Protein 2BI7 (pdb70)

Foldseek 3Di:
DAFEEEEEAQALQRLLLQLLSVVVVHQYEYEYQAQAHHPQQDWDQDPVWRFTGRPNDDAWDFAQDVVLVVVLVVQFPWADDFAWEWEAWPNDIATPDAEQRNQCVLVVHDDALVRVVVVQCVQADPPDVDAFFCLNLLSRQGNDVCCQTAPQQLCCFAVVDGSRPHGVVVDPDRRYHSHPDRRHDDGPDTTAGQVGSRSSSVSSQPHPSYDYHYSDDDDPVCLVVTQAYEYAAALCVVVVVPVHDQKAKFKDWDKDKDQADDDPAQKYAYRHNVDQFGIKGWRNNSNPVDDTRMIIMIRMGIDIADPPTDGDGGNPDPVNVVSVVVSVVVLQPDFRYAQADCRSLVHDDHSSVSSVLSNVLSVQVVVCPPVVHGRGNYPDDSD

CATH classification: 3.40.50.720

Solvent-accessible surface area: 18077 Å² total; per-residue (Å²): 103,63,64,101,0,0,0,17,13,0,14,9,11,0,0,0,0,0,38,50,0,1,94,139,37,8,83,4,29,0,0,13,117,59,93,34,23,0,14,31,11,39,5,34,95,25,118,135,14,79,0,16,4,7,41,26,3,21,27,20,0,13,0,98,61,97,94,1,44,87,23,0,64,161,20,22,108,22,36,118,21,64,4,105,9,62,0,37,9,90,84,66,72,1,13,20,38,4,1,1,102,0,0,10,64,32,37,107,112,131,7,45,60,108,102,0,136,61,14,2,77,144,68,15,54,116,109,77,98,95,9,118,29,8,46,43,16,0,33,98,34,0,1,133,86,0,3,79,4,13,39,64,7,40,11,42,23,22,84,47,36,75,0,61,112,8,59,17,84,89,21,174,202,65,32,20,42,27,61,130,82,33,33,84,44,124,51,154,26,28,0,4,2,81,79,4,1,18,93,1,0,122,38,0,14,115,34,157,46,18,124,47,31,66,142,85,119,36,109,88,150,16,53,124,133,42,66,4,1,0,15,18,11,30,0,7,33,21,28,59,71,108,86,32,88,8,16,16,25,2,13,50,46,110,108,44,61,96,140,28,71,82,36,44,21,6,4,19,11,36,1,31,82,134,32,88,39,0,44,0,0,0,0,31,68,0,8,88,75,39,180,30,118,8,0,0,0,13,45,0,61,20,96,56,26,100,138,139,30,61,24,17,48,13,39,83,55,175,49,38,43,53,26,0,70,99,0,0,71,54,0,80,133,44,96,85,1,0,2,10,6,51,30,0,1,0,31,126,23,45,20,13,59,15,0,32,36,3,34,109,2,1,115,32,8,31,77,7,52,122,64,141,96,129,29,57,18,28,26,52,94,3,158

InterPro domains:
  IPR004379 UDP-galactopyranose mutase [TIGR00031] (5-365)
  IPR015899 UDP-galactopyranose mutase, C-terminal [PF03275] (150-349)

Nearest PDB structures (foldseek):
  2bi8-assembly1_A  TM=1.002E+00  e=1.149E-82  Klebsiella pneumoniae
  3inr-assembly1_B  TM=9.926E-01  e=1.794E-78  Klebsiella pneumoniae
  3gf4-assembly1_A  TM=9.869E-01  e=2.287E-78  Klebsiella pneumoniae
  1wam-assembly1_A  TM=9.923E-01  e=1.338E-76  Klebsiella pneumoniae
  3int-assembly3_B  TM=9.863E-01  e=5.407E-76  Klebsiella pneumoniae

Secondary structure (DSSP, 8-state):
---EEEEE--SHHHHHHHHHHHTTT-EEEEEESSSSSSGGG-EEE-TTT--EEETTS---EEES-HHHHHHHHTTS-EEE----EEEEETTEEEEES--HHHHHHHTT----HHHHHHHHHHHS--S-SS--BHHHHHHHHH-HHHHIIIIIHHHHHHHSS-GGGSBGGG--S----SSS---S---SEEEEETTHHHHHHHHHH-STTEEEEES----GGGGGGSSEEEE-S-HHHHTTTTT-PPPEEEEEEEEEEEES-SSSSSEEEE-STTSSSSEEEEGGGG-TTS--SEEEEEEEEEEE--TTPPP-EE---HHHHHHHHHHHHHHTT-SSEEE-HHHHTT----HHHHHHHHHHHHHHHHHHHHTT----S-SS---

Sequence (383 aa):
KSKKILIVGAGFSGAVIGRQLAEKGHQVHIIDQRDHIGGNSYDARDSETNVMVHVYGPHIFHTDNETVWNYVNKHAEMMPYVNRVKATVNGQVFSLPINLHTINQFFSKTCSPDEARALIAEKGDSTIADPQTFEEEALRFIGKELYEAFFKGYTIKQWGMQPSELPASILKRLPVRFNYDDNYFNHKFQGMPKCGYTQMIKSILNHENIKVDLQREFIVEERTHYDHVFYSGPLDAFYGYQYGRLGYRTLDFKKFTYQGDYQGCAVMNYCSVDVPYTRITEHKYFSPWEQHDGSVCYKEYSRACEENDIPYYPIRQMGEMALLEKYLSLAENETNITFVGRLGTYRYLDMDVTIAEALKTAEVYLNSLTENQPMPVFTVSVR

Radius of gyration: 22.48 Å; Cα contacts (8 Å, |Δi|>4): 779; chains: 1; bounding box: 57×59×54 Å

B-factor: mean 34.82, std 6.74, range [18.69, 65.63]

Organism: Klebsiella pneumoniae (NCBI:txid573)

Structure (mmCIF, N/CA/C/O backbone):
data_2BI7
#
_entry.id   2BI7
#
_cell.length_a   85.675
_cell.length_b   85.675
_cell.length_c   99.793
_cell.angle_alpha   90.00
_cell.angle_beta   90.00
_cell.angle_gamma   120.00
#
_symmetry.space_group_name_H-M   'P 32 2 1'
#
loop_
_entity.id
_entity.type
_entity.pdbx_description
1 polymer 'UDP-GALACTOPYRANOSE MUTASE'
2 non-polymer 'FLAVIN-ADENINE DINUCLEOTIDE'
3 water water
#
loop_
_atom_site.group_PDB
_atom_site.id
_atom_site.type_symbol
_atom_site.label_atom_id
_atom_site.label_alt_id
_atom_site.label_comp_id
_atom_site.label_asym_id
_atom_site.label_entity_id
_atom_site.label_seq_id
_atom_site.pdbx_PDB_ins_code
_atom_site.Cartn_x
_atom_site.Cartn_y
_atom_site.Cartn_z
_atom_site.occupancy
_atom_site.B_iso_or_equiv
_atom_site.auth_seq_id
_atom_site.auth_comp_id
_atom_site.auth_asym_id
_atom_site.auth_atom_id
_atom_site.pdbx_PDB_model_num
ATOM 1 N N . LYS A 1 2 ? -25.226 57.461 -1.047 1.00 30.86 2 LYS A N 1
ATOM 2 C CA . LYS A 1 2 ? -25.591 56.380 -2.016 1.00 30.37 2 LYS A CA 1
ATOM 3 C C . LYS A 1 2 ? -25.873 55.056 -1.324 1.00 30.57 2 LYS A C 1
ATOM 4 O O . LYS A 1 2 ? -25.012 54.517 -0.623 1.00 30.82 2 LYS A O 1
ATOM 5 N N . SER A 1 3 ? -27.083 54.528 -1.509 1.00 29.58 3 SER A N 1
ATOM 6 C CA . SER A 1 3 ? -27.408 53.210 -0.979 1.00 28.89 3 SER A CA 1
ATOM 7 C C . SER A 1 3 ? -26.969 52.194 -2.020 1.00 28.49 3 SER A C 1
ATOM 8 O O . SER A 1 3 ? -27.531 52.139 -3.120 1.00 28.63 3 SER A O 1
ATOM 11 N N . LYS A 1 4 ? -25.953 51.407 -1.689 1.00 27.40 4 LYS A N 1
ATOM 12 C CA . LYS A 1 4 ? -25.372 50.506 -2.670 1.00 26.65 4 LYS A CA 1
ATOM 13 C C . LYS A 1 4 ? -26.161 49.211 -2.736 1.00 26.24 4 LYS A C 1
ATOM 14 O O . LYS A 1 4 ? -26.793 48.798 -1.767 1.00 25.44 4 LYS A O 1
ATOM 20 N N . LYS A 1 5 ? -26.123 48.570 -3.893 1.00 26.12 5 LYS A N 1
ATOM 21 C CA . LYS A 1 5 ? -26.722 47.250 -4.029 1.00 25.67 5 LYS A CA 1
ATOM 22 C C . LYS A 1 5 ? -25.644 46.188 -3.959 1.00 25.63 5 LYS A C 1
ATOM 23 O O . LYS A 1 5 ? -24.775 46.113 -4.833 1.00 24.83 5 LYS A O 1
ATOM 29 N N . ILE A 1 6 ? -25.727 45.367 -2.913 1.00 24.84 6 ILE A N 1
ATOM 30 C CA . ILE A 1 6 ? -24.666 44.422 -2.575 1.00 25.00 6 ILE A CA 1
ATOM 31 C C . ILE A 1 6 ? -25.147 42.988 -2.759 1.00 25.40 6 ILE A C 1
ATOM 32 O O . ILE A 1 6 ? -26.221 42.608 -2.264 1.00 26.09 6 ILE A O 1
ATOM 37 N N . LEU A 1 7 ? -24.371 42.204 -3.502 1.00 25.81 7 LEU A N 1
ATOM 38 C CA . LEU A 1 7 ? -24.607 40.767 -3.572 1.00 26.11 7 LEU A CA 1
ATOM 39 C C . LEU A 1 7 ? -23.563 40.049 -2.729 1.00 26.64 7 LEU A C 1
ATOM 40 O O . LEU A 1 7 ? -22.353 40.272 -2.877 1.00 25.77 7 LEU A O 1
ATOM 45 N N . ILE A 1 8 ? -24.051 39.203 -1.829 1.00 26.89 8 ILE A N 1
ATOM 46 C CA . ILE A 1 8 ? -23.187 38.412 -0.982 1.00 27.51 8 ILE A CA 1
ATOM 47 C C . ILE A 1 8 ? -23.438 36.927 -1.255 1.00 28.10 8 ILE A C 1
ATOM 48 O O . ILE A 1 8 ? -24.571 36.442 -1.164 1.00 28.22 8 ILE A O 1
ATOM 53 N N . VAL A 1 9 ? -22.377 36.221 -1.644 1.00 27.45 9 VAL A N 1
ATOM 54 C CA . VAL A 1 9 ? -22.505 34.814 -1.959 1.00 26.66 9 VAL A CA 1
ATOM 55 C C . VAL A 1 9 ? -22.104 34.007 -0.743 1.00 27.10 9 VAL A C 1
ATOM 56 O O . VAL A 1 9 ? -20.912 33.926 -0.398 1.00 26.43 9 VAL A O 1
ATOM 60 N N . GLY A 1 10 ? -23.110 33.432 -0.077 1.00 26.99 10 GLY A N 1
ATOM 61 C CA . GLY A 1 10 ? -22.865 32.607 1.118 1.00 27.04 10 GLY A CA 1
ATOM 62 C C . GLY A 1 10 ? -23.457 33.249 2.361 1.00 27.63 10 GLY A C 1
ATOM 63 O O . GLY A 1 10 ? -23.255 34.461 2.606 1.00 26.69 10 GLY A O 1
ATOM 64 N N . ALA A 1 11 ? -24.205 32.442 3.125 1.00 27.65 11 ALA A N 1
ATOM 65 C CA . ALA A 1 11 ? -24.810 32.887 4.386 1.00 27.66 11 ALA A CA 1
ATOM 66 C C . ALA A 1 11 ? -24.183 32.258 5.631 1.00 27.44 11 ALA A C 1
ATOM 67 O O . ALA A 1 11 ? -24.875 32.018 6.632 1.00 26.56 11 ALA A O 1
ATOM 69 N N . GLY A 1 12 ? -22.874 31.990 5.573 1.00 26.86 12 GLY A N 1
ATOM 70 C CA . GLY A 1 12 ? -22.117 31.620 6.778 1.00 27.02 12 GLY A CA 1
ATOM 71 C C . GLY A 1 12 ? -21.688 32.878 7.517 1.00 26.47 12 GLY A C 1
ATOM 72 O O . GLY A 1 12 ? -22.172 33.983 7.209 1.00 26.72 12 GLY A O 1
ATOM 73 N N . PHE A 1 13 ? -20.778 32.742 8.482 1.00 26.23 13 PHE A N 1
ATOM 74 C CA . PHE A 1 13 ? -20.301 33.925 9.230 1.00 26.40 13 PHE A CA 1
ATOM 75 C C . PHE A 1 13 ? -19.766 35.052 8.341 1.00 26.75 13 PHE A C 1
ATOM 76 O O . PHE A 1 13 ? -20.027 36.224 8.605 1.00 27.08 13 PHE A O 1
ATOM 84 N N . SER A 1 14 ? -19.033 34.720 7.277 1.00 27.55 14 SER A N 1
ATOM 85 C CA . SER A 1 14 ? -18.476 35.775 6.414 1.00 27.02 14 SER A CA 1
ATOM 86 C C . SER A 1 14 ? -19.582 36.607 5.775 1.00 27.34 14 SER A C 1
ATOM 87 O O . SER A 1 14 ? -19.593 37.812 5.940 1.00 27.93 14 SER A O 1
ATOM 90 N N . GLY A 1 15 ? -20.519 35.958 5.079 1.00 27.08 15 GLY A N 1
ATOM 91 C CA . GLY A 1 15 ? -21.568 36.671 4.356 1.00 26.85 15 GLY A CA 1
ATOM 92 C C . GLY A 1 15 ? -22.541 37.385 5.276 1.00 26.30 15 GLY A C 1
ATOM 93 O O . GLY A 1 15 ? -22.982 38.493 4.979 1.00 27.26 15 GLY A O 1
ATOM 94 N N . ALA A 1 16 ? -22.863 36.759 6.405 1.00 26.32 16 ALA A N 1
ATOM 95 C CA . ALA A 1 16 ? -23.841 37.305 7.341 1.00 25.59 16 ALA A CA 1
ATOM 96 C C . ALA A 1 16 ? -23.290 38.547 8.034 1.00 25.63 16 ALA A C 1
ATOM 97 O O . ALA A 1 16 ? -23.983 39.559 8.135 1.00 25.97 16 ALA A O 1
ATOM 99 N N . VAL A 1 17 ? -22.053 38.459 8.515 1.00 24.75 17 VAL A N 1
ATOM 100 C CA . VAL A 1 17 ? -21.440 39.555 9.255 1.00 24.58 17 VAL A CA 1
ATOM 101 C C . VAL A 1 17 ? -21.179 40.754 8.329 1.00 25.05 17 VAL A C 1
ATOM 102 O O . VAL A 1 17 ? -21.501 41.884 8.682 1.00 25.50 17 VAL A O 1
ATOM 106 N N . ILE A 1 18 ? -20.627 40.506 7.144 1.00 24.60 18 ILE A N 1
ATOM 107 C CA . ILE A 1 18 ? -20.470 41.591 6.175 1.00 24.20 18 ILE A CA 1
ATOM 108 C C . ILE A 1 18 ? -21.847 42.157 5.824 1.00 24.10 18 ILE A C 1
ATOM 109 O O . ILE A 1 18 ? -22.045 43.358 5.846 1.00 23.41 18 ILE A O 1
ATOM 114 N N . GLY A 1 19 ? -22.801 41.281 5.530 1.00 23.98 19 GLY A N 1
ATOM 115 C CA . GLY A 1 19 ? -24.169 41.716 5.266 1.00 24.37 19 GLY A CA 1
ATOM 116 C C . GLY A 1 19 ? -24.740 42.673 6.294 1.00 25.34 19 GLY A C 1
ATOM 117 O O . GLY A 1 19 ? -25.239 43.741 5.945 1.00 26.24 19 GLY A O 1
ATOM 118 N N . ARG A 1 20 ? -24.701 42.273 7.559 1.00 25.88 20 ARG A N 1
ATOM 119 C CA . ARG A 1 20 ? -25.261 43.075 8.642 1.00 26.68 20 ARG A CA 1
ATOM 120 C C . ARG A 1 20 ? -24.602 44.444 8.758 1.00 26.60 20 ARG A C 1
ATOM 121 O O . ARG A 1 20 ? -25.299 45.453 8.887 1.00 27.17 20 ARG A O 1
ATOM 129 N N . GLN A 1 21 ? -23.271 44.490 8.691 1.00 26.60 21 GLN A N 1
ATOM 130 C CA . GLN A 1 21 ? -22.550 45.770 8.783 1.00 26.82 21 GLN A CA 1
ATOM 131 C C . GLN A 1 21 ? -22.948 46.762 7.706 1.00 27.33 21 GLN A C 1
ATOM 132 O O . GLN A 1 21 ? -23.091 47.970 7.979 1.00 27.47 21 GLN A O 1
ATOM 138 N N . LEU A 1 22 ? -23.103 46.278 6.477 1.00 27.19 22 LEU A N 1
ATOM 139 C CA . LEU A 1 22 ? -23.488 47.158 5.375 1.00 27.15 22 LEU A CA 1
ATOM 140 C C . LEU A 1 22 ? -24.971 47.546 5.431 1.00 27.57 22 LEU A C 1
ATOM 141 O O . LEU A 1 22 ? -25.341 48.698 5.166 1.00 27.23 22 LEU A O 1
ATOM 146 N N . ALA A 1 23 ? -25.818 46.575 5.762 1.00 27.59 23 ALA A N 1
ATOM 147 C CA . ALA A 1 23 ? -27.266 46.804 5.935 1.00 27.65 23 ALA A CA 1
ATOM 148 C C . ALA A 1 23 ? -27.556 47.929 6.927 1.00 28.11 23 ALA A C 1
ATOM 149 O O . ALA A 1 23 ? -28.498 48.725 6.749 1.00 27.49 23 ALA A O 1
ATOM 151 N N . GLU A 1 24 ? -26.757 47.973 7.986 1.00 28.44 24 GLU A N 1
ATOM 152 C CA . GLU A 1 24 ? -26.922 48.968 9.035 1.00 30.00 24 GLU A CA 1
ATOM 153 C C . GLU A 1 24 ? -26.491 50.362 8.610 1.00 29.97 24 GLU A C 1
ATOM 154 O O . GLU A 1 24 ? -26.792 51.331 9.301 1.00 30.03 24 GLU A O 1
ATOM 160 N N . LYS A 1 25 ? -25.800 50.451 7.478 1.00 29.56 25 LYS A N 1
ATOM 161 C CA . LYS A 1 25 ? -25.418 51.730 6.895 1.00 29.84 25 LYS A CA 1
ATOM 162 C C . LYS A 1 25 ? -26.295 52.082 5.710 1.00 29.20 25 LYS A C 1
ATOM 163 O O . LYS A 1 25 ? -25.969 52.968 4.926 1.00 29.48 25 LYS A O 1
ATOM 169 N N . GLY A 1 26 ? -27.420 51.382 5.585 1.00 29.04 26 GLY A N 1
ATOM 170 C CA . GLY A 1 26 ? -28.461 51.739 4.619 1.00 27.78 26 GLY A CA 1
ATOM 171 C C . GLY A 1 26 ? -28.336 51.044 3.276 1.00 27.24 26 GLY A C 1
ATOM 172 O O . GLY A 1 26 ? -29.127 51.311 2.366 1.00 27.60 26 GLY A O 1
ATOM 173 N N . HIS A 1 27 ? -27.346 50.167 3.133 1.00 25.97 27 HIS A N 1
ATOM 174 C CA . HIS A 1 27 ? -27.145 49.453 1.861 1.00 25.33 27 HIS A CA 1
ATOM 175 C C . HIS A 1 27 ? -28.114 48.305 1.679 1.00 25.09 27 HIS A C 1
ATOM 176 O O . HIS A 1 27 ? -28.580 47.728 2.656 1.00 24.81 27 HIS A O 1
ATOM 183 N N . GLN A 1 28 ? -28.450 48.010 0.424 1.00 24.88 28 GLN A N 1
ATOM 184 C CA . GLN A 1 28 ? -29.424 46.971 0.137 1.00 25.33 28 GLN A CA 1
ATOM 185 C C . GLN A 1 28 ? -28.699 45.673 -0.126 1.00 24.80 28 GLN A C 1
ATOM 186 O O . GLN A 1 28 ? -28.172 45.459 -1.215 1.00 24.68 28 GLN A O 1
ATOM 192 N N . VAL A 1 29 ? -28.691 44.805 0.882 1.00 24.68 29 VAL A N 1
ATOM 193 C CA . VAL A 1 29 ? -27.885 43.597 0.845 1.00 24.60 29 VAL A CA 1
ATOM 194 C C . VAL A 1 29 ? -28.702 42.366 0.411 1.00 25.51 29 VAL A C 1
ATOM 195 O O . VAL A 1 29 ? -29.742 42.052 0.999 1.00 25.63 29 VAL A O 1
ATOM 199 N N . HIS A 1 30 ? -28.214 41.680 -0.621 1.00 26.14 30 HIS A N 1
ATOM 200 C CA . HIS A 1 30 ? -28.831 40.462 -1.113 1.00 26.95 30 HIS A CA 1
ATOM 201 C C . HIS A 1 30 ? -27.893 39.282 -0.875 1.00 27.52 30 HIS A C 1
ATOM 202 O O . HIS A 1 30 ? -26.786 39.232 -1.416 1.00 27.60 30 HIS A O 1
ATOM 209 N N . ILE A 1 31 ? -28.325 38.357 -0.030 1.00 27.67 31 ILE A N 1
ATOM 210 C CA . ILE A 1 31 ? -27.490 37.231 0.343 1.00 28.67 31 ILE A CA 1
ATOM 211 C C . ILE A 1 31 ? -28.071 35.951 -0.231 1.00 29.10 31 ILE A C 1
ATOM 212 O O . ILE A 1 31 ? -29.226 35.588 0.061 1.00 28.93 31 ILE A O 1
ATOM 217 N N . ILE A 1 32 ? -27.274 35.274 -1.050 1.00 29.34 32 ILE A N 1
ATOM 218 C CA . ILE A 1 32 ? -27.705 34.013 -1.623 1.00 30.61 32 ILE A CA 1
ATOM 219 C C . ILE A 1 32 ? -26.879 32.858 -1.064 1.00 30.99 32 ILE A C 1
ATOM 220 O O . ILE A 1 32 ? -25.696 33.018 -0.736 1.00 31.55 32 ILE A O 1
ATOM 225 N N . ASP A 1 33 ? -27.509 31.695 -0.945 1.00 31.23 33 ASP A N 1
ATOM 226 C CA . ASP A 1 33 ? -26.777 30.481 -0.600 1.00 31.37 33 ASP A CA 1
ATOM 227 C C . ASP A 1 33 ? -27.354 29.266 -1.327 1.00 31.51 33 ASP A C 1
ATOM 228 O O . ASP A 1 33 ? -28.571 29.088 -1.364 1.00 31.78 33 ASP A O 1
ATOM 233 N N . GLN A 1 34 ? -26.470 28.445 -1.897 1.00 31.97 34 GLN A N 1
ATOM 234 C CA . GLN A 1 34 ? -26.871 27.261 -2.671 1.00 33.17 34 GLN A CA 1
ATOM 235 C C . GLN A 1 34 ? -27.502 26.165 -1.822 1.00 33.07 34 GLN A C 1
ATOM 236 O O . GLN A 1 34 ? -28.271 25.362 -2.330 1.00 33.17 34 GLN A O 1
ATOM 242 N N . ARG A 1 35 ? -27.176 26.162 -0.529 1.00 33.18 35 ARG A N 1
ATOM 243 C CA . ARG A 1 35 ? -27.734 25.240 0.446 1.00 33.22 35 ARG A CA 1
ATOM 244 C C . ARG A 1 35 ? -29.138 25.638 0.856 1.00 33.64 35 ARG A C 1
ATOM 245 O O . ARG A 1 35 ? -29.541 26.791 0.642 1.00 33.46 35 ARG A O 1
ATOM 253 N N . ASP A 1 36 ? -29.862 24.698 1.471 1.00 33.38 36 ASP A N 1
ATOM 254 C CA . ASP A 1 36 ? -31.255 24.920 1.857 1.00 34.01 36 ASP A CA 1
ATOM 255 C C . ASP A 1 36 ? -31.390 25.550 3.247 1.00 33.62 36 ASP A C 1
ATOM 256 O O . ASP A 1 36 ? -32.493 25.647 3.787 1.00 33.70 36 ASP A O 1
ATOM 261 N N . HIS A 1 37 ? -30.263 26.001 3.802 1.00 32.88 37 HIS A N 1
ATOM 262 C CA . HIS A 1 37 ? -30.235 26.586 5.132 1.00 32.05 37 HIS A CA 1
ATOM 263 C C . HIS A 1 37 ? -29.086 27.602 5.253 1.00 31.62 37 HIS A C 1
ATOM 264 O O . HIS A 1 37 ? -28.123 27.552 4.483 1.00 30.46 37 HIS A O 1
ATOM 271 N N . ILE A 1 38 ? -29.187 28.493 6.241 1.00 31.52 38 ILE A N 1
ATOM 272 C CA . ILE A 1 38 ? -28.155 29.494 6.515 1.00 32.11 38 ILE A CA 1
ATOM 273 C C . ILE A 1 38 ? -27.034 28.873 7.343 1.00 32.34 38 ILE A C 1
ATOM 274 O O . ILE A 1 38 ? -27.133 27.719 7.769 1.00 32.64 38 ILE A O 1
ATOM 279 N N . GLY A 1 39 ? -25.970 29.637 7.577 1.00 32.55 39 GLY A N 1
ATOM 280 C CA . GLY A 1 39 ? -24.971 29.246 8.568 1.00 32.73 39 GLY A CA 1
ATOM 281 C C . GLY A 1 39 ? 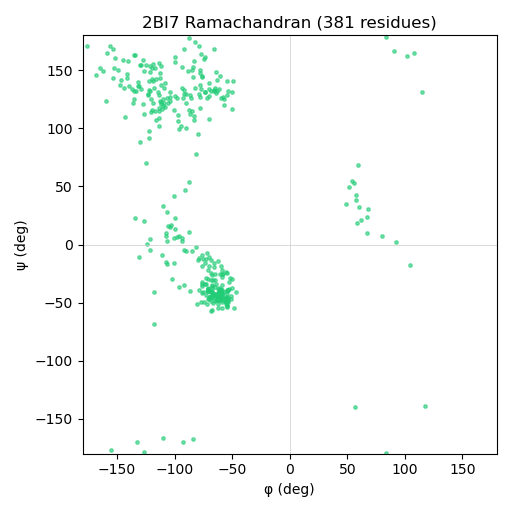-23.673 28.699 8.034 1.00 32.96 39 GLY A C 1
ATOM 282 O O . GLY A 1 39 ? -22.668 28.661 8.764 1.00 32.98 39 GLY A O 1
ATOM 283 N N . GLY A 1 40 ? -23.672 28.275 6.766 1.00 32.97 40 GLY A N 1
ATOM 284 C CA . GLY A 1 40 ? -22.471 27.667 6.168 1.00 32.54 40 GLY A CA 1
ATOM 285 C C . GLY A 1 40 ? -21.975 26.465 6.959 1.00 32.82 40 GLY A C 1
ATOM 286 O O . GLY A 1 40 ? -22.774 25.669 7.459 1.00 33.19 40 GLY A O 1
ATOM 287 N N . ASN A 1 41 ? -20.659 26.342 7.102 1.00 32.58 41 ASN A N 1
ATOM 288 C CA . ASN A 1 41 ? -20.063 25.199 7.795 1.00 33.40 41 ASN A CA 1
ATOM 289 C C . ASN A 1 41 ? -20.354 25.178 9.303 1.00 32.72 41 ASN A C 1
ATOM 290 O O . ASN A 1 41 ? -20.142 24.159 9.953 1.00 32.95 41 ASN A O 1
ATOM 295 N N . SER A 1 42 ? -20.855 26.293 9.839 1.00 31.51 42 SER A N 1
ATOM 296 C CA . SER A 1 42 ? -21.129 26.434 11.262 1.00 31.47 42 SER A CA 1
ATOM 297 C C . SER A 1 42 ? -22.553 25.997 11.609 1.00 31.09 42 SER A C 1
ATOM 298 O O . SER A 1 42 ? -22.904 25.936 12.789 1.00 29.47 42 SER A O 1
ATOM 301 N N . TYR A 1 43 ? -23.350 25.677 10.582 1.00 30.17 43 TYR A N 1
ATOM 302 C CA . TYR A 1 43 ? -24.765 25.294 10.751 1.00 30.42 43 TYR A CA 1
ATOM 303 C C . TYR A 1 43 ? -24.977 24.158 11.743 1.00 30.40 43 TYR A C 1
ATOM 304 O O . TYR A 1 43 ? -24.288 23.123 11.687 1.00 29.43 43 TYR A O 1
ATOM 313 N N . ASP A 1 44 ? -25.934 24.378 12.644 1.00 29.98 44 ASP A N 1
ATOM 314 C CA . ASP A 1 44 ? -26.405 23.342 13.539 1.00 30.24 44 ASP A CA 1
ATOM 315 C C . ASP A 1 44 ? -27.932 23.250 13.486 1.00 30.14 44 ASP A C 1
ATOM 316 O O . ASP A 1 44 ? -28.629 24.227 13.130 1.00 29.47 44 ASP A O 1
ATOM 321 N N . ALA A 1 45 ? -28.441 22.057 13.808 1.00 30.48 45 ALA A N 1
ATOM 322 C CA . ALA A 1 45 ? -29.880 21.793 13.820 1.00 31.30 45 ALA A CA 1
ATOM 323 C C . ALA A 1 45 ? -30.218 20.741 14.885 1.00 31.96 45 ALA A C 1
ATOM 324 O O . ALA A 1 45 ? -29.382 19.879 15.219 1.00 31.48 45 ALA A O 1
ATOM 326 N N . ARG A 1 46 ? -31.425 20.833 15.426 1.00 32.01 46 ARG A N 1
ATOM 327 C CA . ARG A 1 46 ? -31.918 19.843 16.384 1.00 33.21 46 ARG A CA 1
ATOM 328 C C . ARG A 1 46 ? -32.385 18.612 15.662 1.00 33.68 46 ARG A C 1
ATOM 329 O O . ARG A 1 46 ? -33.157 18.714 14.703 1.00 33.83 46 ARG A O 1
ATOM 337 N N . ASP A 1 47 ? -31.904 17.461 16.123 1.00 33.84 47 ASP A N 1
ATOM 338 C CA . ASP A 1 47 ? -32.350 16.168 15.644 1.00 34.68 47 ASP A CA 1
ATOM 339 C C . ASP A 1 47 ? -33.797 15.944 16.090 1.00 35.80 47 ASP A C 1
ATOM 340 O O . ASP A 1 47 ? -34.118 16.159 17.260 1.00 36.46 47 ASP A O 1
ATOM 345 N N . SER A 1 48 ? -34.667 15.512 15.177 1.00 36.26 48 SER A N 1
ATOM 346 C CA . SER A 1 48 ? -36.085 15.352 15.529 1.00 37.00 48 SER A CA 1
ATOM 347 C C . SER A 1 48 ? -36.340 14.298 16.612 1.00 36.84 48 SER A C 1
ATOM 348 O O . SER A 1 48 ? -37.034 14.589 17.582 1.00 37.25 48 SER A O 1
ATOM 351 N N . GLU A 1 49 ? -35.754 13.108 16.476 1.00 36.44 49 GLU A N 1
ATOM 352 C CA . GLU A 1 49 ? -35.962 12.021 17.450 1.00 36.64 49 GLU A CA 1
ATOM 353 C C . GLU A 1 49 ? -35.416 12.342 18.843 1.00 35.56 49 GLU A C 1
ATOM 354 O O . GLU A 1 49 ? -36.086 12.110 19.843 1.00 35.52 49 GLU A O 1
ATOM 360 N N . THR A 1 50 ? -34.193 12.863 18.902 1.00 34.29 50 THR A N 1
ATOM 361 C CA . THR A 1 50 ? -33.494 13.042 20.182 1.00 33.25 50 THR A CA 1
ATOM 362 C C . THR A 1 50 ? -33.532 14.473 20.727 1.00 32.91 50 THR A C 1
ATOM 363 O O . THR A 1 50 ? -33.224 14.698 21.898 1.00 32.59 50 THR A O 1
ATOM 367 N N . ASN A 1 51 ? -33.889 15.422 19.861 1.00 32.66 51 ASN A N 1
ATOM 368 C CA . ASN A 1 51 ? -33.810 16.852 20.148 1.00 32.51 51 ASN A CA 1
ATOM 369 C C . ASN A 1 51 ? -32.394 17.328 20.497 1.00 32.32 51 ASN A C 1
ATOM 370 O O . ASN A 1 51 ? -32.213 18.403 21.093 1.00 32.27 51 ASN A O 1
ATOM 375 N N . VAL A 1 52 ? -31.395 16.527 20.139 1.00 31.08 52 VAL A N 1
ATOM 376 C CA . VAL A 1 52 ? -30.009 16.954 20.317 1.00 30.67 52 VAL A CA 1
ATOM 377 C C . VAL A 1 52 ? -29.634 18.005 19.276 1.00 29.70 52 VAL A C 1
ATOM 378 O O . VAL A 1 52 ? -29.859 17.829 18.085 1.00 29.77 52 VAL A O 1
ATOM 382 N N . MET A 1 53 ? -29.044 19.089 19.741 1.00 29.94 53 MET A N 1
ATOM 383 C CA . MET A 1 53 ? -28.443 20.082 18.855 1.00 29.98 53 MET A CA 1
ATOM 384 C C . MET A 1 53 ? -27.170 19.510 18.195 1.00 29.56 53 MET A C 1
ATOM 385 O O . MET A 1 53 ? -26.126 19.328 18.834 1.00 29.81 53 MET A O 1
ATOM 390 N N . VAL A 1 54 ? -27.267 19.229 16.905 1.00 29.55 54 VAL A N 1
ATOM 391 C CA . VAL A 1 54 ? -26.209 18.532 16.180 1.00 29.80 54 VAL A CA 1
ATOM 392 C C . VAL A 1 54 ? -25.373 19.557 15.405 1.00 29.81 54 VAL A C 1
ATOM 393 O O . VAL A 1 54 ? -25.937 20.400 14.689 1.00 30.16 54 VAL A O 1
ATOM 397 N N . HIS A 1 55 ? -24.054 19.520 15.582 1.00 29.94 55 HIS A N 1
ATOM 398 C CA . HIS A 1 55 ? -23.144 20.386 14.821 1.00 30.68 55 HIS A CA 1
ATOM 399 C C . HIS A 1 55 ? -22.946 19.761 13.448 1.00 30.37 55 HIS A C 1
ATOM 400 O O . HIS A 1 55 ? -22.106 18.883 13.266 1.00 31.10 55 HIS A O 1
ATOM 407 N N . VAL A 1 56 ? -23.726 20.218 12.483 1.00 30.76 56 VAL A N 1
ATOM 408 C CA . VAL A 1 56 ? -24.002 19.404 11.295 1.00 31.34 56 VAL A CA 1
ATOM 409 C C . VAL A 1 56 ? -22.741 19.040 10.496 1.00 31.89 56 VAL A C 1
ATOM 410 O O . VAL A 1 56 ? -22.622 17.915 9.991 1.00 32.08 56 VAL A O 1
ATOM 414 N N . TYR A 1 57 ? -21.820 19.996 10.401 1.00 32.93 57 TYR A N 1
ATOM 415 C CA . TYR A 1 57 ? -20.597 19.834 9.619 1.00 34.10 57 TYR A CA 1
ATOM 416 C C . TYR A 1 57 ? -19.396 19.656 10.529 1.00 34.52 57 TYR A C 1
ATOM 417 O O . TYR A 1 57 ? -18.263 19.979 10.157 1.00 34.59 57 TYR A O 1
ATOM 426 N N . GLY A 1 58 ? -19.651 19.108 11.712 1.00 34.82 58 GLY A N 1
ATOM 427 C CA . GLY A 1 58 ? -18.593 18.802 12.642 1.00 35.22 58 GLY A CA 1
ATOM 428 C C . GLY A 1 58 ? -18.579 19.742 13.821 1.00 35.64 58 GLY A C 1
ATOM 429 O O . GLY A 1 58 ? -19.176 20.813 1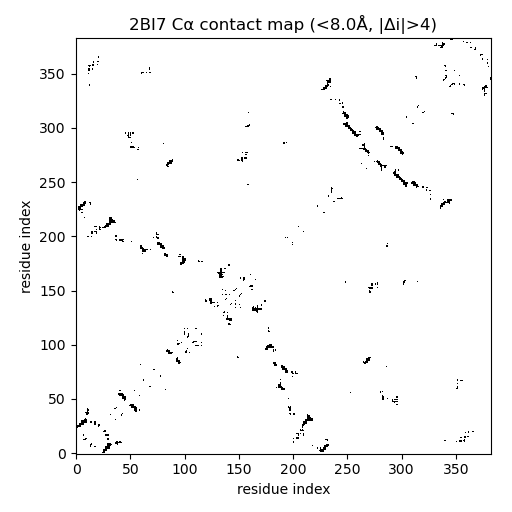3.766 1.00 36.85 58 GLY A O 1
ATOM 430 N N . PRO A 1 59 ? -17.859 19.362 14.884 1.00 35.44 59 PRO A N 1
ATOM 431 C CA . PRO A 1 59 ? -17.771 20.088 16.138 1.00 35.02 59 PRO A CA 1
ATOM 432 C C . PRO A 1 59 ? -17.325 21.523 15.881 1.00 34.32 59 PRO A C 1
ATOM 433 O O . PRO A 1 59 ? -16.318 21.736 15.202 1.00 34.03 59 PRO A O 1
ATOM 437 N N . HIS A 1 60 ? -18.062 22.485 16.422 1.00 33.31 60 HIS A N 1
ATOM 438 C CA . HIS A 1 60 ? -17.687 23.884 16.331 1.00 33.06 60 HIS A CA 1
ATOM 439 C C . HIS A 1 60 ? -17.662 24.507 17.706 1.00 33.39 60 HIS A C 1
ATOM 440 O O . HIS A 1 60 ? -18.712 24.693 18.348 1.00 32.79 60 HIS A O 1
ATOM 447 N N . ILE A 1 61 ? -16.451 24.852 18.136 1.00 32.71 61 ILE A N 1
ATOM 448 C CA . ILE A 1 61 ? -16.202 25.328 19.483 1.00 33.03 61 ILE A CA 1
ATOM 449 C C . ILE A 1 61 ? -15.813 26.808 19.333 1.00 32.63 61 ILE A C 1
ATOM 450 O O . ILE A 1 61 ? -14.867 27.123 18.625 1.00 31.90 61 ILE A O 1
ATOM 455 N N . PHE A 1 62 ? -16.539 27.706 19.981 1.00 32.53 62 PHE A N 1
ATOM 456 C CA . PHE A 1 62 ? -16.197 29.111 19.858 1.00 32.61 62 PHE A CA 1
ATOM 457 C C . PHE A 1 62 ? -15.136 29.507 20.892 1.00 32.67 62 PHE A C 1
ATOM 458 O O . PHE A 1 62 ? -15.289 29.222 22.082 1.00 32.56 62 PHE A O 1
ATOM 466 N N . HIS A 1 63 ? -14.064 30.144 20.425 1.00 32.50 63 HIS A N 1
ATOM 467 C CA . HIS A 1 63 ? -12.986 30.602 21.299 1.00 32.84 63 HIS A CA 1
ATOM 468 C C . HIS A 1 63 ? -12.271 31.792 20.676 1.00 32.70 63 HIS A C 1
ATOM 469 O O . HIS A 1 63 ? -12.074 31.838 19.461 1.00 32.55 63 HIS A O 1
ATOM 476 N N . THR A 1 64 ? -11.866 32.746 21.504 1.00 32.03 64 THR A N 1
ATOM 477 C CA . THR A 1 64 ? -11.246 33.979 20.993 1.00 32.38 64 THR A CA 1
ATOM 478 C C . THR A 1 64 ? -10.532 34.770 22.077 1.00 32.61 64 THR A C 1
ATOM 479 O O . THR A 1 64 ? -10.908 34.705 23.245 1.00 32.88 64 THR A O 1
ATOM 483 N N . ASP A 1 65 ? -9.508 35.520 21.670 1.00 33.47 65 ASP A N 1
ATOM 484 C CA . ASP A 1 65 ? -8.848 36.496 22.541 1.00 33.75 65 ASP A CA 1
ATOM 485 C C . ASP A 1 65 ? -9.242 37.894 22.131 1.00 33.47 65 ASP A C 1
ATOM 486 O O . ASP A 1 65 ? -8.751 38.866 22.705 1.00 33.77 65 ASP A O 1
ATOM 491 N N . ASN A 1 66 ? -10.127 37.982 21.136 1.00 32.69 66 ASN A N 1
ATOM 492 C CA . ASN A 1 66 ? -10.564 39.251 20.566 1.00 31.84 66 ASN A CA 1
ATOM 493 C C . ASN A 1 66 ? -11.867 39.683 21.220 1.00 31.65 66 ASN A C 1
ATOM 494 O O . ASN A 1 66 ? -12.949 39.204 20.869 1.00 29.97 66 ASN A O 1
ATOM 499 N N . GLU A 1 67 ? -11.752 40.594 22.184 1.00 32.07 67 GLU A N 1
ATOM 500 C CA . GLU A 1 67 ? -12.908 41.080 22.938 1.00 32.78 67 GLU A CA 1
ATOM 501 C C . GLU A 1 67 ? -13.986 41.776 22.103 1.00 32.63 67 GLU A C 1
ATOM 502 O O . GLU A 1 67 ? -15.159 41.821 22.495 1.00 32.52 67 GLU A O 1
ATOM 508 N N . THR A 1 68 ? -13.597 42.335 20.961 1.00 32.68 68 THR A N 1
ATOM 509 C CA . THR A 1 68 ? -14.582 42.960 20.066 1.00 32.73 68 THR A CA 1
ATOM 510 C C . THR A 1 68 ? -15.491 41.879 19.450 1.00 32.30 68 THR A C 1
ATOM 511 O O . THR A 1 68 ? -16.717 42.011 19.402 1.00 32.46 68 THR A O 1
ATOM 515 N N . VAL A 1 69 ? -14.875 40.792 19.005 1.00 31.97 69 VAL A N 1
ATOM 516 C CA . VAL A 1 69 ? -15.620 39.672 18.426 1.00 31.07 69 VAL A CA 1
ATOM 517 C C . VAL A 1 69 ? -16.497 39.003 19.483 1.00 30.78 69 VAL A C 1
ATOM 518 O O . VAL A 1 69 ? -17.654 38.686 19.227 1.00 30.40 69 VAL A O 1
ATOM 522 N N . TRP A 1 70 ? -15.946 38.804 20.675 1.00 31.83 70 TRP A N 1
ATOM 523 C CA . TRP A 1 70 ? -16.719 38.257 21.797 1.00 32.37 70 TRP A CA 1
ATOM 524 C C . TRP A 1 70 ? -17.980 39.077 22.058 1.00 32.44 70 TRP A C 1
ATOM 525 O O . TRP A 1 70 ? -19.065 38.504 22.176 1.00 33.36 70 TRP A O 1
ATOM 536 N N . ASN A 1 71 ? -17.843 40.405 22.146 1.00 31.96 71 ASN A N 1
ATOM 537 C CA . ASN A 1 71 ? -18.983 41.286 22.409 1.00 32.83 71 ASN A CA 1
ATOM 538 C C . ASN A 1 71 ? -19.996 41.182 21.287 1.00 32.66 71 ASN A C 1
ATOM 539 O O . ASN A 1 71 ? -21.198 41.099 21.527 1.00 32.93 71 ASN A O 1
ATOM 544 N N . TYR A 1 72 ? -19.489 41.139 20.060 1.00 32.80 72 TYR A N 1
ATOM 545 C CA . TYR A 1 72 ? -20.317 40.954 18.880 1.00 33.22 72 TYR A CA 1
ATOM 546 C C . TYR A 1 72 ? -21.201 39.700 18.973 1.00 33.48 72 TYR A C 1
ATOM 547 O O . TYR A 1 72 ? -22.418 39.786 18.785 1.00 33.43 72 TYR A O 1
ATOM 556 N N . VAL A 1 73 ? -20.607 38.540 19.249 1.00 33.48 73 VAL A N 1
ATOM 557 C CA . VAL A 1 73 ? -21.397 37.304 19.323 1.00 33.34 73 VAL A CA 1
ATOM 558 C C . VAL A 1 73 ? -22.400 37.259 20.490 1.00 33.23 73 VAL A C 1
ATOM 559 O O . VAL A 1 73 ? -23.461 36.669 20.361 1.00 32.80 73 VAL A O 1
ATOM 563 N N . ASN A 1 74 ? -22.079 37.914 21.607 1.00 33.16 74 ASN A N 1
ATOM 564 C CA . ASN A 1 74 ? -23.011 37.999 22.724 1.00 33.07 74 ASN A CA 1
ATOM 565 C C . ASN A 1 74 ? -24.237 38.883 22.445 1.00 33.05 74 ASN A C 1
ATOM 566 O O . ASN A 1 74 ? -25.241 38.782 23.143 1.00 32.43 74 ASN A O 1
ATOM 571 N N . LYS A 1 75 ? -24.133 39.745 21.440 1.00 32.79 75 LYS A N 1
ATOM 572 C CA . LYS A 1 75 ? -25.265 40.547 20.974 1.00 34.21 75 LYS A CA 1
ATOM 573 C C . LYS A 1 75 ? -26.261 39.697 20.195 1.00 33.90 75 LYS A C 1
ATOM 574 O O . LYS A 1 75 ? -27.381 40.128 19.924 1.00 34.33 75 LYS A O 1
ATOM 580 N N . HIS A 1 76 ? -25.840 38.510 19.775 1.00 33.48 76 HIS A N 1
ATOM 581 C CA . HIS A 1 76 ? -26.668 37.728 18.850 1.00 32.73 76 HIS A CA 1
ATOM 582 C C . HIS A 1 76 ? -26.993 36.332 19.376 1.00 32.91 76 HIS A C 1
ATOM 583 O O . HIS A 1 76 ? -27.677 35.548 18.706 1.00 33.14 76 HIS A O 1
ATOM 590 N N . ALA A 1 77 ? -26.495 36.042 20.573 1.00 32.32 77 ALA A N 1
ATOM 591 C CA . ALA A 1 77 ? -26.656 34.743 21.230 1.00 32.89 77 ALA A CA 1
ATOM 592 C C . ALA A 1 77 ? -26.377 34.843 22.725 1.00 32.49 77 ALA A C 1
ATOM 593 O O . ALA A 1 77 ? -25.568 35.645 23.163 1.00 32.06 77 ALA A O 1
ATOM 595 N N . GLU A 1 78 ? -27.046 33.998 23.497 1.00 33.10 78 GLU A N 1
ATOM 596 C CA . GLU A 1 78 ? -26.663 33.776 24.880 1.00 33.30 78 GLU A CA 1
ATOM 597 C C . GLU A 1 78 ? -25.532 32.749 24.900 1.00 33.02 78 GLU A C 1
ATOM 598 O O . GLU A 1 78 ? -25.724 31.568 24.570 1.00 33.43 78 GLU A O 1
ATOM 604 N N . MET A 1 79 ? -24.343 33.210 25.251 1.00 32.62 79 MET A N 1
ATOM 605 C CA . MET A 1 79 ? -23.158 32.384 25.190 1.00 33.19 79 MET A CA 1
ATOM 606 C C . MET A 1 79 ? -22.967 31.662 26.512 1.00 33.77 79 MET A C 1
ATOM 607 O O . MET A 1 79 ? -22.896 32.288 27.581 1.00 33.03 79 MET A O 1
ATOM 612 N N . MET A 1 80 ? -22.930 30.339 26.434 1.00 33.52 80 MET A N 1
ATOM 613 C CA . MET A 1 80 ? -22.853 29.500 27.620 1.00 34.05 80 MET A CA 1
ATOM 614 C C . MET A 1 80 ? -21.385 29.191 27.957 1.00 33.95 80 MET A C 1
ATOM 615 O O . MET A 1 80 ? -20.605 28.852 27.064 1.00 33.19 80 MET A O 1
ATOM 620 N N . PRO A 1 81 ? -20.988 29.341 29.238 1.00 33.94 81 PRO A N 1
ATOM 621 C CA . PRO A 1 81 ? -19.645 28.899 29.566 1.00 33.92 81 PRO A CA 1
ATOM 622 C C . PRO A 1 81 ? -19.413 27.475 29.058 1.00 33.93 81 PRO A C 1
ATOM 623 O O . PRO A 1 81 ? -20.250 26.590 29.243 1.00 33.43 81 PRO A O 1
ATOM 627 N N . TYR A 1 82 ? -18.301 27.274 28.377 1.00 34.04 82 TYR A N 1
ATOM 628 C CA . TYR A 1 82 ? -17.977 25.961 27.834 1.00 35.19 82 TYR A CA 1
ATOM 629 C C . TYR A 1 82 ? -16.481 25.944 27.589 1.00 35.49 82 TYR A C 1
ATOM 630 O O . TYR A 1 82 ? -15.949 26.799 26.866 1.00 36.22 82 TYR A O 1
ATOM 639 N N . VAL A 1 83 ? -15.807 24.979 28.198 1.00 34.97 83 VAL A N 1
ATOM 640 C CA . VAL A 1 83 ? -14.379 24.803 27.983 1.00 35.21 83 VAL A CA 1
ATOM 641 C C . VAL A 1 83 ? -14.201 23.394 27.423 1.00 35.32 83 VAL A C 1
ATOM 642 O O . VAL A 1 83 ? -14.486 22.408 28.092 1.00 36.01 83 VAL A O 1
ATOM 646 N N . ASN A 1 84 ? -13.762 23.321 26.172 1.00 34.90 84 ASN A N 1
ATOM 647 C CA . ASN A 1 84 ? -13.648 22.054 25.471 1.00 34.60 84 ASN A CA 1
ATOM 648 C C . ASN A 1 84 ? -12.513 21.249 26.086 1.00 33.75 84 ASN A C 1
ATOM 649 O O . ASN A 1 84 ? -11.433 21.788 26.343 1.00 33.32 84 ASN A O 1
ATOM 654 N N . ARG A 1 85 ? -12.774 19.970 26.342 1.00 33.85 85 ARG A N 1
ATOM 655 C CA . ARG A 1 85 ? -11.765 19.036 26.845 1.00 34.03 85 ARG A CA 1
ATOM 656 C C . ARG A 1 85 ? -11.805 17.803 25.948 1.00 33.97 85 ARG A C 1
ATOM 657 O O . ARG A 1 85 ? -12.884 17.325 25.604 1.00 36.21 85 ARG A O 1
ATOM 665 N N . VAL A 1 86 ? -10.646 17.326 25.513 1.00 31.84 86 VAL A N 1
ATOM 666 C CA . VAL A 1 86 ? -10.576 16.269 24.506 1.00 29.54 86 VAL A CA 1
ATOM 667 C C . VAL A 1 86 ? -9.889 15.072 25.114 1.00 29.18 86 VAL A C 1
ATOM 668 O O . VAL A 1 86 ? -8.939 15.224 25.865 1.00 27.42 86 VAL A O 1
ATOM 672 N N . LYS A 1 87 ? -10.385 13.878 24.785 1.00 29.01 87 LYS A N 1
ATOM 673 C CA . LYS A 1 87 ? -9.735 12.647 25.168 1.00 28.66 87 LYS A CA 1
ATOM 674 C C . LYS A 1 87 ? -9.241 11.960 23.896 1.00 28.87 87 LYS A C 1
ATOM 675 O O . LYS A 1 87 ? -9.758 12.219 22.814 1.00 28.08 87 LYS A O 1
ATOM 681 N N . ALA A 1 88 ? -8.226 11.112 24.039 1.00 28.50 88 ALA A N 1
ATOM 682 C CA . ALA A 1 88 ? -7.643 10.366 22.927 1.00 28.94 88 ALA A CA 1
ATOM 683 C C . ALA A 1 88 ? -7.422 8.904 23.320 1.00 29.11 88 ALA A C 1
ATOM 684 O O . ALA A 1 88 ? -6.866 8.605 24.392 1.00 29.17 88 ALA A O 1
ATOM 686 N N . THR A 1 89 ? -7.850 8.005 22.446 1.00 29.04 89 THR A N 1
ATOM 687 C CA . THR A 1 89 ? -7.694 6.573 22.672 1.00 29.80 89 THR A CA 1
ATOM 688 C C . THR A 1 89 ? -6.552 6.057 21.798 1.00 30.01 89 THR A C 1
ATOM 689 O O . THR A 1 89 ? -6.551 6.231 20.585 1.00 29.89 89 THR A O 1
ATOM 693 N N . VAL A 1 90 ? -5.572 5.438 22.434 1.00 31.22 90 VAL A N 1
ATOM 694 C CA . VAL A 1 90 ? -4.398 4.943 21.725 1.00 31.88 90 VAL A CA 1
ATOM 695 C C . VAL A 1 90 ? -3.618 4.051 22.664 1.00 32.35 90 VAL A C 1
ATOM 696 O O . VAL A 1 90 ? -3.617 4.276 23.872 1.00 32.33 90 VAL A O 1
ATOM 700 N N . ASN A 1 91 ? -2.998 3.013 22.101 1.00 32.85 91 ASN A N 1
ATOM 701 C CA . ASN A 1 91 ? -2.270 2.023 22.870 1.00 33.77 91 ASN A CA 1
ATOM 702 C C . ASN A 1 91 ? -3.145 1.345 23.922 1.00 33.14 91 ASN A C 1
ATOM 703 O O . ASN A 1 91 ? -2.695 1.084 25.030 1.00 33.08 91 ASN A O 1
ATOM 708 N N . GLY A 1 92 ? -4.402 1.081 23.574 1.00 32.76 92 GLY A N 1
ATOM 709 C CA . GLY A 1 92 ? -5.327 0.445 24.508 1.00 31.96 92 GLY A CA 1
ATOM 710 C C . GLY A 1 92 ? -5.616 1.234 25.780 1.00 31.58 92 GLY A C 1
ATOM 711 O O . GLY A 1 92 ? -6.068 0.666 26.773 1.00 31.13 92 GLY A O 1
ATOM 712 N N . GLN A 1 93 ? -5.372 2.545 25.741 1.00 30.66 93 GLN A N 1
ATOM 713 C CA . GLN A 1 93 ? -5.570 3.418 26.900 1.00 30.91 93 GLN A CA 1
ATOM 714 C C . GLN A 1 93 ? -6.299 4.675 26.451 1.00 30.03 93 GLN A C 1
ATOM 715 O O . GLN A 1 93 ? -6.331 4.971 25.253 1.00 29.99 93 GLN A O 1
ATOM 721 N N . VAL A 1 94 ? -6.868 5.407 27.409 1.00 29.40 94 VAL A N 1
ATOM 722 C CA . VAL A 1 94 ? -7.513 6.696 27.130 1.00 29.31 94 VAL A CA 1
ATOM 723 C C . VAL A 1 94 ? -6.726 7.807 27.823 1.00 29.11 94 VAL A C 1
ATOM 724 O O . VAL A 1 94 ? -6.416 7.695 29.010 1.00 29.60 94 VAL A O 1
ATOM 728 N N . PHE A 1 95 ? -6.408 8.869 27.092 1.00 28.46 95 PHE A N 1
ATOM 729 C CA . PHE A 1 95 ? -5.550 9.942 27.621 1.00 28.44 95 PHE A CA 1
ATOM 730 C C . PHE A 1 95 ? -6.228 11.278 27.454 1.00 28.64 95 PHE A C 1
ATOM 731 O O . PHE A 1 95 ? -7.102 11.410 26.609 1.00 28.60 95 PHE A O 1
ATOM 739 N N . SER A 1 96 ? -5.822 12.272 28.238 1.00 29.43 96 SER A N 1
ATOM 740 C CA . SER A 1 96 ? -6.235 13.654 27.964 1.00 30.81 96 SER A CA 1
ATOM 741 C C . SER A 1 96 ? -5.324 14.295 26.922 1.00 30.68 96 SER A C 1
ATOM 742 O O . SER A 1 96 ? -4.137 13.998 26.855 1.00 30.21 96 SER A O 1
ATOM 745 N N . LEU A 1 97 ? -5.922 15.126 26.076 1.00 30.83 97 LEU A N 1
ATOM 746 C CA . LEU A 1 97 ? -5.187 15.955 25.114 1.00 31.96 97 LEU A CA 1
ATOM 747 C C . LEU A 1 97 ? -5.507 17.426 25.354 1.00 31.33 97 LEU A C 1
ATOM 748 O O . LEU A 1 97 ? -6.599 17.740 25.806 1.00 32.60 97 LEU A O 1
ATOM 753 N N . PRO A 1 98 ? -4.552 18.334 25.096 1.00 31.12 98 PRO A N 1
ATOM 754 C CA . PRO A 1 98 ? -3.193 18.150 24.592 1.00 30.43 98 PRO A CA 1
ATOM 755 C C . PRO A 1 98 ? -2.337 17.398 25.613 1.00 29.40 98 PRO A C 1
ATOM 756 O O . PRO A 1 98 ? -2.740 17.224 26.770 1.00 29.28 98 PRO A O 1
ATOM 760 N N . ILE A 1 99 ? -1.163 16.947 25.202 1.00 28.84 99 ILE A N 1
ATOM 761 C CA . ILE A 1 99 ? -0.289 16.232 26.127 1.00 27.97 99 ILE A CA 1
ATOM 762 C C . ILE A 1 99 ? 0.002 17.107 27.347 1.00 27.71 99 ILE A C 1
ATOM 763 O O . ILE A 1 99 ? 0.526 18.222 27.227 1.00 26.64 99 ILE A O 1
ATOM 768 N N . ASN A 1 100 ? -0.376 16.619 28.527 1.00 26.99 100 ASN A N 1
ATOM 769 C CA . ASN A 1 100 ? -0.111 17.381 29.744 1.00 26.94 100 ASN A CA 1
ATOM 770 C C . ASN A 1 100 ? 0.483 16.490 30.808 1.00 26.37 100 ASN A C 1
ATOM 771 O O . ASN A 1 100 ? 0.861 15.361 30.509 1.00 26.59 100 ASN A O 1
ATOM 776 N N . LEU A 1 101 ? 0.583 16.981 32.033 1.00 25.78 101 LEU A N 1
ATOM 777 C CA . LEU A 1 101 ? 1.202 16.203 33.094 1.00 25.66 101 LEU A CA 1
ATOM 778 C C . LEU A 1 101 ? 0.491 14.863 33.374 1.00 26.24 101 LEU A C 1
ATOM 779 O O . LEU A 1 101 ? 1.155 13.866 33.646 1.00 25.83 101 LEU A O 1
ATOM 784 N N . HIS A 1 102 ? -0.841 14.845 33.311 1.00 27.14 102 HIS A N 1
ATOM 785 C CA . HIS A 1 102 ? -1.600 13.585 33.451 1.00 28.23 102 HIS A CA 1
ATOM 786 C C . HIS A 1 102 ? -1.316 12.620 32.310 1.00 28.20 102 HIS A C 1
ATOM 787 O O . HIS A 1 102 ? -1.156 11.422 32.526 1.00 27.83 102 HIS A O 1
ATOM 794 N N . THR A 1 103 ? -1.274 13.137 31.084 1.00 28.29 103 THR A N 1
ATOM 795 C CA . THR A 1 103 ? -0.926 12.325 29.924 1.00 27.69 103 THR A CA 1
ATOM 796 C C . THR A 1 103 ? 0.424 11.629 30.123 1.00 28.02 103 THR A C 1
ATOM 797 O O . THR A 1 103 ? 0.549 10.406 29.947 1.00 27.40 103 THR A O 1
ATOM 801 N N . ILE A 1 104 ? 1.440 12.411 30.471 1.00 28.10 104 ILE A N 1
ATOM 802 C CA . ILE A 1 104 ? 2.798 11.883 30.654 1.00 27.75 104 ILE A CA 1
ATOM 803 C C . ILE A 1 104 ? 2.847 10.828 31.755 1.00 27.84 104 ILE A C 1
ATOM 804 O O .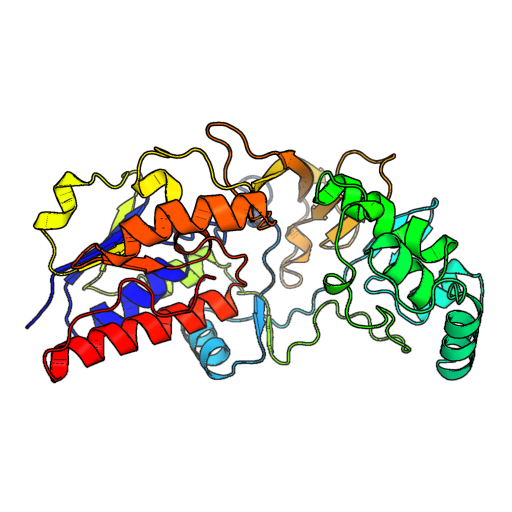 ILE A 1 104 ? 3.484 9.754 31.616 1.00 28.42 104 ILE A O 1
ATOM 809 N N . ASN A 1 105 ? 2.208 11.152 32.866 1.00 27.45 105 ASN A N 1
ATOM 810 C CA . ASN A 1 105 ? 2.242 10.283 34.024 1.00 28.10 105 ASN A CA 1
ATOM 811 C C . ASN A 1 105 ? 1.531 8.963 33.745 1.00 28.71 105 ASN A C 1
ATOM 812 O O . ASN A 1 105 ? 2.052 7.903 34.080 1.00 28.25 105 ASN A O 1
ATOM 817 N N . GLN A 1 106 ? 0.380 9.040 33.083 1.00 29.17 106 GLN A N 1
ATOM 818 C CA . GLN A 1 106 ? -0.353 7.854 32.680 1.00 30.58 106 GLN A CA 1
ATOM 819 C C . GLN A 1 106 ? 0.454 7.051 31.648 1.00 30.96 106 GLN A C 1
ATOM 820 O O . GLN A 1 106 ? 0.635 5.835 31.802 1.00 31.83 106 GLN A O 1
ATOM 826 N N . PHE A 1 107 ? 0.962 7.739 30.624 1.00 31.33 107 PHE A N 1
ATOM 827 C CA . PHE A 1 107 ? 1.686 7.104 29.531 1.00 32.22 107 PHE A CA 1
ATOM 828 C C . PHE A 1 107 ? 2.876 6.288 30.053 1.00 32.78 107 PHE A C 1
ATOM 829 O O . PHE A 1 107 ? 3.063 5.125 29.664 1.00 31.62 107 PHE A O 1
ATOM 837 N N . PHE A 1 108 ? 3.671 6.909 30.924 1.00 32.94 108 PHE A N 1
ATOM 838 C CA . PHE A 1 108 ? 4.878 6.267 31.435 1.00 33.72 108 PHE A CA 1
ATOM 839 C C . PHE A 1 108 ? 4.670 5.590 32.791 1.00 33.89 108 PHE A C 1
ATOM 840 O O . PHE A 1 108 ? 5.629 5.101 33.378 1.00 33.95 108 PHE A O 1
ATOM 848 N N . SER A 1 109 ? 3.417 5.536 33.264 1.00 34.36 109 SER A N 1
ATOM 849 C CA . SER A 1 109 ? 3.092 4.934 34.573 1.00 34.65 109 SER A CA 1
ATOM 850 C C . SER A 1 109 ? 3.920 5.602 35.674 1.00 34.75 109 SER A C 1
ATOM 851 O O . SER A 1 109 ? 4.618 4.935 36.446 1.00 34.52 109 SER A O 1
ATOM 854 N N . LYS A 1 110 ? 3.855 6.930 35.728 1.00 34.30 110 LYS A N 1
ATOM 855 C CA . LYS A 1 110 ? 4.690 7.685 36.643 1.00 34.17 110 LYS A CA 1
ATOM 856 C C . LYS A 1 110 ? 3.891 8.630 37.516 1.00 33.76 110 LYS A C 1
ATOM 857 O O . LYS A 1 110 ? 2.662 8.726 37.429 1.00 33.62 110 LYS A O 1
ATOM 863 N N . THR A 1 111 ? 4.627 9.352 38.345 1.00 33.19 111 THR A N 1
ATOM 864 C CA . THR A 1 111 ? 4.038 10.203 39.351 1.00 32.50 111 THR A CA 1
ATOM 865 C C . THR A 1 111 ? 4.757 11.571 39.336 1.00 31.37 111 THR A C 1
ATOM 866 O O . THR A 1 111 ? 4.678 12.328 40.293 1.00 31.11 111 THR A O 1
ATOM 870 N N . CYS A 1 112 ? 5.382 11.892 38.196 1.00 30.41 112 CYS A N 1
ATOM 871 C CA . CYS A 1 112 ? 6.197 13.112 38.013 1.00 30.25 112 CYS A CA 1
ATOM 872 C C . CYS A 1 112 ? 5.530 14.403 38.460 1.00 28.98 112 CYS A C 1
ATOM 873 O O . CYS A 1 112 ? 4.333 14.602 38.240 1.00 29.27 112 CYS A O 1
ATOM 876 N N . SER A 1 113 ? 6.327 15.277 39.068 1.00 27.70 113 SER A N 1
ATOM 877 C CA . SER A 1 113 ? 5.954 16.668 39.286 1.00 26.95 113 SER A CA 1
ATOM 878 C C . SER A 1 113 ? 6.180 17.372 37.950 1.00 26.80 113 SER A C 1
ATOM 879 O O . SER A 1 113 ? 6.704 16.749 37.032 1.00 26.50 113 SER A O 1
ATOM 882 N N . PRO A 1 114 ? 5.744 18.643 37.810 1.00 26.91 114 PRO A N 1
ATOM 883 C CA . PRO A 1 114 ? 6.082 19.398 36.600 1.00 26.85 114 PRO A CA 1
ATOM 884 C C . PRO A 1 114 ? 7.589 19.380 36.249 1.00 27.49 114 PRO A C 1
ATOM 885 O O . PRO A 1 114 ? 7.946 19.195 35.089 1.00 26.81 114 PRO A O 1
ATOM 889 N N . ASP A 1 115 ? 8.449 19.578 37.241 1.00 28.34 115 ASP A N 1
ATOM 890 C CA . ASP A 1 115 ? 9.894 19.636 36.991 1.00 29.80 115 ASP A CA 1
ATOM 891 C C . ASP A 1 115 ? 10.519 18.281 36.618 1.00 30.28 115 ASP A C 1
ATOM 892 O O . ASP A 1 115 ? 11.390 18.217 35.746 1.00 30.40 115 ASP A O 1
ATOM 897 N N . GLU A 1 116 ? 10.079 17.214 37.280 1.00 30.64 116 GLU A N 1
ATOM 898 C CA . GLU A 1 116 ? 10.477 15.861 36.916 1.00 31.08 116 GLU A CA 1
ATOM 899 C C . GLU A 1 116 ? 9.996 15.534 35.498 1.00 30.95 116 GLU A C 1
ATOM 900 O O . GLU A 1 116 ? 10.724 14.910 34.731 1.00 30.61 116 GLU A O 1
ATOM 906 N N . ALA A 1 117 ? 8.795 15.984 35.129 1.00 30.40 117 ALA A N 1
ATOM 907 C CA . ALA A 1 117 ? 8.294 15.727 33.772 1.00 30.57 117 ALA A CA 1
ATOM 908 C C . ALA A 1 117 ? 9.122 16.460 32.710 1.00 30.77 117 ALA A C 1
ATOM 909 O O . ALA A 1 117 ? 9.430 15.899 31.670 1.00 30.99 117 ALA A O 1
ATOM 911 N N . ARG A 1 118 ? 9.491 17.708 32.985 1.00 31.47 118 ARG A N 1
ATOM 912 C CA . ARG A 1 118 ? 10.369 18.478 32.087 1.00 32.05 118 ARG A CA 1
ATOM 913 C C . ARG A 1 118 ? 11.667 17.733 31.802 1.00 32.75 118 ARG A C 1
ATOM 914 O O . ARG A 1 118 ? 12.163 17.750 30.666 1.00 32.72 118 ARG A O 1
ATOM 922 N N . ALA A 1 119 ? 12.194 17.076 32.837 1.00 33.65 119 ALA A N 1
ATOM 923 C CA . ALA A 1 119 ? 13.420 16.279 32.738 1.00 34.86 119 ALA A CA 1
ATOM 924 C C . ALA A 1 119 ? 13.207 14.926 32.051 1.00 35.54 119 ALA A C 1
ATOM 925 O O . ALA A 1 119 ? 14.097 14.441 31.348 1.00 36.04 119 ALA A O 1
ATOM 927 N N . LEU A 1 120 ? 12.054 14.303 32.283 1.00 35.99 120 LEU A N 1
ATOM 928 C CA . LEU A 1 120 ? 11.669 13.089 31.556 1.00 36.58 120 LEU A CA 1
ATOM 929 C C . LEU A 1 120 ? 11.542 13.371 30.063 1.00 36.89 120 LEU A C 1
ATOM 930 O O . LEU A 1 120 ? 12.031 12.598 29.245 1.00 36.93 120 LEU A O 1
ATOM 935 N N . ILE A 1 121 ? 10.887 14.478 29.722 1.00 37.39 121 ILE A N 1
ATOM 936 C CA . ILE A 1 121 ? 10.687 14.869 28.318 1.00 38.08 121 ILE A CA 1
ATOM 937 C C . ILE A 1 121 ? 12.014 15.178 27.619 1.00 38.78 121 ILE A C 1
ATOM 938 O O . ILE A 1 121 ? 12.228 14.771 26.471 1.00 38.96 121 ILE A O 1
ATOM 943 N N . ALA A 1 122 ? 12.894 15.889 28.324 1.00 39.31 122 ALA A N 1
ATOM 944 C CA . ALA A 1 122 ? 14.231 16.219 27.813 1.00 39.93 122 ALA A CA 1
ATOM 945 C C . ALA A 1 122 ? 15.055 14.974 27.469 1.00 40.20 122 ALA A C 1
ATOM 946 O O . ALA A 1 122 ? 15.714 14.932 26.436 1.00 40.39 122 ALA A O 1
ATOM 948 N N . GLU A 1 123 ? 14.997 13.961 28.324 1.00 40.72 123 GLU A N 1
ATOM 949 C CA . GLU A 1 123 ? 15.758 12.742 28.117 1.00 41.44 123 GLU A CA 1
ATOM 950 C C . GLU A 1 123 ? 15.063 11.721 27.202 1.00 41.69 123 GLU A C 1
ATOM 951 O O . GLU A 1 123 ? 15.638 10.671 26.873 1.00 41.81 123 GLU A O 1
ATOM 957 N N . LYS A 1 124 ? 13.824 12.029 26.819 1.00 41.65 124 LYS A N 1
ATOM 958 C CA . LYS A 1 124 ? 13.054 11.203 25.902 1.00 41.22 124 LYS A CA 1
ATOM 959 C C . LYS A 1 124 ? 13.288 11.710 24.487 1.00 41.35 124 LYS A C 1
ATOM 960 O O . LYS A 1 124 ? 13.341 10.923 23.540 1.00 41.13 124 LYS A O 1
ATOM 966 N N . GLY A 1 125 ? 13.445 13.029 24.367 1.00 41.47 125 GLY A N 1
ATOM 967 C CA . GLY A 1 125 ? 13.731 13.696 23.105 1.00 42.04 125 GLY A CA 1
ATOM 968 C C . GLY A 1 125 ? 14.955 13.157 22.386 1.00 42.57 125 GLY A C 1
ATOM 969 O O . GLY A 1 125 ? 15.968 12.829 23.010 1.00 42.96 125 GLY A O 1
ATOM 970 N N . ASP A 1 126 ? 14.846 13.060 21.063 1.00 43.25 126 ASP A N 1
ATOM 971 C CA . ASP A 1 126 ? 15.924 12.561 20.203 1.00 43.69 126 ASP A CA 1
ATOM 972 C C . ASP A 1 126 ? 16.890 13.698 19.906 1.00 43.89 126 ASP A C 1
ATOM 973 O O . ASP A 1 126 ? 16.571 14.603 19.142 1.00 43.81 126 ASP A O 1
ATOM 978 N N . SER A 1 127 ? 18.072 13.661 20.514 1.00 44.76 127 SER A N 1
ATOM 979 C CA . SER A 1 127 ? 19.070 14.707 20.272 1.00 45.60 127 SER A CA 1
ATOM 980 C C . SER A 1 127 ? 20.164 14.271 19.266 1.00 46.03 127 SER A C 1
ATOM 981 O O . SER A 1 127 ? 21.353 14.547 19.462 1.00 46.08 127 SER A O 1
ATOM 984 N N . THR A 1 128 ? 19.744 13.594 18.194 1.00 46.48 128 THR A N 1
ATOM 985 C CA . THR A 1 128 ? 20.659 13.105 17.151 1.00 47.10 128 THR A CA 1
ATOM 986 C C . THR A 1 128 ? 20.725 14.066 15.969 1.00 47.14 128 THR A C 1
ATOM 987 O O . THR A 1 128 ? 21.787 14.243 15.371 1.00 47.42 128 THR A O 1
ATOM 991 N N . ILE A 1 129 ? 19.595 14.680 15.628 1.00 47.19 129 ILE A N 1
ATOM 992 C CA . ILE A 1 129 ? 19.558 15.647 14.528 1.00 47.45 129 ILE A CA 1
ATOM 993 C C . ILE A 1 129 ? 19.662 17.072 15.079 1.00 47.50 129 ILE A C 1
ATOM 994 O O . ILE A 1 129 ? 18.747 17.561 15.750 1.00 47.36 129 ILE A O 1
ATOM 999 N N . ALA A 1 130 ? 20.792 17.718 14.801 1.00 47.59 130 ALA A N 1
ATOM 1000 C CA . ALA A 1 130 ? 21.045 19.087 15.246 1.00 47.67 130 ALA A CA 1
ATOM 1001 C C . ALA A 1 130 ? 19.985 20.052 14.718 1.00 47.68 130 ALA A C 1
ATOM 1002 O O . ALA A 1 130 ? 19.399 20.815 15.490 1.00 48.14 130 ALA A O 1
ATOM 1004 N N . ASP A 1 131 ? 19.723 19.994 13.414 1.00 47.50 131 ASP A N 1
ATOM 1005 C CA . ASP A 1 131 ? 18.723 20.853 12.779 1.00 47.26 131 ASP A CA 1
ATOM 1006 C C . ASP A 1 131 ? 17.642 20.017 12.073 1.00 47.07 131 ASP A C 1
ATOM 1007 O O . ASP A 1 131 ? 17.800 19.655 10.905 1.00 46.95 131 ASP A O 1
ATOM 1012 N N . PRO A 1 132 ? 16.543 19.692 12.793 1.00 46.77 132 PRO A N 1
ATOM 1013 C CA . PRO A 1 132 ? 15.414 18.980 12.199 1.00 46.40 132 PRO A CA 1
ATOM 1014 C C . PRO A 1 132 ? 14.827 19.735 11.015 1.00 46.08 132 PRO A C 1
ATOM 1015 O O . PRO A 1 132 ? 14.499 20.915 11.128 1.00 46.23 132 PRO A O 1
ATOM 1019 N N . GLN A 1 133 ? 14.706 19.048 9.887 1.00 45.60 133 GLN A N 1
ATOM 1020 C CA . GLN A 1 133 ? 14.160 19.634 8.672 1.00 45.11 133 GLN A CA 1
ATOM 1021 C C . GLN A 1 133 ? 12.730 19.161 8.484 1.00 44.69 133 GLN A C 1
ATOM 1022 O O . GLN A 1 133 ? 11.885 19.875 7.922 1.00 44.36 133 GLN A O 1
ATOM 1028 N N . THR A 1 134 ? 12.471 17.956 8.986 1.00 43.97 134 THR A N 1
ATOM 1029 C CA . THR A 1 134 ? 11.188 17.278 8.835 1.00 43.54 134 THR A CA 1
ATOM 1030 C C . THR A 1 134 ? 10.315 17.436 10.102 1.00 43.01 134 THR A C 1
ATOM 1031 O O . THR A 1 134 ? 10.818 17.779 11.177 1.00 42.61 134 THR A O 1
ATOM 1035 N N . PHE A 1 135 ? 9.011 17.198 9.956 1.00 42.45 135 PHE A N 1
ATOM 1036 C CA . PHE A 1 135 ? 8.075 17.172 11.078 1.00 42.19 135 PHE A CA 1
ATOM 1037 C C . PHE A 1 135 ? 8.286 15.939 11.966 1.00 41.92 135 PHE A C 1
ATOM 1038 O O . PHE A 1 135 ? 8.189 16.036 13.190 1.00 41.98 135 PHE A O 1
ATOM 1046 N N . GLU A 1 136 ? 8.580 14.791 11.352 1.00 41.28 136 GLU A N 1
ATOM 1047 C CA . GLU A 1 136 ? 8.909 13.567 12.090 1.00 40.87 136 GLU A CA 1
ATOM 1048 C C . GLU A 1 136 ? 10.125 13.760 12.992 1.00 40.66 136 GLU A C 1
ATOM 1049 O O . GLU A 1 136 ? 10.108 13.335 14.148 1.00 40.68 136 GLU A O 1
ATOM 1055 N N . GLU A 1 137 ? 11.178 14.392 12.472 1.00 39.98 137 GLU A N 1
ATOM 1056 C CA . GLU A 1 137 ? 12.376 14.620 13.285 1.00 39.84 137 GLU A CA 1
ATOM 1057 C C . GLU A 1 137 ? 12.206 15.718 14.342 1.00 39.21 137 GLU A C 1
ATOM 1058 O O . GLU A 1 137 ? 12.759 15.606 15.434 1.00 38.49 137 GLU A O 1
ATOM 1064 N N . GLU A 1 138 ? 11.422 16.750 14.021 1.00 39.08 138 GLU A N 1
ATOM 1065 C CA . GLU A 1 138 ? 11.035 17.786 14.991 1.00 38.93 138 GLU A CA 1
ATOM 1066 C C . GLU A 1 138 ? 10.295 17.168 16.184 1.00 38.58 138 GLU A C 1
ATOM 1067 O O . GLU A 1 138 ? 10.690 17.353 17.346 1.00 38.42 138 GLU A O 1
ATOM 1073 N N . ALA A 1 139 ? 9.229 16.428 15.886 1.00 37.99 139 ALA A N 1
ATOM 1074 C CA . ALA A 1 139 ? 8.497 15.681 16.903 1.00 37.49 139 ALA A CA 1
ATOM 1075 C C . ALA A 1 139 ? 9.431 14.769 17.710 1.00 37.12 139 ALA A C 1
ATOM 1076 O O . ALA A 1 139 ? 9.416 14.795 18.943 1.00 36.78 139 ALA A O 1
ATOM 1078 N N . LEU A 1 140 ? 10.263 13.990 17.021 1.00 37.01 140 LEU A N 1
ATOM 1079 C CA . LEU A 1 140 ? 11.217 13.113 17.693 1.00 36.90 140 LEU A CA 1
ATOM 1080 C C . LEU A 1 140 ? 12.184 13.885 18.605 1.00 37.20 140 LEU A C 1
ATOM 1081 O O . LEU A 1 140 ? 12.462 13.446 19.725 1.00 36.94 140 LEU A O 1
ATOM 1086 N N . ARG A 1 141 ? 12.677 15.028 18.125 1.00 37.21 141 ARG A N 1
ATOM 1087 C CA . ARG A 1 141 ? 13.563 15.889 18.908 1.00 37.98 141 ARG A CA 1
ATOM 1088 C C . ARG A 1 141 ? 12.876 16.368 20.183 1.00 37.55 141 ARG A C 1
ATOM 1089 O O . ARG A 1 141 ? 13.458 16.321 21.274 1.00 37.46 141 ARG A O 1
ATOM 1097 N N . PHE A 1 142 ? 11.638 16.830 20.013 1.00 37.14 142 PHE A N 1
ATOM 1098 C CA . PHE A 1 142 ? 10.822 17.369 21.091 1.00 36.40 142 PHE A CA 1
ATOM 1099 C C . PHE A 1 142 ? 10.396 16.334 22.137 1.00 36.06 142 PHE A C 1
ATOM 1100 O O . PHE A 1 142 ? 10.686 16.508 23.316 1.00 35.89 142 PHE A O 1
ATOM 1108 N N . ILE A 1 143 ? 9.737 15.253 21.710 1.00 35.73 143 ILE A N 1
ATOM 1109 C CA . ILE A 1 143 ? 9.082 14.327 22.660 1.00 35.51 143 ILE A CA 1
ATOM 1110 C C . ILE A 1 143 ? 9.532 12.858 22.640 1.00 34.92 143 ILE A C 1
ATOM 1111 O O . ILE A 1 143 ? 9.073 12.051 23.460 1.00 34.21 143 ILE A O 1
ATOM 1116 N N . GLY A 1 144 ? 10.409 12.511 21.701 1.00 34.78 144 GLY A N 1
ATOM 1117 C CA . GLY A 1 144 ? 10.907 11.140 21.583 1.00 34.16 144 GLY A CA 1
ATOM 1118 C C . GLY A 1 144 ? 9.966 10.245 20.796 1.00 34.54 144 GLY A C 1
ATOM 1119 O O . GLY A 1 144 ? 8.891 10.682 20.363 1.00 33.84 144 GLY A O 1
ATOM 1120 N N . LYS A 1 145 ? 10.372 8.985 20.630 1.00 34.81 145 LYS A N 1
ATOM 1121 C CA . LYS A 1 145 ? 9.701 8.037 19.728 1.00 35.16 145 LYS A CA 1
ATOM 1122 C C . LYS A 1 145 ? 8.325 7.532 20.182 1.00 34.99 145 LYS A C 1
ATOM 1123 O O . LYS A 1 145 ? 7.381 7.545 19.403 1.00 34.84 145 LYS A O 1
ATOM 1129 N N . GLU A 1 146 ? 8.236 7.047 21.415 1.00 35.11 146 GLU A N 1
ATOM 1130 C CA . GLU A 1 146 ? 6.987 6.507 21.947 1.00 35.81 146 GLU A CA 1
ATOM 1131 C C . GLU A 1 146 ? 5.840 7.524 21.877 1.00 35.52 146 GLU A C 1
ATOM 1132 O O . GLU A 1 146 ? 4.743 7.187 21.430 1.00 35.98 146 GLU A O 1
ATOM 1138 N N . LEU A 1 147 ? 6.093 8.763 22.304 1.00 35.34 147 LEU A N 1
ATOM 1139 C CA . LEU A 1 147 ? 5.055 9.810 22.281 1.00 34.98 147 LEU A CA 1
ATOM 1140 C C . LEU A 1 147 ? 4.710 10.283 20.861 1.00 34.99 147 LEU A C 1
ATOM 1141 O O . LEU A 1 147 ? 3.536 10.526 20.547 1.00 34.51 147 LEU A O 1
ATOM 1146 N N . TYR A 1 148 ? 5.731 10.429 20.011 1.00 34.94 148 TYR A N 1
ATOM 1147 C CA . TYR A 1 148 ? 5.503 10.795 18.605 1.00 34.36 148 TYR A CA 1
ATOM 1148 C C . TYR A 1 148 ? 4.678 9.712 17.924 1.00 34.64 148 TYR A C 1
ATOM 1149 O O . TYR A 1 148 ? 3.682 10.012 17.262 1.00 34.33 148 TYR A O 1
ATOM 1158 N N . GLU A 1 149 ? 5.073 8.452 18.103 1.00 34.84 149 GLU A N 1
ATOM 1159 C CA . GLU A 1 149 ? 4.330 7.366 17.456 1.00 35.78 149 GLU A CA 1
ATOM 1160 C C . GLU A 1 149 ? 2.918 7.169 18.029 1.00 36.00 149 GLU A C 1
ATOM 1161 O O . GLU A 1 149 ? 2.012 6.795 17.292 1.00 36.31 149 GLU A O 1
ATOM 1167 N N . ALA A 1 150 ? 2.718 7.462 19.316 1.00 36.32 150 ALA A N 1
ATOM 1168 C CA . ALA A 1 150 ? 1.389 7.336 19.921 1.00 35.88 150 ALA A CA 1
ATOM 1169 C C . ALA A 1 150 ? 0.424 8.446 19.500 1.00 36.28 150 ALA A C 1
ATOM 1170 O O . ALA A 1 150 ? -0.710 8.162 19.093 1.00 35.92 150 ALA A O 1
ATOM 1172 N N . PHE A 1 151 ? 0.874 9.701 19.591 1.00 35.96 151 PHE A N 1
ATOM 1173 C CA . PHE A 1 151 ? -0.020 10.856 19.452 1.00 35.68 151 PHE A CA 1
ATOM 1174 C C . PHE A 1 151 ? 0.097 11.659 18.145 1.00 36.15 151 PHE A C 1
ATOM 1175 O O . PHE A 1 151 ? -0.810 12.434 17.831 1.00 35.80 151 PHE A O 1
ATOM 1183 N N . PHE A 1 152 ? 1.189 11.490 17.394 1.00 36.27 152 PHE A N 1
ATOM 1184 C CA . PHE A 1 152 ? 1.459 12.388 16.261 1.00 36.97 152 PHE A CA 1
ATOM 1185 C C . PHE A 1 152 ? 1.515 11.747 14.874 1.00 37.35 152 PHE A C 1
ATOM 1186 O O . PHE A 1 152 ? 1.013 12.338 13.892 1.00 37.05 152 PHE A O 1
ATOM 1194 N N . LYS A 1 153 ? 2.135 10.568 14.801 1.00 36.99 153 LYS A N 1
ATOM 1195 C CA . LYS A 1 153 ? 2.364 9.883 13.528 1.00 37.45 153 LYS A CA 1
ATOM 1196 C C . LYS A 1 153 ? 1.061 9.375 12.895 1.00 37.48 153 LYS A C 1
ATOM 1197 O O . LYS A 1 153 ? 0.733 9.734 11.766 1.00 37.34 153 LYS A O 1
ATOM 1203 N N . GLY A 1 154 ? 0.329 8.550 13.643 1.00 38.15 154 GLY A N 1
ATOM 1204 C CA . GLY A 1 154 ? -0.918 7.951 13.176 1.00 38.82 154 GLY A CA 1
ATOM 1205 C C . GLY A 1 154 ? -1.945 8.996 12.813 1.00 39.88 154 GLY A C 1
ATOM 1206 O O . GLY A 1 154 ? -2.651 8.877 11.806 1.00 40.01 154 GLY A O 1
ATOM 1207 N N . TYR A 1 155 ? -1.999 10.044 13.625 1.00 40.22 155 TYR A N 1
ATOM 1208 C CA . TYR A 1 155 ? -2.980 11.088 13.452 1.00 40.72 155 TYR A CA 1
ATOM 1209 C C . TYR A 1 155 ? -2.697 11.962 12.235 1.00 40.30 155 TYR A C 1
ATOM 1210 O O . TYR A 1 155 ? -3.623 12.341 11.518 1.00 40.01 155 TYR A O 1
ATOM 1219 N N . THR A 1 156 ? -1.427 12.278 11.996 1.00 40.00 156 THR A N 1
ATOM 1220 C CA . THR A 1 156 ? -1.040 13.032 10.805 1.00 40.14 156 THR A CA 1
ATOM 1221 C C . THR A 1 156 ? -1.347 12.233 9.526 1.00 40.03 156 THR A C 1
ATOM 1222 O O . THR A 1 156 ? -1.937 12.774 8.592 1.00 39.74 156 THR A O 1
ATOM 1226 N N . ILE A 1 157 ? -0.959 10.956 9.502 1.00 40.14 157 ILE A N 1
ATOM 1227 C CA . ILE A 1 157 ? -1.215 10.071 8.352 1.00 40.07 157 ILE A CA 1
ATOM 1228 C C . ILE A 1 157 ? -2.710 10.053 8.012 1.00 40.35 157 ILE A C 1
ATOM 1229 O O . ILE A 1 157 ? -3.099 10.348 6.891 1.00 40.49 157 ILE A O 1
ATOM 1234 N N . LYS A 1 158 ? -3.535 9.747 9.003 1.00 40.87 158 LYS A N 1
ATOM 1235 C CA . LYS A 1 158 ? -4.974 9.717 8.850 1.00 41.42 158 LYS A CA 1
ATOM 1236 C C . LYS A 1 158 ? -5.547 11.096 8.470 1.00 42.16 158 LYS A C 1
ATOM 1237 O O . LYS A 1 158 ? -6.284 11.220 7.485 1.00 42.10 158 LYS A O 1
ATOM 1243 N N . GLN A 1 159 ? -5.181 12.126 9.229 1.00 42.94 159 GLN A N 1
ATOM 1244 C CA . GLN A 1 159 ? -5.722 13.473 9.038 1.00 43.94 159 GLN A CA 1
ATOM 1245 C C . GLN A 1 159 ? -5.229 14.185 7.766 1.00 44.26 159 GLN A C 1
ATOM 1246 O O . GLN A 1 159 ? -5.997 14.895 7.118 1.00 43.80 159 GLN A O 1
ATOM 1252 N N . TRP A 1 160 ? -3.965 13.993 7.401 1.00 45.09 160 TRP A N 1
ATOM 1253 C CA . TRP A 1 160 ?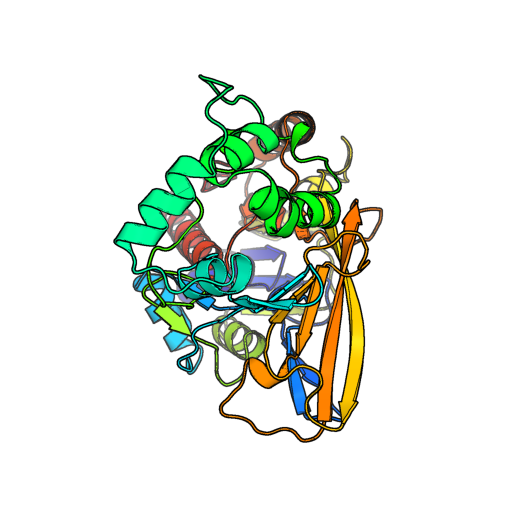 -3.402 14.670 6.220 1.00 46.09 160 TRP A CA 1
ATOM 1254 C C . TRP A 1 160 ? -3.146 13.778 5.001 1.00 46.06 160 TRP A C 1
ATOM 1255 O O . TRP A 1 160 ? -2.968 14.275 3.888 1.00 45.74 160 TRP A O 1
ATOM 1266 N N . GLY A 1 161 ? -3.155 12.465 5.204 1.00 46.25 161 GLY A N 1
ATOM 1267 C CA . GLY A 1 161 ? -2.859 11.531 4.120 1.00 46.80 161 GLY A CA 1
ATOM 1268 C C . GLY A 1 161 ? -1.403 11.652 3.716 1.00 47.32 161 GLY A C 1
ATOM 1269 O O . GLY A 1 161 ? -1.047 11.451 2.555 1.00 46.90 161 GLY A O 1
ATOM 1270 N N . MET A 1 162 ? -0.568 12.008 4.688 1.00 47.90 162 MET A N 1
ATOM 1271 C CA . MET A 1 162 ? 0.852 12.229 4.462 1.00 48.77 162 MET A CA 1
ATOM 1272 C C . MET A 1 162 ? 1.626 11.693 5.650 1.00 48.60 162 MET A C 1
ATOM 1273 O O . MET A 1 162 ? 1.166 11.795 6.790 1.00 49.01 162 MET A O 1
ATOM 1278 N N . GLN A 1 163 ? 2.796 11.119 5.375 1.00 48.38 163 GLN A N 1
ATOM 1279 C CA . GLN A 1 163 ? 3.735 10.735 6.425 1.00 47.93 163 GLN A CA 1
ATOM 1280 C C . GLN A 1 163 ? 4.317 12.011 7.024 1.00 47.50 163 GLN A C 1
ATOM 1281 O O . GLN A 1 163 ? 4.602 12.963 6.289 1.00 47.35 163 GLN A O 1
ATOM 1287 N N . PRO A 1 164 ? 4.466 12.056 8.363 1.00 47.23 164 PRO A N 1
ATOM 1288 C CA . PRO A 1 164 ? 5.132 13.206 8.973 1.00 46.93 164 PRO A CA 1
ATOM 1289 C C . PRO A 1 164 ? 6.534 13.457 8.410 1.00 46.57 164 PRO A C 1
ATOM 1290 O O . PRO A 1 164 ? 7.011 14.587 8.470 1.00 46.32 164 PRO A O 1
ATOM 1294 N N . SER A 1 165 ? 7.164 12.418 7.858 1.00 46.37 165 SER A N 1
ATOM 1295 C CA . SER A 1 165 ? 8.457 12.548 7.187 1.00 46.43 165 SER A CA 1
ATOM 1296 C C . SER A 1 165 ? 8.395 13.391 5.897 1.00 46.52 165 SER A C 1
ATOM 1297 O O . SER A 1 165 ? 9.423 13.840 5.400 1.00 46.30 165 SER A O 1
ATOM 1300 N N . GLU A 1 166 ? 7.185 13.608 5.386 1.00 46.76 166 GLU A N 1
ATOM 1301 C CA . GLU A 1 166 ? 6.943 14.403 4.176 1.00 47.19 166 GLU A CA 1
ATOM 1302 C C . GLU A 1 166 ? 6.536 15.845 4.478 1.00 46.86 166 GLU A C 1
ATOM 1303 O O . GLU A 1 166 ? 6.187 16.597 3.569 1.00 46.75 166 GLU A O 1
ATOM 1309 N N . LEU A 1 167 ? 6.576 16.229 5.750 1.00 46.68 167 LEU A N 1
ATOM 1310 C CA . LEU A 1 167 ? 6.154 17.568 6.152 1.00 46.60 167 LEU A CA 1
ATOM 1311 C C . LEU A 1 167 ? 7.295 18.387 6.770 1.00 46.53 167 LEU A C 1
ATOM 1312 O O . LEU A 1 167 ? 8.219 17.823 7.346 1.00 46.45 167 LEU A O 1
ATOM 1317 N N . PRO A 1 168 ? 7.233 19.726 6.648 1.00 46.80 168 PRO A N 1
ATOM 1318 C CA . PRO A 1 168 ? 8.334 20.559 7.128 1.00 47.20 168 PRO A CA 1
ATOM 1319 C C . PRO A 1 168 ? 8.364 20.664 8.655 1.00 47.73 168 PRO A C 1
ATOM 1320 O O . PRO A 1 168 ? 7.346 20.421 9.315 1.00 47.99 168 PRO A O 1
ATOM 1324 N N . ALA A 1 169 ? 9.524 21.021 9.205 1.00 48.28 169 ALA A N 1
ATOM 1325 C CA . ALA A 1 169 ? 9.675 21.203 10.653 1.00 48.66 169 ALA A CA 1
ATOM 1326 C C . ALA A 1 169 ? 8.841 22.374 11.184 1.00 48.90 169 ALA A C 1
ATOM 1327 O O . ALA A 1 169 ? 8.465 22.381 12.354 1.00 49.12 169 ALA A O 1
ATOM 1329 N N . SER A 1 170 ? 8.553 23.341 10.310 1.00 49.11 170 SER A N 1
ATOM 1330 C CA . SER A 1 170 ? 7.698 24.505 10.607 1.00 49.31 170 SER A CA 1
ATOM 1331 C C . SER A 1 170 ? 6.356 24.180 11.241 1.00 49.35 170 SER A C 1
ATOM 1332 O O . SER A 1 170 ? 5.806 25.005 11.986 1.00 50.04 170 SER A O 1
ATOM 1335 N N . ILE A 1 171 ? 5.817 23.003 10.921 1.00 49.00 171 ILE A N 1
ATOM 1336 C CA . ILE A 1 171 ? 4.498 22.572 11.409 1.00 48.56 171 ILE A CA 1
ATOM 1337 C C . ILE A 1 171 ? 4.420 22.519 12.950 1.00 47.63 171 ILE A C 1
ATOM 1338 O O . ILE A 1 171 ? 3.347 22.697 13.529 1.00 47.60 171 ILE A O 1
ATOM 1343 N N . LEU A 1 172 ? 5.566 22.287 13.590 1.00 46.56 172 LEU A N 1
ATOM 1344 C CA . LEU A 1 172 ? 5.658 22.173 15.037 1.00 45.39 172 LEU A CA 1
ATOM 1345 C C . LEU A 1 172 ? 6.777 23.061 15.588 1.00 44.98 172 LEU A C 1
ATOM 1346 O O . LEU A 1 172 ? 7.913 22.619 15.743 1.00 44.60 172 LEU A O 1
ATOM 1351 N N . LYS A 1 173 ? 6.444 24.312 15.893 1.00 44.54 173 LYS A N 1
ATOM 1352 C CA . LYS A 1 173 ? 7.442 25.292 16.340 1.00 44.12 173 LYS A CA 1
ATOM 1353 C C . LYS A 1 173 ? 7.863 25.089 17.788 1.00 43.27 173 LYS A C 1
ATOM 1354 O O . LYS A 1 173 ? 9.005 25.365 18.152 1.00 43.47 173 LYS A O 1
ATOM 1360 N N . ARG A 1 174 ? 6.935 24.607 18.613 1.00 42.30 174 ARG A N 1
ATOM 1361 C CA . ARG A 1 174 ? 7.149 24.540 20.058 1.00 41.20 174 ARG A CA 1
ATOM 1362 C C . ARG A 1 174 ? 6.902 23.141 20.591 1.00 39.48 174 ARG A C 1
ATOM 1363 O O . ARG A 1 174 ? 6.076 22.401 20.045 1.00 38.54 174 ARG A O 1
ATOM 1371 N N . LEU A 1 175 ? 7.630 22.785 21.652 1.00 37.96 175 LEU A N 1
ATOM 1372 C CA . LEU A 1 175 ? 7.386 21.541 22.389 1.00 36.93 175 LEU A CA 1
ATOM 1373 C C . LEU A 1 175 ? 5.901 21.418 22.741 1.00 35.63 175 LEU A C 1
ATOM 1374 O O . LEU A 1 175 ? 5.347 22.278 23.439 1.00 36.35 175 LEU A O 1
ATOM 1379 N N . PRO A 1 176 ? 5.224 20.385 22.206 1.00 34.45 176 PRO A N 1
ATOM 1380 C CA . PRO A 1 176 ? 3.774 20.294 22.394 1.00 33.47 176 PRO A CA 1
ATOM 1381 C C . PRO A 1 176 ? 3.370 19.577 23.686 1.00 32.84 176 PRO A C 1
ATOM 1382 O O . PRO A 1 176 ? 2.585 18.618 23.653 1.00 32.73 176 PRO A O 1
ATOM 1386 N N . VAL A 1 177 ? 3.901 20.052 24.816 1.00 31.75 177 VAL A N 1
ATOM 1387 C CA . VAL A 1 177 ? 3.625 19.460 26.118 1.00 30.45 177 VAL A CA 1
ATOM 1388 C C . VAL A 1 177 ? 3.262 20.607 27.090 1.00 30.12 177 VAL A C 1
ATOM 1389 O O . VAL A 1 177 ? 3.885 21.669 27.087 1.00 28.79 177 VAL A O 1
ATOM 1393 N N . ARG A 1 178 ? 2.228 20.397 27.888 1.00 29.24 178 ARG A N 1
ATOM 1394 C CA . ARG A 1 178 ? 1.866 21.345 28.936 1.00 29.23 178 ARG A CA 1
ATOM 1395 C C . ARG A 1 178 ? 2.290 20.727 30.256 1.00 28.90 178 ARG A C 1
ATOM 1396 O O . ARG A 1 178 ? 1.845 19.629 30.597 1.00 29.63 178 ARG A O 1
ATOM 1404 N N . PHE A 1 179 ? 3.151 21.414 31.001 1.00 27.97 179 PHE A N 1
ATOM 1405 C CA . PHE A 1 179 ? 3.733 20.818 32.212 1.00 27.04 179 PHE A CA 1
ATOM 1406 C C . PHE A 1 179 ? 2.910 21.094 33.487 1.00 26.72 179 PHE A C 1
ATOM 1407 O O . PHE A 1 179 ? 3.454 21.452 34.528 1.00 26.23 179 PHE A O 1
ATOM 1415 N N . ASN A 1 180 ? 1.595 20.897 33.378 1.00 25.74 180 ASN A N 1
ATOM 1416 C CA . ASN A 1 180 ? 0.692 20.976 34.514 1.00 25.97 180 ASN A CA 1
ATOM 1417 C C . ASN A 1 180 ? -0.549 20.134 34.202 1.00 25.57 180 ASN A C 1
ATOM 1418 O O . ASN A 1 180 ? -0.598 19.456 33.166 1.00 25.47 180 ASN A O 1
ATOM 1423 N N . TYR A 1 181 ? -1.521 20.145 35.109 1.00 25.11 181 TYR A N 1
ATOM 1424 C CA . TYR A 1 181 ? -2.718 19.319 34.947 1.00 25.19 181 TYR A CA 1
ATOM 1425 C C . TYR A 1 181 ? -3.893 20.036 34.266 1.00 26.56 181 TYR A C 1
ATOM 1426 O O . TYR A 1 181 ? -4.995 19.469 34.195 1.00 26.64 181 TYR A O 1
ATOM 1435 N N . ASP A 1 182 ? -3.692 21.265 33.782 1.00 27.52 182 ASP A N 1
ATOM 1436 C CA . ASP A 1 182 ? -4.772 21.929 33.012 1.00 28.75 182 ASP A CA 1
ATOM 1437 C C . ASP A 1 182 ? -5.036 21.112 31.747 1.00 29.15 182 ASP A C 1
ATOM 1438 O O . ASP A 1 182 ? -4.089 20.734 31.040 1.00 29.23 182 ASP A O 1
ATOM 1443 N N . ASP A 1 183 ? -6.302 20.829 31.470 1.00 29.73 183 ASP A N 1
ATOM 1444 C CA . ASP A 1 183 ? -6.660 20.054 30.284 1.00 31.10 183 ASP A CA 1
ATOM 1445 C C . ASP A 1 183 ? -7.696 20.746 29.398 1.00 31.07 183 ASP A C 1
ATOM 1446 O O . ASP A 1 183 ? -8.359 20.115 28.596 1.00 30.83 183 ASP A O 1
ATOM 1451 N N . ASN A 1 184 ? -7.837 22.055 29.549 1.00 32.23 184 ASN A N 1
ATOM 1452 C CA . ASN A 1 184 ? -8.572 22.824 28.562 1.00 33.02 184 ASN A CA 1
ATOM 1453 C C . ASN A 1 184 ? -7.839 22.673 27.237 1.00 33.62 184 ASN A C 1
ATOM 1454 O O . ASN A 1 184 ? -6.613 22.758 27.186 1.00 33.38 184 ASN A O 1
ATOM 1459 N N . TYR A 1 185 ? -8.587 22.401 26.173 1.00 34.20 185 TYR A N 1
ATOM 1460 C CA . TYR A 1 185 ? -7.979 22.207 24.859 1.00 35.09 185 TYR A CA 1
ATOM 1461 C C . TYR A 1 185 ? -7.433 23.520 24.266 1.00 35.06 185 TYR A C 1
ATOM 1462 O O . TYR A 1 185 ? -6.390 23.532 23.624 1.00 34.73 185 TYR A O 1
ATOM 1471 N N . PHE A 1 186 ? -8.163 24.607 24.491 1.00 35.07 186 PHE A N 1
ATOM 1472 C CA . PHE A 1 186 ? -7.847 25.912 23.921 1.00 34.57 186 PHE A CA 1
ATOM 1473 C C . PHE A 1 186 ? -7.440 26.855 25.014 1.00 34.77 186 PHE A C 1
ATOM 1474 O O . PHE A 1 186 ? -8.009 26.820 26.110 1.00 33.70 186 PHE A O 1
ATOM 1482 N N . ASN A 1 187 ? -6.470 27.717 24.698 1.00 34.87 187 ASN A N 1
ATOM 1483 C CA . ASN A 1 187 ? -5.925 28.681 25.645 1.00 35.06 187 ASN A CA 1
ATOM 1484 C C . ASN A 1 187 ? -6.602 30.060 25.633 1.00 35.10 187 ASN A C 1
ATOM 1485 O O . ASN A 1 187 ? -6.294 30.917 26.465 1.00 34.87 187 ASN A O 1
ATOM 1490 N N . HIS A 1 188 ? -7.533 30.273 24.703 1.00 35.26 188 HIS A N 1
ATOM 1491 C CA . HIS A 1 188 ? -8.178 31.580 24.531 1.00 34.72 188 HIS A CA 1
ATOM 1492 C C . HIS A 1 188 ? -8.930 32.049 25.755 1.00 34.77 188 HIS A C 1
ATOM 1493 O O . HIS A 1 188 ? -9.562 31.248 26.455 1.00 34.49 188 HIS A O 1
ATOM 1500 N N . LYS A 1 189 ? -8.894 33.366 25.967 1.00 34.58 189 LYS A N 1
ATOM 1501 C CA . LYS A 1 189 ? -9.576 34.021 27.083 1.00 34.72 189 LYS A CA 1
ATOM 1502 C C . LYS A 1 189 ? -11.089 33.833 27.069 1.00 33.97 189 LYS A C 1
ATOM 1503 O O . LYS A 1 189 ? -11.692 33.622 28.116 1.00 33.46 189 LYS A O 1
ATOM 1509 N N . PHE A 1 190 ? -11.695 33.909 25.884 1.00 33.59 190 PHE A N 1
ATOM 1510 C CA . PHE A 1 190 ? -13.152 33.787 25.737 1.00 33.21 190 PHE A CA 1
ATOM 1511 C C . PHE A 1 190 ? -13.561 32.485 25.061 1.00 33.05 190 PHE A C 1
ATOM 1512 O O . PHE A 1 190 ? -13.151 32.193 23.936 1.00 33.14 190 PHE A O 1
ATOM 1520 N N . GLN A 1 191 ? -14.336 31.680 25.770 1.00 32.55 191 GLN A N 1
ATOM 1521 C CA . GLN A 1 191 ? -14.743 30.364 25.269 1.00 32.75 191 GLN A CA 1
ATOM 1522 C C . GLN A 1 191 ? -16.181 30.150 25.642 1.00 32.16 191 GLN A C 1
ATOM 1523 O O . GLN A 1 191 ? -16.591 30.463 26.739 1.00 32.26 191 GLN A O 1
ATOM 1529 N N . GLY A 1 192 ? -16.973 29.645 24.721 1.00 31.57 192 GLY A N 1
ATOM 1530 C CA . GLY A 1 192 ? -18.398 29.508 25.029 1.00 31.41 192 GLY A CA 1
ATOM 1531 C C . GLY A 1 192 ? -19.138 28.839 23.907 1.00 30.04 192 GLY A C 1
ATOM 1532 O O . GLY A 1 192 ? -18.594 28.631 22.837 1.00 30.31 192 GLY A O 1
ATOM 1533 N N . MET A 1 193 ? -20.382 28.501 24.167 1.00 29.94 193 MET A N 1
ATOM 1534 C CA . MET A 1 193 ? -21.194 27.833 23.201 1.00 29.93 193 MET A CA 1
ATOM 1535 C C . MET A 1 193 ? -22.516 28.570 23.216 1.00 30.20 193 MET A C 1
ATOM 1536 O O . MET A 1 193 ? -23.041 28.833 24.302 1.00 29.97 193 MET A O 1
ATOM 1541 N N . PRO A 1 194 ? -23.049 28.924 22.027 1.00 30.29 194 PRO A N 1
ATOM 1542 C CA . PRO A 1 194 ? -24.340 29.610 22.008 1.00 30.26 194 PRO A CA 1
ATOM 1543 C C . PRO A 1 194 ? -25.433 28.697 22.509 1.00 30.53 194 PRO A C 1
ATOM 1544 O O . PRO A 1 194 ? -25.523 27.538 22.081 1.00 29.98 194 PRO A O 1
ATOM 1548 N N . LYS A 1 195 ? -26.249 29.224 23.413 1.00 30.93 195 LYS A N 1
ATOM 1549 C CA . LYS A 1 195 ? -27.334 28.442 24.013 1.00 31.58 195 LYS A CA 1
ATOM 1550 C C . LYS A 1 195 ? -28.265 27.798 22.991 1.00 31.86 195 LYS A C 1
ATOM 1551 O O . LYS A 1 195 ? -28.609 26.631 23.139 1.00 31.79 195 LYS A O 1
ATOM 1557 N N . CYS A 1 196 ? -28.687 28.564 21.986 1.00 31.78 196 CYS A N 1
ATOM 1558 C CA . CYS A 1 196 ? -29.631 28.065 20.982 1.00 32.19 196 CYS A CA 1
ATOM 1559 C C . CYS A 1 196 ? -28.922 27.722 19.645 1.00 31.58 196 CYS A C 1
ATOM 1560 O O . CYS A 1 196 ? -29.559 27.528 18.604 1.00 31.06 196 CYS A O 1
ATOM 1563 N N . GLY A 1 197 ? -27.594 27.587 19.702 1.00 31.17 197 GLY A N 1
ATOM 1564 C CA . GLY A 1 197 ? -26.820 27.117 18.554 1.00 30.65 197 GLY A CA 1
ATOM 1565 C C . GLY A 1 197 ? -26.339 28.235 17.637 1.00 30.29 197 GLY A C 1
ATOM 1566 O O . GLY A 1 197 ? -26.794 29.389 17.749 1.00 29.66 197 GLY A O 1
ATOM 1567 N N . TYR A 1 198 ? -25.402 27.894 16.744 1.00 29.83 198 TYR A N 1
ATOM 1568 C CA . TYR A 1 198 ? -24.850 28.856 15.778 1.00 29.74 198 TYR A CA 1
ATOM 1569 C C . TYR A 1 198 ? -25.849 29.328 14.729 1.00 30.01 198 TYR A C 1
ATOM 1570 O O . TYR A 1 198 ? -25.790 30.470 14.284 1.00 29.93 198 TYR A O 1
ATOM 1579 N N . THR A 1 199 ? -26.743 28.441 14.297 1.00 30.69 199 THR A N 1
ATOM 1580 C CA . THR A 1 199 ? -27.752 28.819 13.287 1.00 30.96 199 THR A CA 1
ATOM 1581 C C . THR A 1 199 ? -28.633 29.955 13.798 1.00 31.03 199 THR A C 1
ATOM 1582 O O . THR A 1 199 ? -28.889 30.909 13.064 1.00 31.00 199 THR A O 1
ATOM 1586 N N . GLN A 1 200 ? -29.098 29.853 15.045 1.00 31.04 200 GLN A N 1
ATOM 1587 C CA . GLN A 1 200 ? -29.911 30.919 15.633 1.00 31.60 200 GLN A CA 1
ATOM 1588 C C . GLN A 1 200 ? -29.078 32.182 15.761 1.00 31.14 200 GLN A C 1
ATOM 1589 O O . GLN A 1 200 ? -29.581 33.291 15.568 1.00 30.60 200 GLN A O 1
ATOM 1595 N N . MET A 1 201 ? -27.794 32.006 16.079 1.00 31.30 201 MET A N 1
ATOM 1596 C CA . MET A 1 201 ? -26.867 33.127 16.138 1.00 31.39 201 MET A CA 1
ATOM 1597 C C . MET A 1 201 ? -26.772 33.845 14.775 1.00 31.21 201 MET A C 1
ATOM 1598 O O . MET A 1 201 ? -26.818 35.054 14.707 1.00 30.46 201 MET A O 1
ATOM 1603 N N . ILE A 1 202 ? -26.638 33.080 13.702 1.00 31.12 202 ILE A N 1
ATOM 1604 C CA . ILE A 1 202 ? -26.490 33.668 12.384 1.00 30.71 202 ILE A CA 1
ATOM 1605 C C . ILE A 1 202 ? -27.814 34.260 11.887 1.00 31.44 202 ILE A C 1
ATOM 1606 O O . ILE A 1 202 ? -27.818 35.283 11.219 1.00 31.82 202 ILE A O 1
ATOM 1611 N N . LYS A 1 203 ? -28.931 33.635 12.247 1.00 32.00 203 LYS A N 1
ATOM 1612 C CA . LYS A 1 203 ? -30.252 34.166 11.918 1.00 32.94 203 LYS A CA 1
ATOM 1613 C C . LYS A 1 203 ? -30.466 35.557 12.548 1.00 32.71 203 LYS A C 1
ATOM 1614 O O . LYS A 1 203 ? -31.025 36.457 11.912 1.00 33.18 203 LYS A O 1
ATOM 1620 N N . SER A 1 204 ? -29.985 35.737 13.775 1.00 32.09 204 SER A N 1
ATOM 1621 C CA . SER A 1 204 ? -30.037 37.039 14.445 1.00 30.91 204 SER A CA 1
ATOM 1622 C C . SER A 1 204 ? -29.107 38.060 13.754 1.00 30.36 204 SER A C 1
ATOM 1623 O O . SER A 1 204 ? -29.463 39.224 13.593 1.00 30.09 204 SER A O 1
ATOM 1626 N N . ILE A 1 205 ? -27.917 37.625 13.340 1.00 29.71 205 ILE A N 1
ATOM 1627 C CA . ILE A 1 205 ? -27.048 38.508 12.550 1.00 29.25 205 ILE A CA 1
ATOM 1628 C C . ILE A 1 205 ? -27.757 38.922 11.252 1.00 29.14 205 ILE A C 1
ATOM 1629 O O . ILE A 1 205 ? -27.698 40.091 10.869 1.00 29.22 205 ILE A O 1
ATOM 1634 N N . LEU A 1 206 ? -28.448 37.970 10.613 1.00 28.64 206 LEU A N 1
ATOM 1635 C CA . LEU A 1 206 ? -29.167 38.212 9.342 1.00 29.14 206 LEU A CA 1
ATOM 1636 C C . LEU A 1 206 ? -30.483 38.968 9.474 1.00 29.32 206 LEU A C 1
ATOM 1637 O O . LEU A 1 206 ? -31.079 39.339 8.459 1.00 29.70 206 LEU A O 1
ATOM 1642 N N . ASN A 1 207 ? -30.936 39.169 10.709 1.00 30.03 207 ASN A N 1
ATOM 1643 C CA . ASN A 1 207 ? -32.249 39.756 10.993 1.00 30.60 207 ASN A CA 1
ATOM 1644 C C . ASN A 1 207 ? -32.212 41.273 10.902 1.00 30.40 207 ASN A C 1
ATOM 1645 O O . ASN A 1 207 ? -32.171 41.968 11.919 1.00 30.68 207 ASN A O 1
ATOM 1650 N N . HIS A 1 208 ? -32.224 41.785 9.673 1.00 29.88 208 HIS A N 1
ATOM 1651 C CA . HIS A 1 208 ? -32.255 43.234 9.417 1.00 28.96 208 HIS A CA 1
ATOM 1652 C C . HIS A 1 208 ? -33.072 43.456 8.145 1.00 29.29 208 HIS A C 1
ATOM 1653 O O . HIS A 1 208 ? -32.944 42.681 7.195 1.00 29.17 208 HIS A O 1
ATOM 1660 N N . GLU A 1 209 ? -33.874 44.521 8.115 1.00 29.40 209 GLU A N 1
ATOM 1661 C CA . GLU A 1 209 ? -34.756 44.828 6.963 1.00 30.60 209 GLU A CA 1
ATOM 1662 C C . GLU A 1 209 ? -34.034 45.023 5.635 1.00 30.20 209 GLU A C 1
ATOM 1663 O O . GLU A 1 209 ? -34.660 44.910 4.585 1.00 29.33 209 GLU A O 1
ATOM 1669 N N . ASN A 1 210 ? -32.738 45.343 5.681 1.00 30.08 210 ASN A N 1
ATOM 1670 C CA . ASN A 1 210 ? -31.970 45.618 4.460 1.00 30.48 210 ASN A CA 1
ATOM 1671 C C . ASN A 1 210 ? -31.255 44.365 3.943 1.00 30.27 210 ASN A C 1
ATOM 1672 O O . ASN A 1 210 ? -30.497 44.414 2.970 1.00 29.56 210 ASN A O 1
ATOM 1677 N N . ILE A 1 211 ? -31.489 43.245 4.619 1.00 30.71 211 ILE A N 1
ATOM 1678 C CA . ILE A 1 211 ? -30.951 41.961 4.188 1.00 30.35 211 ILE A CA 1
ATOM 1679 C C . ILE A 1 211 ? -32.082 41.086 3.652 1.00 31.09 211 ILE A C 1
ATOM 1680 O O . ILE A 1 211 ? -33.049 40.788 4.367 1.00 30.89 211 ILE A O 1
ATOM 1685 N N . LYS A 1 212 ? -31.945 40.677 2.395 1.00 31.33 212 LYS A N 1
ATOM 1686 C CA . LYS A 1 212 ? -32.823 39.698 1.796 1.00 31.66 212 LYS A CA 1
ATOM 1687 C C . LYS A 1 212 ? -32.039 38.410 1.592 1.00 31.30 212 LYS A C 1
ATOM 1688 O O . LYS A 1 212 ? -30.966 38.416 0.993 1.00 31.23 212 LYS A O 1
ATOM 1694 N N . VAL A 1 213 ? -32.561 37.314 2.130 1.00 30.97 213 VAL A N 1
ATOM 1695 C CA . VAL A 1 213 ? -31.907 36.008 2.020 1.00 31.64 213 VAL A CA 1
ATOM 1696 C C . VAL A 1 213 ? -32.637 35.079 1.039 1.00 32.37 213 VAL A C 1
ATOM 1697 O O . VAL A 1 213 ? -33.843 34.865 1.165 1.00 32.48 213 VAL A O 1
ATOM 1701 N N . ASP A 1 214 ? -31.908 34.538 0.064 1.00 32.75 214 ASP A N 1
ATOM 1702 C CA . ASP A 1 214 ? -32.469 33.521 -0.844 1.00 33.83 214 ASP A CA 1
ATOM 1703 C C . ASP A 1 214 ? -31.680 32.225 -0.740 1.00 34.01 214 ASP A C 1
ATOM 1704 O O . ASP A 1 214 ? -30.502 32.192 -1.074 1.00 33.51 214 ASP A O 1
ATOM 1709 N N . LEU A 1 215 ? -32.333 31.168 -0.271 1.00 34.88 215 LEU A N 1
ATOM 1710 C CA . LEU A 1 215 ? -31.698 29.856 -0.148 1.00 35.53 215 LEU A CA 1
ATOM 1711 C C . LEU A 1 215 ? -31.912 28.995 -1.395 1.00 36.37 215 LEU A C 1
ATOM 1712 O O . LEU A 1 215 ? -32.725 29.335 -2.249 1.00 36.16 215 LEU A O 1
ATOM 1717 N N . GLN A 1 216 ? -31.172 27.888 -1.492 1.00 36.82 216 GLN A N 1
ATOM 1718 C CA . GLN A 1 216 ? -31.249 26.968 -2.646 1.00 37.93 216 GLN A CA 1
ATOM 1719 C C . GLN A 1 216 ? -30.958 27.675 -3.972 1.00 38.13 216 GLN A C 1
ATOM 1720 O O . GLN A 1 216 ? -31.624 27.428 -4.991 1.00 38.01 216 GLN A O 1
ATOM 1726 N N . ARG A 1 217 ? -29.942 28.537 -3.964 1.00 38.02 217 ARG A N 1
ATOM 1727 C CA . ARG A 1 217 ? -29.680 29.394 -5.111 1.00 38.18 217 ARG A CA 1
ATOM 1728 C C . ARG A 1 217 ? -28.190 29.574 -5.325 1.00 38.08 217 ARG A C 1
ATOM 1729 O O . ARG A 1 217 ? -27.517 30.231 -4.523 1.00 37.59 217 ARG A O 1
ATOM 1737 N N . GLU A 1 218 ? -27.686 28.969 -6.404 1.00 37.68 218 GLU A N 1
ATOM 1738 C CA . GLU A 1 218 ? -26.281 29.078 -6.789 1.00 38.13 218 GLU A CA 1
ATOM 1739 C C . GLU A 1 218 ? -26.018 30.433 -7.426 1.00 37.73 218 GLU A C 1
ATOM 1740 O O . GLU A 1 218 ? -26.862 30.966 -8.148 1.00 37.33 218 GLU A O 1
ATOM 1746 N N . PHE A 1 219 ? -24.836 30.976 -7.161 1.00 37.39 219 PHE A N 1
ATOM 1747 C CA . PHE A 1 219 ? -24.369 32.195 -7.817 1.00 37.00 219 PHE A CA 1
ATOM 1748 C C . PHE A 1 219 ? -24.224 31.939 -9.321 1.00 37.34 219 PHE A C 1
ATOM 1749 O O . PHE A 1 219 ? -23.817 30.863 -9.737 1.00 36.85 219 PHE A O 1
ATOM 1757 N N . ILE A 1 220 ? -24.586 32.931 -10.120 1.00 37.95 220 ILE A N 1
ATOM 1758 C CA . ILE A 1 220 ? -24.449 32.859 -11.575 1.00 39.10 220 ILE A CA 1
ATOM 1759 C C . ILE A 1 220 ? -23.677 34.112 -11.959 1.00 39.13 220 ILE A C 1
ATOM 1760 O O . ILE A 1 220 ? -24.111 35.225 -11.66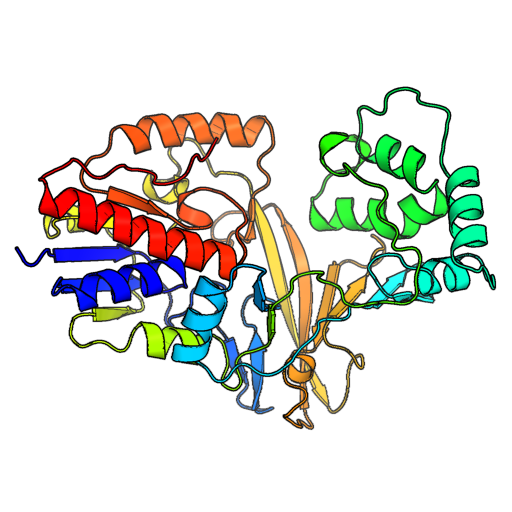4 1.00 39.09 220 ILE A O 1
ATOM 1765 N N . VAL A 1 221 ? -22.519 33.925 -12.583 1.00 39.94 221 VAL A N 1
ATOM 1766 C CA . VAL A 1 221 ? -21.623 35.035 -12.948 1.00 40.56 221 VAL A CA 1
ATOM 1767 C C . VAL A 1 221 ? -22.332 36.233 -13.624 1.00 40.77 221 VAL A C 1
ATOM 1768 O O . VAL A 1 221 ? -22.034 37.393 -13.310 1.00 40.53 221 VAL A O 1
ATOM 1772 N N . GLU A 1 222 ? -23.280 35.946 -14.518 1.00 40.94 222 GLU A N 1
ATOM 1773 C CA . GLU A 1 222 ? -24.079 36.995 -15.173 1.00 41.52 222 GLU A CA 1
ATOM 1774 C C . GLU A 1 222 ? -24.697 38.007 -14.202 1.00 41.10 222 GLU A C 1
ATOM 1775 O O . GLU A 1 222 ? -24.781 39.199 -14.537 1.00 40.84 222 GLU A O 1
ATOM 1781 N N . GLU A 1 223 ? -25.137 37.522 -13.029 1.00 40.19 223 GLU A N 1
ATOM 1782 C CA . GLU A 1 223 ? -25.781 38.337 -11.979 1.00 39.77 223 GLU A CA 1
ATOM 1783 C C . GLU A 1 223 ? -24.969 39.546 -11.514 1.00 38.64 223 GLU A C 1
ATOM 1784 O O . GLU A 1 223 ? -25.532 40.491 -10.948 1.00 38.22 223 GLU A O 1
ATOM 1790 N N . ARG A 1 224 ? -23.649 39.474 -11.686 1.00 37.35 224 ARG A N 1
ATOM 1791 C CA . ARG A 1 224 ? -22.727 40.441 -11.092 1.00 36.58 224 ARG A CA 1
ATOM 1792 C C . ARG A 1 224 ? -23.085 41.885 -11.401 1.00 36.20 224 ARG A C 1
ATOM 1793 O O . ARG A 1 224 ? -22.961 42.756 -10.539 1.00 35.84 224 ARG A O 1
ATOM 1801 N N . THR A 1 225 ? -23.539 42.105 -12.632 1.00 35.56 225 THR A N 1
ATOM 1802 C CA . THR A 1 225 ? -23.864 43.427 -13.178 1.00 35.79 225 THR A CA 1
ATOM 1803 C C . THR A 1 225 ? -25.046 44.137 -12.520 1.00 35.03 225 THR A C 1
ATOM 1804 O O . THR A 1 225 ? -25.189 45.355 -12.655 1.00 35.30 225 THR A O 1
ATOM 1808 N N . HIS A 1 226 ? -25.895 43.387 -11.828 1.00 34.26 226 HIS A N 1
ATOM 1809 C CA . HIS A 1 226 ? -27.026 43.988 -11.121 1.00 33.93 226 HIS A CA 1
ATOM 1810 C C . HIS A 1 226 ? -26.612 44.704 -9.843 1.00 32.85 226 HIS A C 1
ATOM 1811 O O . HIS A 1 226 ? -27.406 45.466 -9.286 1.00 33.02 226 HIS A O 1
ATOM 1818 N N . TYR A 1 227 ? -25.373 44.478 -9.400 1.00 31.57 227 TYR A N 1
ATOM 1819 C CA . TYR A 1 227 ? -24.904 44.985 -8.111 1.00 30.18 227 TYR A CA 1
ATOM 1820 C C . TYR A 1 227 ? -23.727 45.942 -8.218 1.00 29.74 227 TYR A C 1
ATOM 1821 O O . TYR A 1 227 ? -22.972 45.912 -9.195 1.00 29.20 227 TYR A O 1
ATOM 1830 N N . ASP A 1 228 ? -23.592 46.806 -7.208 1.00 28.84 228 ASP A N 1
ATOM 1831 C CA . ASP A 1 228 ? -22.466 47.742 -7.113 1.00 28.03 228 ASP A CA 1
ATOM 1832 C C . ASP A 1 228 ? -21.207 47.002 -6.659 1.00 27.89 228 ASP A C 1
ATOM 1833 O O . ASP A 1 228 ? -20.105 47.323 -7.071 1.00 28.05 228 ASP A O 1
ATOM 1838 N N . HIS A 1 229 ? -21.383 45.996 -5.814 1.00 27.50 229 HIS A N 1
ATOM 1839 C CA . HIS A 1 229 ? -20.261 45.181 -5.372 1.00 27.31 229 HIS A CA 1
ATOM 1840 C C . HIS A 1 229 ? -20.737 43.784 -5.006 1.00 27.05 229 HIS A C 1
ATOM 1841 O O . HIS A 1 229 ? -21.890 43.595 -4.604 1.00 27.40 229 HIS A O 1
ATOM 1848 N N . VAL A 1 230 ? -19.845 42.812 -5.156 1.00 26.76 230 VAL A N 1
ATOM 1849 C CA . VAL A 1 230 ? -20.113 41.432 -4.780 1.00 26.65 230 VAL A CA 1
ATOM 1850 C C . VAL A 1 230 ? -19.081 40.962 -3.741 1.00 26.95 230 VAL A C 1
ATOM 1851 O O . VAL A 1 230 ? -17.878 41.205 -3.894 1.00 26.18 230 VAL A O 1
ATOM 1855 N N . PHE A 1 231 ? -19.564 40.343 -2.663 1.00 26.98 231 PHE A N 1
ATOM 1856 C CA . PHE A 1 231 ? -18.682 39.687 -1.690 1.00 28.05 231 PHE A CA 1
ATOM 1857 C C . PHE A 1 231 ? -18.854 38.171 -1.839 1.00 28.06 231 PHE A C 1
ATOM 1858 O O . PHE A 1 231 ? -19.949 37.638 -1.663 1.00 28.60 231 PHE A O 1
ATOM 1866 N N . TYR A 1 232 ? -17.768 37.500 -2.195 1.00 27.87 232 TYR A N 1
ATOM 1867 C CA . TYR A 1 232 ? -17.823 36.102 -2.583 1.00 28.24 232 TYR A CA 1
ATOM 1868 C C . TYR A 1 232 ? -17.090 35.209 -1.566 1.00 28.24 232 TYR A C 1
ATOM 1869 O O . TYR A 1 232 ? -15.859 35.244 -1.456 1.00 27.71 232 TYR A O 1
ATOM 1878 N N . SER A 1 233 ? -17.863 34.431 -0.809 1.00 28.19 233 SER A N 1
ATOM 1879 C CA . SER A 1 233 ? -17.314 33.532 0.205 1.00 28.26 233 SER A CA 1
ATOM 1880 C C . SER A 1 233 ? -17.360 32.061 -0.229 1.00 28.34 233 SER A C 1
ATOM 1881 O O . SER A 1 233 ? -17.234 31.162 0.609 1.00 28.00 233 SER A O 1
ATOM 1884 N N . GLY A 1 234 ? -17.557 31.830 -1.531 1.00 28.25 234 GLY A N 1
ATOM 1885 C CA . GLY A 1 234 ? -17.458 30.491 -2.114 1.00 28.71 234 GLY A CA 1
ATOM 1886 C C . GLY A 1 234 ? -16.018 30.194 -2.513 1.00 29.13 234 GLY A C 1
ATOM 1887 O O . GLY A 1 234 ? -15.147 31.057 -2.363 1.00 29.25 234 GLY A O 1
ATOM 1888 N N . PRO A 1 235 ? -15.749 28.975 -3.024 1.00 29.22 235 PRO A N 1
ATOM 1889 C CA . PRO A 1 235 ? -14.376 28.599 -3.390 1.00 29.27 235 PRO A CA 1
ATOM 1890 C C . PRO A 1 235 ? -13.800 29.447 -4.520 1.00 29.68 235 PRO A C 1
ATOM 1891 O O . PRO A 1 235 ? -14.439 29.616 -5.566 1.00 29.32 235 PRO A O 1
ATOM 1895 N N . LEU A 1 236 ? -12.589 29.966 -4.314 1.00 29.56 236 LEU A N 1
ATOM 1896 C CA . LEU A 1 236 ? -11.941 30.813 -5.303 1.00 29.84 236 LEU A CA 1
ATOM 1897 C C . LEU A 1 236 ? -11.752 30.097 -6.638 1.00 30.27 236 LEU A C 1
ATOM 1898 O O . LEU A 1 236 ? -11.937 30.704 -7.707 1.00 30.51 236 LEU A O 1
ATOM 1903 N N . ASP A 1 237 ? -11.398 28.812 -6.581 1.00 30.59 237 ASP A N 1
ATOM 1904 C CA . ASP A 1 237 ? -11.186 28.031 -7.804 1.00 31.01 237 ASP A CA 1
ATOM 1905 C C . ASP A 1 237 ? -12.480 27.773 -8.557 1.00 31.22 237 ASP A C 1
ATOM 1906 O O . ASP A 1 237 ? -12.504 27.835 -9.789 1.00 31.37 237 ASP A O 1
ATOM 1911 N N . ALA A 1 238 ? -13.540 27.483 -7.805 1.00 31.63 238 ALA A N 1
ATOM 1912 C CA . ALA A 1 238 ? -14.875 27.260 -8.355 1.00 32.08 238 ALA A CA 1
ATOM 1913 C C . ALA A 1 238 ? -15.387 28.495 -9.065 1.00 31.98 238 ALA A C 1
ATOM 1914 O O . ALA A 1 238 ? -16.054 28.382 -10.093 1.00 31.82 238 ALA A O 1
ATOM 1916 N N . PHE A 1 239 ? -15.072 29.671 -8.521 1.00 31.93 239 PHE A N 1
ATOM 1917 C CA . PHE A 1 239 ? -15.442 30.923 -9.186 1.00 32.04 239 PHE A CA 1
ATOM 1918 C C . PHE A 1 239 ? -14.941 30.926 -10.621 1.00 32.31 239 PHE A C 1
ATOM 1919 O O . PHE A 1 239 ? -15.637 31.399 -11.507 1.00 32.13 239 PHE A O 1
ATOM 1927 N N . TYR A 1 240 ? -13.739 30.393 -10.838 1.00 32.88 240 TYR A N 1
ATOM 1928 C CA . TYR A 1 240 ? -13.121 30.397 -12.158 1.00 33.79 240 TYR A CA 1
ATOM 1929 C C . TYR A 1 240 ? -13.278 29.065 -12.904 1.00 34.43 240 TYR A C 1
ATOM 1930 O O . TYR A 1 240 ? -12.501 28.747 -13.821 1.00 34.28 240 TYR A O 1
ATOM 1939 N N . GLY A 1 241 ? -14.296 28.300 -12.509 1.00 35.18 241 GLY A N 1
ATOM 1940 C CA . GLY A 1 241 ? -14.645 27.042 -13.169 1.00 36.07 241 GLY A CA 1
ATOM 1941 C C . GLY A 1 241 ? -13.595 25.962 -13.002 1.00 36.78 241 GLY A C 1
ATOM 1942 O O . GLY A 1 241 ? -13.526 25.035 -13.809 1.00 37.24 241 GLY A O 1
ATOM 1943 N N . TYR A 1 242 ? -12.779 26.074 -11.953 1.00 37.01 242 TYR A N 1
ATOM 1944 C CA . TYR A 1 242 ? -11.620 25.193 -11.766 1.00 37.35 242 TYR A CA 1
ATOM 1945 C C . TYR A 1 242 ? -10.767 25.100 -13.033 1.00 37.08 242 TYR A C 1
ATOM 1946 O O . TYR A 1 242 ? -10.198 24.048 -13.321 1.00 37.24 242 TYR A O 1
ATOM 1955 N N . GLN A 1 243 ? -10.669 26.203 -13.778 1.00 37.02 243 GLN A N 1
ATOM 1956 C CA . GLN A 1 243 ? -9.990 26.200 -15.084 1.00 36.76 243 GLN A CA 1
ATOM 1957 C C . GLN A 1 243 ? -8.529 25.736 -15.027 1.00 36.77 243 GLN A C 1
ATOM 1958 O O . GLN A 1 243 ? -7.994 25.259 -16.023 1.00 36.76 243 GLN A O 1
ATOM 1964 N N . TYR A 1 244 ? -7.890 25.882 -13.868 1.00 36.74 244 TYR A N 1
ATOM 1965 C CA . TYR A 1 244 ? -6.511 25.418 -13.688 1.00 36.96 244 TYR A CA 1
ATOM 1966 C C . TYR A 1 244 ? -6.418 24.164 -12.817 1.00 37.14 244 TYR A C 1
ATOM 1967 O O . TYR A 1 244 ? -5.318 23.755 -12.449 1.00 37.45 244 TYR A O 1
ATOM 1976 N N . GLY A 1 245 ? -7.561 23.576 -12.460 1.00 37.43 245 GLY A N 1
ATOM 1977 C CA . GLY A 1 245 ? -7.593 22.449 -11.513 1.00 37.15 245 GLY A CA 1
ATOM 1978 C C . GLY A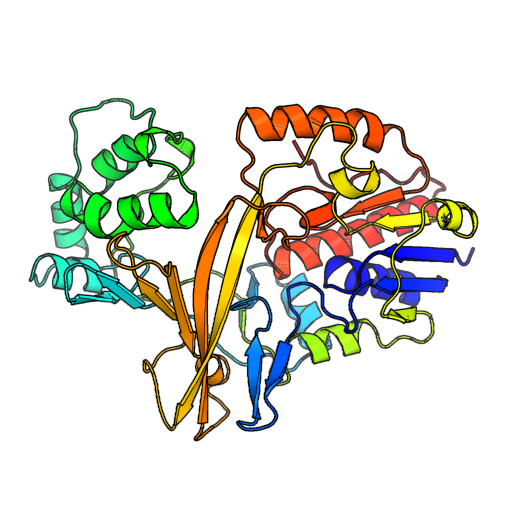 1 245 ? -8.016 22.831 -10.096 1.00 37.17 245 GLY A C 1
ATOM 1979 O O . GLY A 1 245 ? -7.980 24.004 -9.721 1.00 37.10 245 GLY A O 1
ATOM 1980 N N . ARG A 1 246 ? -8.408 21.832 -9.306 1.00 37.04 246 ARG A N 1
ATOM 1981 C CA . ARG A 1 246 ? -8.915 22.059 -7.951 1.00 36.94 246 ARG A CA 1
ATOM 1982 C C . ARG A 1 246 ? -7.792 22.356 -6.970 1.00 35.99 246 ARG A C 1
ATOM 1983 O O . ARG A 1 246 ? -6.771 21.670 -6.960 1.00 35.68 246 ARG A O 1
ATOM 1991 N N . LEU A 1 247 ? -7.985 23.379 -6.145 1.00 35.02 247 LEU A N 1
ATOM 1992 C CA . LEU A 1 247 ? -7.117 23.611 -4.993 1.00 34.33 247 LEU A CA 1
ATOM 1993 C C . LEU A 1 247 ? -7.276 22.448 -4.010 1.00 34.12 247 LEU A C 1
ATOM 1994 O O . LEU A 1 247 ? -8.398 22.015 -3.715 1.00 34.32 247 LEU A O 1
ATOM 1999 N N . GLY A 1 248 ? -6.155 21.948 -3.506 1.00 33.46 248 GLY A N 1
ATOM 2000 C CA . GLY A 1 248 ? -6.152 20.735 -2.699 1.00 33.45 248 GLY A CA 1
ATOM 2001 C C . GLY A 1 248 ? -6.743 20.912 -1.316 1.00 33.18 248 GLY A C 1
ATOM 2002 O O . GLY A 1 248 ? -6.340 21.797 -0.564 1.00 32.59 248 GLY A O 1
ATOM 2003 N N . TYR A 1 249 ? -7.714 20.061 -0.998 1.00 33.46 249 TYR A N 1
ATOM 2004 C CA . TYR A 1 249 ? -8.338 20.033 0.315 1.00 34.23 249 TYR A CA 1
ATOM 2005 C C . TYR A 1 249 ? -8.367 18.609 0.845 1.00 35.09 249 TYR A C 1
ATOM 2006 O O . TYR A 1 249 ? -8.352 17.645 0.075 1.00 35.13 249 TYR A O 1
ATOM 2015 N N . ARG A 1 250 ? -8.410 18.498 2.167 1.00 36.49 250 ARG A N 1
ATOM 2016 C CA . ARG A 1 250 ? -8.831 17.280 2.844 1.00 37.68 250 ARG A CA 1
ATOM 2017 C C . ARG A 1 250 ? -10.326 17.423 3.076 1.00 38.19 250 ARG A C 1
ATOM 2018 O O . ARG A 1 250 ? -10.776 18.454 3.570 1.00 38.31 250 ARG A O 1
ATOM 2026 N N . THR A 1 251 ? -11.095 16.407 2.682 1.00 39.19 251 THR A N 1
ATOM 2027 C CA . THR A 1 251 ? -12.531 16.385 2.938 1.00 39.71 251 THR A CA 1
ATOM 2028 C C . THR A 1 251 ? -12.877 15.513 4.159 1.00 39.58 251 THR A C 1
ATOM 2029 O O . THR A 1 251 ? -12.110 14.629 4.530 1.00 39.80 251 THR A O 1
ATOM 2033 N N . LEU A 1 252 ? -14.023 15.767 4.785 1.00 39.16 252 LEU A N 1
ATOM 2034 C CA . LEU A 1 252 ? -14.504 14.888 5.858 1.00 39.13 252 LEU A CA 1
ATOM 2035 C C . LEU A 1 252 ? -15.817 14.195 5.492 1.00 39.00 252 LEU A C 1
ATOM 2036 O O . LEU A 1 252 ? -16.658 14.759 4.795 1.00 39.24 252 LEU A O 1
ATOM 2041 N N . ASP A 1 253 ? -15.944 12.942 5.911 1.00 38.59 253 ASP A N 1
ATOM 2042 C CA . ASP A 1 253 ? -17.202 12.222 5.879 1.00 37.79 253 ASP A CA 1
ATOM 2043 C C . ASP A 1 253 ? -17.614 12.008 7.315 1.00 37.28 253 ASP A C 1
ATOM 2044 O O . ASP A 1 253 ? -16.786 11.662 8.150 1.00 36.61 253 ASP A O 1
ATOM 2049 N N . PHE A 1 254 ? -18.893 12.207 7.594 1.00 36.93 254 PHE A N 1
ATOM 2050 C CA . PHE A 1 254 ? -19.448 11.938 8.910 1.00 36.86 254 PHE A CA 1
ATOM 2051 C C . PHE A 1 254 ? -20.438 10.783 8.817 1.00 36.86 254 PHE A C 1
ATOM 2052 O O . PHE A 1 254 ? -21.429 10.871 8.086 1.00 37.72 254 PHE A O 1
ATOM 2060 N N . LYS A 1 255 ? -20.145 9.682 9.505 1.00 36.04 255 LYS A N 1
ATOM 2061 C CA . LYS A 1 255 ? -21.136 8.640 9.700 1.00 36.05 255 LYS A CA 1
ATOM 2062 C C . LYS A 1 255 ? -21.961 8.949 10.950 1.00 35.65 255 LYS A C 1
ATOM 2063 O O . LYS A 1 255 ? -21.439 8.976 12.076 1.00 35.46 255 LYS A O 1
ATOM 2069 N N . LYS A 1 256 ? -23.250 9.179 10.748 1.00 35.09 256 LYS A N 1
ATOM 2070 C CA . LYS A 1 256 ? -24.155 9.542 11.833 1.00 34.53 256 LYS A CA 1
ATOM 2071 C C . LYS A 1 256 ? -24.825 8.286 12.378 1.00 33.59 256 LYS A C 1
ATOM 2072 O O . LYS A 1 256 ? -25.278 7.429 11.616 1.00 32.72 256 LYS A O 1
ATOM 2078 N N . PHE A 1 257 ? -24.862 8.179 13.703 1.00 32.42 257 PHE A N 1
ATOM 2079 C CA . PHE A 1 257 ? -25.605 7.121 14.379 1.00 31.54 257 PHE A CA 1
ATOM 2080 C C . PHE A 1 257 ? -26.190 7.646 15.673 1.00 31.46 257 PHE A C 1
ATOM 2081 O O . PHE A 1 257 ? -25.739 8.662 16.197 1.00 31.09 257 PHE A O 1
ATOM 2089 N N . THR A 1 258 ? -27.215 6.961 16.167 1.00 31.53 258 THR A N 1
ATOM 2090 C CA . THR A 1 258 ? -27.918 7.376 17.371 1.00 31.52 258 THR A CA 1
ATOM 2091 C C . THR A 1 258 ? -27.758 6.296 18.437 1.00 31.18 258 THR A C 1
ATOM 2092 O O . THR A 1 258 ? -27.864 5.105 18.155 1.00 31.50 258 THR A O 1
ATOM 2096 N N . TYR A 1 259 ? -27.458 6.728 19.653 1.00 30.32 259 TYR A N 1
ATOM 2097 C CA . TYR A 1 259 ? -27.281 5.825 20.785 1.00 29.27 259 TYR A CA 1
ATOM 2098 C C . TYR A 1 259 ? -28.292 6.162 21.878 1.00 28.89 259 TYR A C 1
ATOM 2099 O O . TYR A 1 259 ? -28.598 7.329 22.105 1.00 28.74 259 TYR A O 1
ATOM 2108 N N . GLN A 1 260 ? -28.816 5.137 22.533 1.00 28.35 260 GLN A N 1
ATOM 2109 C CA . GLN A 1 260 ? -29.707 5.321 23.663 1.00 28.95 260 GLN A CA 1
ATOM 2110 C C . GLN A 1 260 ? -28.897 5.366 24.944 1.00 28.89 260 GLN A C 1
ATOM 2111 O O . GLN A 1 260 ? -28.495 4.327 25.474 1.00 29.23 260 GLN A O 1
ATOM 2117 N N . GLY A 1 261 ? -28.659 6.573 25.440 1.00 29.14 261 GLY A N 1
ATOM 2118 C CA . GLY A 1 261 ? -27.841 6.759 26.621 1.00 28.95 261 GLY A CA 1
ATOM 2119 C C . GLY A 1 261 ? -26.617 7.573 26.275 1.00 29.16 261 GLY A C 1
ATOM 2120 O O . GLY A 1 261 ? -26.690 8.548 25.526 1.00 28.66 261 GLY A O 1
ATOM 2121 N N . ASP A 1 262 ? -25.517 7.148 26.842 1.00 29.10 262 ASP A N 1
ATOM 2122 C CA . ASP A 1 262 ? -24.277 7.885 26.730 1.00 29.68 262 ASP A CA 1
ATOM 2123 C C . ASP A 1 262 ? -23.262 7.040 25.971 1.00 28.64 262 ASP A C 1
ATOM 2124 O O . ASP A 1 262 ? -22.749 6.067 26.522 1.00 27.61 262 ASP A O 1
ATOM 2129 N N . TYR A 1 263 ? -22.946 7.390 24.663 1.00 27.34 263 TYR A N 1
ATOM 2130 C CA . TYR A 1 263 ? -22.059 6.559 23.853 1.00 26.84 263 TYR A CA 1
ATOM 2131 C C . TYR A 1 263 ? -20.624 6.542 24.365 1.00 25.86 263 TYR A C 1
ATOM 2132 O O . TYR A 1 263 ? -20.015 5.470 24.514 1.00 24.97 263 TYR A O 1
ATOM 2141 N N . GLN A 1 264 ? -20.072 7.732 24.608 1.00 24.94 264 GLN A N 1
ATOM 2142 C CA . GLN A 1 264 ? -18.677 7.837 24.989 1.00 24.75 264 GLN A CA 1
ATOM 2143 C C . GLN A 1 264 ? -18.375 8.693 26.219 1.00 24.47 264 GLN A C 1
ATOM 2144 O O . GLN A 1 264 ? -17.249 8.684 26.702 1.00 24.66 264 GLN A O 1
ATOM 2150 N N . GLY A 1 265 ? -19.351 9.444 26.721 1.00 24.27 265 GLY A N 1
ATOM 2151 C CA . GLY A 1 265 ? -19.164 10.165 27.999 1.00 25.18 265 GLY A CA 1
ATOM 2152 C C . GLY A 1 265 ? -18.370 11.467 27.868 1.00 25.64 265 GLY A C 1
ATOM 2153 O O . GLY A 1 265 ? -17.994 12.070 28.860 1.00 26.46 265 GLY A O 1
ATOM 2154 N N . CYS A 1 266 ? -18.078 11.873 26.636 1.00 25.82 266 CYS A N 1
ATOM 2155 C CA . CYS A 1 266 ? -17.507 13.201 26.365 1.00 25.80 266 CYS A CA 1
ATOM 2156 C C . CYS A 1 266 ? -17.860 13.677 24.966 1.00 25.47 266 CYS A C 1
ATOM 2157 O O . CYS A 1 266 ? -18.296 12.875 24.100 1.00 24.93 266 CYS A O 1
ATOM 2160 N N . ALA A 1 267 ? -17.596 14.961 24.717 1.00 25.08 267 ALA A N 1
ATOM 2161 C CA . ALA A 1 267 ? -17.952 15.579 23.424 1.00 25.99 267 ALA A CA 1
ATOM 2162 C C . ALA A 1 267 ? -17.099 15.025 22.293 1.00 26.72 267 ALA A C 1
ATOM 2163 O O . ALA A 1 267 ? -17.622 14.647 21.221 1.00 27.31 267 ALA A O 1
ATOM 2165 N N . VAL A 1 268 ? -15.794 14.922 22.527 1.00 27.10 268 VAL A N 1
ATOM 2166 C CA . VAL A 1 268 ? -14.876 14.504 21.445 1.00 28.15 268 VAL A CA 1
ATOM 2167 C C . VAL A 1 268 ? -13.879 13.474 21.946 1.00 28.31 268 VAL A C 1
ATOM 2168 O O . VAL A 1 268 ? -13.200 13.705 22.947 1.00 28.11 268 VAL A O 1
ATOM 2172 N N . MET A 1 269 ? -13.837 12.338 21.255 1.00 27.94 269 MET A N 1
ATOM 2173 C CA . MET A 1 269 ? -12.838 11.317 21.494 1.00 28.77 269 MET A CA 1
ATOM 2174 C C . MET A 1 269 ? -11.991 11.138 20.246 1.00 29.18 269 MET A C 1
ATOM 2175 O O . MET A 1 269 ? -12.495 10.670 19.231 1.00 29.15 269 MET A O 1
ATOM 2180 N N . ASN A 1 270 ? -10.703 11.459 20.341 1.00 29.88 270 ASN A N 1
ATOM 2181 C CA . ASN A 1 270 ? -9.755 11.160 19.258 1.00 31.06 270 ASN A CA 1
ATOM 2182 C C . ASN A 1 270 ? -9.321 9.692 19.242 1.00 31.07 270 ASN A C 1
ATOM 2183 O O . ASN A 1 270 ? -9.217 9.050 20.293 1.00 31.44 270 ASN A O 1
ATOM 2188 N N . TYR A 1 271 ? -9.058 9.175 18.050 1.00 31.40 271 TYR A N 1
ATOM 2189 C CA . TYR A 1 271 ? -8.491 7.839 17.881 1.00 32.75 271 TYR A CA 1
ATOM 2190 C C . TYR A 1 271 ? -7.192 8.002 17.096 1.00 33.89 271 TYR A C 1
ATOM 2191 O O . TYR A 1 271 ? -7.207 8.126 15.868 1.00 34.84 271 TYR A O 1
ATOM 2200 N N . CYS A 1 272 ? -6.073 8.023 17.813 1.00 34.81 272 CYS A N 1
ATOM 2201 C CA . CYS A 1 272 ? -4.798 8.436 17.231 1.00 36.32 272 CYS A CA 1
ATOM 2202 C C . CYS A 1 272 ? -4.094 7.385 16.374 1.00 36.68 272 CYS A C 1
ATOM 2203 O O . CYS A 1 272 ? -3.154 7.726 15.662 1.00 36.90 272 CYS A O 1
ATOM 2206 N N . SER A 1 273 ? -4.556 6.137 16.426 1.00 37.27 273 SER A N 1
ATOM 2207 C CA . SER A 1 273 ? -3.950 5.057 15.652 1.00 38.09 273 SER A CA 1
ATOM 2208 C C . SER A 1 273 ? -4.489 4.966 14.222 1.00 38.88 273 SER A C 1
ATOM 2209 O O . SER A 1 273 ? -5.652 5.305 13.955 1.00 38.42 273 SER A O 1
ATOM 2212 N N . VAL A 1 274 ? -3.645 4.489 13.307 1.00 39.42 274 VAL A N 1
ATOM 2213 C CA . VAL A 1 274 ? -4.103 4.188 11.946 1.00 39.92 274 VAL A CA 1
ATOM 2214 C C . VAL A 1 274 ? -4.900 2.879 11.931 1.00 40.05 274 VAL A C 1
ATOM 2215 O O . VAL A 1 274 ? -5.662 2.614 11.008 1.00 40.86 274 VAL A O 1
ATOM 2219 N N . ASP A 1 275 ? -4.735 2.076 12.979 1.00 40.33 275 ASP A N 1
ATOM 2220 C CA . ASP A 1 275 ? -5.535 0.860 13.180 1.00 40.22 275 ASP A CA 1
ATOM 2221 C C . ASP A 1 275 ? -7.030 1.142 13.349 1.00 39.56 275 ASP A C 1
ATOM 2222 O O . ASP A 1 275 ? -7.847 0.221 13.286 1.00 39.72 275 ASP A O 1
ATOM 2227 N N . VAL A 1 276 ? -7.371 2.409 13.583 1.00 38.15 276 VAL A N 1
ATOM 2228 C CA . VAL A 1 276 ? -8.755 2.863 13.655 1.00 36.79 276 VAL A CA 1
ATOM 2229 C C . VAL A 1 276 ? -8.989 3.780 12.436 1.00 35.74 276 VAL A C 1
ATOM 2230 O O . VAL A 1 276 ? -8.257 4.760 12.272 1.00 36.08 276 VAL A O 1
ATOM 2234 N N . PRO A 1 277 ? -9.993 3.468 11.579 1.00 34.11 277 PRO A N 1
ATOM 2235 C CA . PRO A 1 277 ? -10.230 4.199 10.327 1.00 33.19 277 PRO A CA 1
ATOM 2236 C C . PRO A 1 277 ? -10.829 5.603 10.489 1.00 32.74 277 PRO A C 1
ATOM 2237 O O . PRO A 1 277 ? -10.591 6.466 9.644 1.00 32.44 277 PRO A O 1
ATOM 2241 N N . TYR A 1 278 ? -11.605 5.831 11.546 1.00 31.55 278 TYR A N 1
ATOM 2242 C CA . TYR A 1 278 ? -12.102 7.171 11.809 1.00 31.41 278 TYR A CA 1
ATOM 2243 C C . TYR A 1 278 ? -11.083 7.928 12.673 1.00 30.99 278 TYR A C 1
ATOM 2244 O O . TYR A 1 278 ? -10.367 7.320 13.470 1.00 31.32 278 TYR A O 1
ATOM 2253 N N . THR A 1 279 ? -11.016 9.245 12.497 1.00 30.18 279 THR A N 1
ATOM 2254 C CA . THR A 1 279 ? -10.090 10.103 13.247 1.00 30.27 279 THR A CA 1
ATOM 2255 C C . THR A 1 279 ? -10.611 10.396 14.659 1.00 29.88 279 THR A C 1
ATOM 2256 O O . THR A 1 279 ? -9.848 10.485 15.621 1.00 29.42 279 THR A O 1
ATOM 2260 N N . ARG A 1 280 ? -11.919 10.600 14.757 1.00 29.97 280 ARG A N 1
ATOM 2261 C CA . ARG A 1 280 ? -12.555 10.873 16.035 1.00 30.59 280 ARG A CA 1
ATOM 2262 C C . ARG A 1 280 ? -14.036 10.570 16.011 1.00 29.95 280 ARG A C 1
ATOM 2263 O O . ARG A 1 280 ? -14.636 10.392 14.945 1.00 30.29 280 ARG A O 1
ATOM 2271 N N . ILE A 1 281 ? -14.617 10.489 17.201 1.00 28.97 281 ILE A N 1
ATOM 2272 C CA . ILE A 1 281 ? -16.047 10.322 17.341 1.00 27.70 281 ILE A CA 1
ATOM 2273 C C . ILE A 1 281 ? -16.515 11.493 18.179 1.00 28.13 281 ILE A C 1
ATOM 2274 O O . ILE A 1 281 ? -15.945 11.766 19.249 1.00 26.78 281 ILE A O 1
ATOM 2279 N N . THR A 1 282 ? -17.533 12.197 17.684 1.00 27.89 282 THR A N 1
ATOM 2280 C CA . THR A 1 282 ? -18.092 13.338 18.430 1.00 28.81 282 THR A CA 1
ATOM 2281 C C . THR A 1 282 ? -19.476 12.965 18.952 1.00 28.00 282 THR A C 1
ATOM 2282 O O . THR A 1 282 ? -20.269 12.393 18.212 1.00 28.47 282 THR A O 1
ATOM 2286 N N . GLU A 1 283 ? -19.756 13.282 20.212 1.00 27.57 283 GLU A N 1
ATOM 2287 C CA . GLU A 1 283 ? -21.071 13.018 20.799 1.00 27.42 283 GLU A CA 1
ATOM 2288 C C . GLU A 1 283 ? -21.705 14.369 21.093 1.00 28.54 283 GLU A C 1
ATOM 2289 O O . GLU A 1 283 ? -21.360 15.020 22.089 1.00 26.87 283 GLU A O 1
ATOM 2295 N N . HIS A 1 284 ? -22.628 14.779 20.214 1.00 28.82 284 HIS A N 1
ATOM 2296 C CA . HIS A 1 284 ? -23.034 16.185 20.112 1.00 29.38 284 HIS A CA 1
ATOM 2297 C C . HIS A 1 284 ? -23.654 16.750 21.384 1.00 29.41 284 HIS A C 1
ATOM 2298 O O . HIS A 1 284 ? -23.382 17.904 21.750 1.00 29.58 284 HIS A O 1
ATOM 2305 N N . LYS A 1 285 ? -24.487 15.948 22.047 1.00 28.86 285 LYS A N 1
ATOM 2306 C CA . LYS A 1 285 ? -25.156 16.373 23.275 1.00 28.74 285 LYS A CA 1
ATOM 2307 C C . LYS A 1 285 ? -24.196 16.947 24.336 1.00 28.93 285 LYS A C 1
ATOM 2308 O O . LYS A 1 285 ? -24.592 17.817 25.129 1.00 28.61 285 LYS A O 1
ATOM 2314 N N . TYR A 1 286 ? -22.944 16.485 24.323 1.00 28.81 286 TYR A N 1
ATOM 2315 C CA . TYR A 1 286 ? -21.927 16.972 25.261 1.00 29.73 286 TYR A CA 1
ATOM 2316 C C . TYR A 1 286 ? -21.482 18.408 24.992 1.00 29.89 286 TYR A C 1
ATOM 2317 O O . TYR A 1 286 ? -20.805 19.000 25.811 1.00 29.75 286 TYR A O 1
ATOM 2326 N N . PHE A 1 287 ? -21.879 18.964 23.846 1.00 31.20 287 PHE A N 1
ATOM 2327 C CA . PHE A 1 287 ? -21.635 20.380 23.555 1.00 32.20 287 PHE A CA 1
ATOM 2328 C C . PHE A 1 287 ? -22.651 21.293 24.245 1.00 33.03 287 PHE A C 1
ATOM 2329 O O . PHE A 1 287 ? -22.455 22.517 24.295 1.00 33.30 287 PHE A O 1
ATOM 2337 N N . SER A 1 288 ? -23.729 20.699 24.761 1.00 32.94 288 SER A N 1
ATOM 2338 C CA . SER A 1 288 ? -24.755 21.433 25.491 1.00 34.07 288 SER A CA 1
ATOM 2339 C C . SER A 1 288 ? -24.980 20.835 26.875 1.00 34.10 288 SER A C 1
ATOM 2340 O O . SER A 1 288 ? -26.016 20.227 27.087 1.00 32.97 288 SER A O 1
ATOM 2343 N N . PRO A 1 289 ? -24.004 20.973 27.808 1.00 34.79 289 PRO A N 1
ATOM 2344 C CA . PRO A 1 289 ? -24.157 20.413 29.159 1.00 35.37 289 PRO A CA 1
ATOM 2345 C C . PRO A 1 289 ? -25.360 20.943 29.952 1.00 35.73 289 PRO A C 1
ATOM 2346 O O . PRO A 1 289 ? -25.768 20.309 30.916 1.00 36.22 289 PRO A O 1
ATOM 2350 N N . TRP A 1 290 ? -25.926 22.079 29.549 1.00 35.93 290 TRP A N 1
ATOM 2351 C CA . TRP A 1 290 ? -27.104 22.632 30.224 1.00 36.20 290 TRP A CA 1
ATOM 2352 C C . TRP A 1 290 ? -28.401 21.957 29.746 1.00 37.03 290 TRP A C 1
ATOM 2353 O O . TRP A 1 290 ? -29.491 22.306 30.208 1.00 37.07 290 TRP A O 1
ATOM 2364 N N . GLU A 1 291 ? -28.277 21.033 28.791 1.00 37.26 291 GLU A N 1
ATOM 2365 C CA . GLU A 1 291 ? -29.418 20.256 28.308 1.00 38.17 291 GLU A CA 1
ATOM 2366 C C . GLU A 1 291 ? -29.252 18.801 28.741 1.00 38.13 291 GLU A C 1
ATOM 2367 O O . GLU A 1 291 ? -28.128 18.335 28.952 1.00 37.66 291 GLU A O 1
ATOM 2373 N N . GLN A 1 292 ? -30.367 18.092 28.872 1.00 38.39 292 GLN A N 1
ATOM 2374 C CA . GLN A 1 292 ? -30.334 16.652 29.077 1.00 39.04 292 GLN A CA 1
ATOM 2375 C C . GLN A 1 292 ? -31.101 15.911 27.986 1.00 37.93 292 GLN A C 1
ATOM 2376 O O . GLN A 1 292 ? -32.216 16.278 27.628 1.00 37.97 292 GLN A O 1
ATOM 2382 N N . HIS A 1 293 ? -30.476 14.875 27.443 1.00 37.38 293 HIS A N 1
ATOM 2383 C CA . HIS A 1 293 ? -31.082 14.093 26.376 1.00 36.95 293 HIS A CA 1
ATOM 2384 C C . HIS A 1 293 ? -30.867 12.615 26.622 1.00 37.08 293 HIS A C 1
ATOM 2385 O O . HIS A 1 293 ? -29.749 12.198 26.944 1.00 36.96 293 HIS A O 1
ATOM 2392 N N . ASP A 1 294 ? -31.934 11.834 26.461 1.00 37.19 294 ASP A N 1
ATOM 2393 C CA . ASP A 1 294 ? -31.877 10.387 26.664 1.00 37.62 294 ASP A CA 1
ATOM 2394 C C . ASP A 1 294 ? -31.194 9.720 25.476 1.00 36.98 294 ASP A C 1
ATOM 2395 O O . ASP A 1 294 ? -30.389 8.801 25.638 1.00 37.13 294 ASP A O 1
ATOM 2400 N N . GLY A 1 295 ? -31.539 10.186 24.283 1.00 36.14 295 GLY A N 1
ATOM 2401 C CA . GLY A 1 295 ? -30.967 9.672 23.049 1.00 35.26 295 GLY A CA 1
ATOM 2402 C C . GLY A 1 295 ? -29.782 10.533 22.658 1.00 34.67 295 GLY A C 1
ATOM 2403 O O . GLY A 1 295 ? -29.719 11.727 22.990 1.00 35.18 295 GLY A O 1
ATOM 2404 N N . SER A 1 296 ? -28.845 9.938 21.935 1.00 32.94 296 SER A N 1
ATOM 2405 C CA . SER A 1 296 ? -27.596 10.613 21.652 1.00 32.01 296 SER A CA 1
ATOM 2406 C C . SER A 1 296 ? -27.166 10.451 20.194 1.00 31.35 296 SER A C 1
ATOM 2407 O O . SER A 1 296 ? -26.982 9.340 19.724 1.00 31.59 296 SER A O 1
ATOM 2410 N N . VAL A 1 297 ? -27.000 11.575 19.501 1.00 30.62 297 VAL A N 1
ATOM 2411 C CA . VAL A 1 297 ? -26.554 11.577 18.111 1.00 29.98 297 VAL A CA 1
ATOM 2412 C C . VAL A 1 297 ? -25.037 11.723 18.099 1.00 29.83 297 VAL A C 1
ATOM 2413 O O . VAL A 1 297 ? -24.492 12.639 18.717 1.00 28.12 297 VAL A O 1
ATOM 2417 N N . CYS A 1 298 ? -24.370 10.792 17.417 1.00 29.26 298 CYS A N 1
ATOM 2418 C CA . CYS A 1 298 ? -22.913 10.772 17.356 1.00 29.64 298 CYS A CA 1
ATOM 2419 C C . CYS A 1 298 ? -22.416 10.771 15.911 1.00 30.38 298 CYS A C 1
ATOM 2420 O O . CYS A 1 298 ? -23.118 10.305 14.999 1.00 29.73 298 CYS A O 1
ATOM 2423 N N . TYR A 1 299 ? -21.195 11.263 15.713 1.00 30.95 299 TYR A N 1
ATOM 2424 C CA . TYR A 1 299 ? -20.548 11.217 14.396 1.00 32.48 299 TYR A CA 1
ATOM 2425 C C . TYR A 1 299 ? -19.249 10.430 14.483 1.00 32.27 299 TYR A C 1
ATOM 2426 O O . TYR A 1 299 ? -18.377 10.749 15.296 1.00 31.83 299 TYR A O 1
ATOM 2435 N N . LYS A 1 300 ? -19.102 9.414 13.645 1.00 32.40 300 LYS A N 1
ATOM 2436 C CA . LYS A 1 300 ? -17.766 8.920 13.334 1.00 33.02 300 LYS A CA 1
ATOM 2437 C C . LYS A 1 300 ? -17.243 9.783 12.196 1.00 33.50 300 LYS A C 1
ATOM 2438 O O . LYS A 1 300 ? -17.890 9.923 11.160 1.00 33.60 300 LYS A O 1
ATOM 2444 N N . GLU A 1 301 ? -16.070 10.363 12.389 1.00 34.08 301 GLU A N 1
ATOM 2445 C CA . GLU A 1 301 ? -15.479 11.234 11.380 1.00 34.99 301 GLU A CA 1
ATOM 2446 C C . GLU A 1 301 ? -14.327 10.553 10.611 1.00 34.75 301 GLU A C 1
ATOM 2447 O O . GLU A 1 301 ? -13.417 9.971 11.213 1.00 33.86 301 GLU A O 1
ATOM 2453 N N . TYR A 1 302 ? -14.379 10.635 9.283 1.00 35.09 302 TYR A N 1
ATOM 2454 C CA . TYR A 1 302 ? -13.328 10.082 8.419 1.00 35.59 302 TYR A CA 1
ATOM 2455 C C . TYR A 1 302 ? -12.735 11.172 7.528 1.00 36.43 302 TYR A C 1
ATOM 2456 O O . TYR A 1 302 ? -13.465 12.029 7.002 1.00 36.76 302 TYR A O 1
ATOM 2465 N N . SER A 1 303 ? -11.420 11.128 7.342 1.00 36.28 303 SER A N 1
ATOM 2466 C CA . SER A 1 303 ? -10.722 12.105 6.513 1.00 37.12 303 SER A CA 1
ATOM 2467 C C . SER A 1 303 ? -10.249 11.490 5.203 1.00 37.84 303 SER A C 1
ATOM 2468 O O . SER A 1 303 ? -9.763 10.363 5.196 1.00 37.05 303 SER A O 1
ATOM 2471 N N . ARG A 1 304 ? -10.389 12.227 4.101 1.00 39.45 304 ARG A N 1
ATOM 2472 C CA . ARG A 1 304 ? -9.880 11.769 2.793 1.00 41.60 304 ARG A CA 1
ATOM 2473 C C . ARG A 1 304 ? -9.605 12.919 1.819 1.00 42.87 304 ARG A C 1
ATOM 2474 O O . ARG A 1 304 ? -9.954 14.059 2.092 1.00 43.31 304 ARG A O 1
ATOM 2482 N N . ALA A 1 305 ? -8.961 12.601 0.696 1.00 44.92 305 ALA A N 1
ATOM 2483 C CA . ALA A 1 305 ? -8.650 13.568 -0.357 1.00 46.77 305 ALA A CA 1
ATOM 2484 C C . ALA A 1 305 ? -9.941 14.059 -0.972 1.00 48.06 305 ALA A C 1
ATOM 2485 O O . ALA A 1 305 ? -10.822 13.257 -1.280 1.00 48.16 305 ALA A O 1
ATOM 2487 N N . CYS A 1 306 ? -10.046 15.377 -1.128 1.00 50.40 306 CYS A N 1
ATOM 2488 C CA . CYS A 1 306 ? -11.284 16.038 -1.549 1.00 51.80 306 CYS A CA 1
ATOM 2489 C C . CYS A 1 306 ? -11.462 15.885 -3.049 1.00 52.76 306 CYS A C 1
ATOM 2490 O O . CYS A 1 306 ? -10.631 16.351 -3.830 1.00 53.03 306 CYS A O 1
ATOM 2493 N N . GLU A 1 307 ? -12.538 15.213 -3.445 1.00 53.88 307 GLU A N 1
ATOM 2494 C CA . GLU A 1 307 ? -12.783 14.898 -4.860 1.00 55.11 307 GLU A CA 1
ATOM 2495 C C . GLU A 1 307 ? -13.954 15.703 -5.433 1.00 55.36 307 GLU A C 1
ATOM 2496 O O . GLU A 1 307 ? -14.410 16.681 -4.823 1.00 55.58 307 GLU A O 1
ATOM 2502 N N . GLU A 1 308 ? -14.430 15.293 -6.608 1.00 55.66 308 GLU A N 1
ATOM 2503 C CA . GLU A 1 308 ? -15.540 15.968 -7.276 1.00 55.92 308 GLU A CA 1
ATOM 2504 C C . GLU A 1 308 ? -16.807 15.980 -6.431 1.00 55.86 308 GLU A C 1
ATOM 2505 O O . GLU A 1 308 ? -17.284 14.935 -5.989 1.00 55.93 308 GLU A O 1
ATOM 2511 N N . ASN A 1 309 ? -17.347 17.173 -6.219 1.00 56.01 309 ASN A N 1
ATOM 2512 C CA . ASN A 1 309 ? -18.589 17.360 -5.450 1.00 56.22 309 ASN A CA 1
ATOM 2513 C C . ASN A 1 309 ? -18.477 17.028 -3.944 1.00 56.08 309 ASN A C 1
ATOM 2514 O O . ASN A 1 309 ? -19.487 16.977 -3.233 1.00 56.37 309 ASN A O 1
ATOM 2519 N N . ASP A 1 310 ? -17.254 16.806 -3.463 1.00 55.50 310 ASP A N 1
ATOM 2520 C CA . ASP A 1 310 ? -17.001 16.767 -2.028 1.00 55.06 310 ASP A CA 1
ATOM 2521 C C . ASP A 1 310 ? -16.997 18.178 -1.464 1.00 54.60 310 ASP A C 1
ATOM 2522 O O . ASP A 1 310 ? -16.571 19.118 -2.144 1.00 54.64 310 ASP A O 1
ATOM 2527 N N . ILE A 1 311 ? -17.487 18.319 -0.229 1.00 53.96 311 ILE A N 1
ATOM 2528 C CA . ILE A 1 311 ? -17.390 19.572 0.512 1.00 53.05 311 ILE A CA 1
ATOM 2529 C C . ILE A 1 311 ?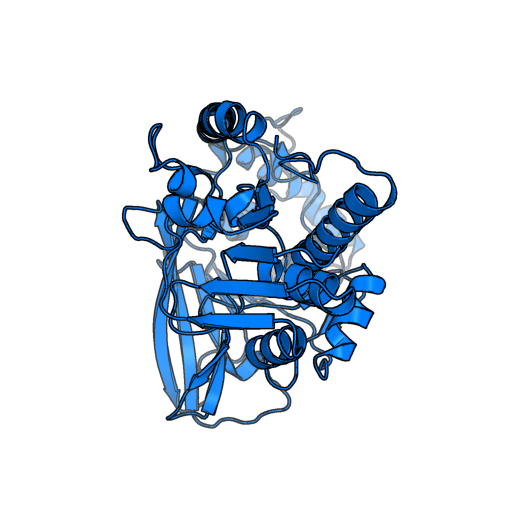 -15.936 19.746 0.981 1.00 52.26 311 ILE A C 1
ATOM 2530 O O . ILE A 1 311 ? -15.349 18.810 1.529 1.00 52.29 311 ILE A O 1
ATOM 2535 N N . PRO A 1 312 ? -15.343 20.936 0.746 1.00 51.27 312 PRO A N 1
ATOM 2536 C CA . PRO A 1 312 ? -13.956 21.173 1.157 1.00 50.34 312 PRO A CA 1
ATOM 2537 C C . PRO A 1 312 ? -13.858 21.554 2.624 1.00 49.25 312 PRO A C 1
ATOM 2538 O O . PRO A 1 312 ? -14.622 22.396 3.085 1.00 49.21 312 PRO A O 1
ATOM 2542 N N . TYR A 1 313 ? -12.917 20.948 3.344 1.00 48.03 313 TYR A N 1
ATOM 2543 C CA . TYR A 1 313 ? -12.790 21.163 4.782 1.00 47.19 313 TYR A CA 1
ATOM 2544 C C . TYR A 1 313 ? -11.442 21.785 5.197 1.00 46.80 313 TYR A C 1
ATOM 2545 O O . TYR A 1 313 ? -11.400 22.933 5.637 1.00 46.59 313 TYR A O 1
ATOM 2554 N N . TYR A 1 314 ? -10.351 21.036 5.054 1.00 46.26 314 TYR A N 1
ATOM 2555 C CA . TYR A 1 314 ? -9.021 21.524 5.421 1.00 45.79 314 TYR A CA 1
ATOM 2556 C C . TYR A 1 314 ? -8.131 21.735 4.185 1.00 44.83 314 TYR A C 1
ATOM 2557 O O . TYR A 1 314 ? -7.820 20.768 3.483 1.00 44.51 314 TYR A O 1
ATOM 2566 N N . PRO A 1 315 ? -7.717 22.994 3.921 1.00 43.87 315 PRO A N 1
ATOM 2567 C CA . PRO A 1 315 ? -6.860 23.305 2.780 1.00 43.32 315 PRO A CA 1
ATOM 2568 C C . PRO A 1 315 ? -5.445 22.754 2.985 1.00 42.87 315 PRO A C 1
ATOM 2569 O O . PRO A 1 315 ? -4.831 22.989 4.025 1.00 42.77 315 PRO A O 1
ATOM 2573 N N . ILE A 1 316 ? -4.949 22.011 2.007 1.00 42.36 316 ILE A N 1
ATOM 2574 C CA . ILE A 1 316 ? -3.621 21.388 2.109 1.00 42.57 316 ILE A CA 1
ATOM 2575 C C . ILE A 1 316 ? -2.476 22.423 2.076 1.00 43.03 316 ILE A C 1
ATOM 2576 O O . ILE A 1 316 ? -1.585 22.384 2.926 1.00 43.17 316 ILE A O 1
ATOM 2581 N N . ARG A 1 317 ? -2.518 23.344 1.112 1.00 43.46 317 ARG A N 1
ATOM 2582 C CA . ARG A 1 317 ? -1.588 24.490 1.043 1.00 44.29 317 ARG A CA 1
ATOM 2583 C C . ARG A 1 317 ? -0.114 24.101 1.133 1.00 44.52 317 ARG A C 1
ATOM 2584 O O . ARG A 1 317 ? 0.636 24.673 1.928 1.00 44.59 317 ARG A O 1
ATOM 2592 N N . GLN A 1 318 ? 0.296 23.124 0.333 1.00 44.91 318 GLN A N 1
ATOM 2593 C CA . GLN A 1 318 ? 1.708 22.803 0.216 1.00 45.10 318 GLN A CA 1
ATOM 2594 C C . GLN A 1 318 ? 2.249 23.610 -0.959 1.00 45.16 318 GLN A C 1
ATOM 2595 O O . GLN A 1 318 ? 1.545 24.491 -1.478 1.00 44.89 318 GLN A O 1
ATOM 2601 N N . MET A 1 319 ? 3.482 23.323 -1.380 1.00 44.94 319 MET A N 1
ATOM 2602 C CA . MET A 1 319 ? 4.129 24.111 -2.425 1.00 45.30 319 MET A CA 1
ATOM 2603 C C . MET A 1 319 ? 3.416 24.018 -3.770 1.00 44.63 319 MET A C 1
ATOM 2604 O O . MET A 1 319 ? 3.386 24.992 -4.520 1.00 45.08 319 MET A O 1
ATOM 2609 N N . GLY A 1 320 ? 2.839 22.852 -4.062 1.00 44.05 320 GLY A N 1
ATOM 2610 C CA . GLY A 1 320 ? 2.038 22.656 -5.274 1.00 43.31 320 GLY A CA 1
ATOM 2611 C C . GLY A 1 320 ? 0.720 23.417 -5.273 1.00 43.07 320 GLY A C 1
ATOM 2612 O O . GLY A 1 320 ? 0.312 23.979 -6.299 1.00 43.08 320 GLY A O 1
ATOM 2613 N N . GLU A 1 321 ? 0.054 23.435 -4.119 1.00 42.53 321 GLU A N 1
ATOM 2614 C CA . GLU A 1 321 ? -1.252 24.078 -3.977 1.00 42.22 321 GLU A CA 1
ATOM 2615 C C . GLU A 1 321 ? -1.132 25.600 -3.995 1.00 41.87 321 GLU A C 1
ATOM 2616 O O . GLU A 1 321 ? -1.919 26.282 -4.647 1.00 41.54 321 GLU A O 1
ATOM 2622 N N . MET A 1 322 ? -0.134 26.115 -3.278 1.00 41.96 322 MET A N 1
ATOM 2623 C CA . MET A 1 322 ? 0.176 27.548 -3.240 1.00 41.77 322 MET A CA 1
ATOM 2624 C C . MET A 1 322 ? 0.631 28.081 -4.596 1.00 40.94 322 MET A C 1
ATOM 2625 O O . MET A 1 322 ? 0.398 29.250 -4.920 1.00 40.95 322 MET A O 1
ATOM 2630 N N . ALA A 1 323 ? 1.267 27.223 -5.384 1.00 39.85 323 ALA A N 1
ATOM 2631 C CA . ALA A 1 323 ? 1.617 27.575 -6.754 1.00 39.03 323 ALA A CA 1
ATOM 2632 C C . ALA A 1 323 ? 0.354 27.641 -7.620 1.00 38.28 323 ALA A C 1
ATOM 2633 O O . ALA A 1 323 ? 0.168 28.596 -8.385 1.00 38.08 323 ALA A O 1
ATOM 2635 N N . LEU A 1 324 ? -0.507 26.629 -7.497 1.00 37.15 324 LEU A N 1
ATOM 2636 C CA . LEU A 1 324 ? -1.761 26.612 -8.243 1.00 36.31 324 LEU A CA 1
ATOM 2637 C C . LEU A 1 324 ? -2.594 27.824 -7.844 1.00 35.93 324 LEU A C 1
ATOM 2638 O O . LEU A 1 324 ? -3.210 28.452 -8.697 1.00 35.65 324 LEU A O 1
ATOM 2643 N N . LEU A 1 325 ? -2.590 28.142 -6.546 1.00 35.25 325 LEU A N 1
ATOM 2644 C CA . LEU A 1 325 ? -3.298 29.312 -6.010 1.00 35.02 325 LEU A CA 1
ATOM 2645 C C . LEU A 1 325 ? -2.907 30.595 -6.735 1.00 34.47 325 LEU A C 1
ATOM 2646 O O . LEU A 1 325 ? -3.767 31.370 -7.138 1.00 33.67 325 LEU A O 1
ATOM 2651 N N . GLU A 1 326 ? -1.600 30.798 -6.897 1.00 34.45 326 GLU A N 1
ATOM 2652 C CA . GLU A 1 326 ? -1.056 31.989 -7.541 1.00 34.73 326 GLU A CA 1
ATOM 2653 C C . GLU A 1 326 ? -1.665 32.260 -8.922 1.00 34.49 326 GLU A C 1
ATOM 2654 O O . GLU A 1 326 ? -1.797 33.414 -9.326 1.00 34.68 326 GLU A O 1
ATOM 2660 N N . LYS A 1 327 ? -2.027 31.194 -9.634 1.00 34.45 327 LYS A N 1
ATOM 2661 C CA . LYS A 1 327 ? -2.690 31.300 -10.937 1.00 34.13 327 LYS A CA 1
ATOM 2662 C C . LYS A 1 327 ? -4.110 31.857 -10.792 1.00 34.12 327 LYS A C 1
ATOM 2663 O O . LYS A 1 327 ? -4.543 32.688 -11.596 1.00 33.81 327 LYS A O 1
ATOM 2669 N N . TYR A 1 328 ? -4.827 31.410 -9.760 1.00 33.48 328 TYR A N 1
ATOM 2670 C CA . TYR A 1 328 ? -6.156 31.944 -9.465 1.00 33.63 328 TYR A CA 1
ATOM 2671 C C . TYR A 1 328 ? -6.103 33.405 -9.007 1.00 33.89 328 TYR A C 1
ATOM 2672 O O . TYR A 1 328 ? -6.879 34.228 -9.493 1.00 33.86 328 TYR A O 1
ATOM 2681 N N . LEU A 1 329 ? -5.174 33.718 -8.102 1.00 34.16 329 LEU A N 1
ATOM 2682 C CA . LEU A 1 329 ? -4.942 35.095 -7.641 1.00 34.49 329 LEU A CA 1
ATOM 2683 C C . LEU A 1 329 ? -4.562 36.078 -8.751 1.00 34.97 329 LEU A C 1
ATOM 2684 O O . LEU A 1 329 ? -4.943 37.243 -8.689 1.00 35.06 329 LEU A O 1
ATOM 2689 N N . SER A 1 330 ? -3.817 35.624 -9.757 1.00 35.33 330 SER A N 1
ATOM 2690 C CA . SER A 1 330 ? -3.436 36.525 -10.842 1.00 35.89 330 SER A CA 1
ATOM 2691 C C . SER A 1 330 ? -4.647 36.884 -11.733 1.00 35.98 330 SER A C 1
ATOM 2692 O O . SER A 1 330 ? -4.649 37.916 -12.414 1.00 36.60 330 SER A O 1
ATOM 2695 N N . LEU A 1 331 ? -5.671 36.030 -11.704 1.00 35.70 331 LEU A N 1
ATOM 2696 C CA . LEU A 1 331 ? -6.977 36.352 -12.275 1.00 35.53 331 LEU A CA 1
ATOM 2697 C C . LEU A 1 331 ? -7.766 37.215 -11.300 1.00 35.32 331 LEU A C 1
ATOM 2698 O O . LEU A 1 331 ? -8.263 38.278 -11.664 1.00 34.66 331 LEU A O 1
ATOM 2703 N N . ALA A 1 332 ? -7.853 36.757 -10.053 1.00 35.36 332 ALA A N 1
ATOM 2704 C CA . ALA A 1 332 ? -8.662 37.424 -9.030 1.00 35.54 332 ALA A CA 1
ATOM 2705 C C . ALA A 1 332 ? -8.296 38.896 -8.862 1.00 35.62 332 ALA A C 1
ATOM 2706 O O . ALA A 1 332 ? -9.178 39.763 -8.818 1.00 35.15 332 ALA A O 1
ATOM 2708 N N . GLU A 1 333 ? -6.993 39.174 -8.809 1.00 35.67 333 GLU A N 1
ATOM 2709 C CA . GLU A 1 333 ? -6.499 40.524 -8.530 1.00 35.94 333 GLU A CA 1
ATOM 2710 C C . GLU A 1 333 ? -6.706 41.500 -9.692 1.00 35.52 333 GLU A C 1
ATOM 2711 O O . GLU A 1 333 ? -6.494 42.702 -9.537 1.00 35.82 333 GLU A O 1
ATOM 2717 N N . ASN A 1 334 ? -7.148 40.983 -10.838 1.00 35.14 334 ASN A N 1
ATOM 2718 C CA . ASN A 1 334 ? -7.531 41.815 -11.983 1.00 34.56 334 ASN A CA 1
ATOM 2719 C C . ASN A 1 334 ? -9.041 42.009 -12.140 1.00 34.11 334 ASN A C 1
ATOM 2720 O O . ASN A 1 334 ? -9.509 42.598 -13.112 1.00 33.34 334 ASN A O 1
ATOM 2725 N N . GLU A 1 335 ? -9.804 41.503 -11.178 1.00 33.78 335 GLU A N 1
ATOM 2726 C CA . GLU A 1 335 ? -11.242 41.682 -11.204 1.00 33.63 335 GLU A CA 1
ATOM 2727 C C . GLU A 1 335 ? -11.587 43.049 -10.610 1.00 33.30 335 GLU A C 1
ATOM 2728 O O . GLU A 1 335 ? -10.789 43.630 -9.858 1.00 33.27 335 GLU A O 1
ATOM 2734 N N . THR A 1 336 ? -12.766 43.561 -10.965 1.00 32.70 336 THR A N 1
ATOM 2735 C CA . THR A 1 336 ? -13.288 44.800 -10.398 1.00 32.10 336 THR A CA 1
ATOM 2736 C C . THR A 1 336 ? -14.620 44.513 -9.687 1.00 31.25 336 THR A C 1
ATOM 2737 O O . THR A 1 336 ? -15.324 43.573 -10.060 1.00 31.06 336 THR A O 1
ATOM 2741 N N . ASN A 1 337 ? -14.943 45.311 -8.663 1.00 30.42 337 ASN A N 1
ATOM 2742 C CA . ASN A 1 337 ? -16.247 45.252 -7.963 1.00 30.23 337 ASN A CA 1
ATOM 2743 C C . ASN A 1 337 ? -16.568 43.903 -7.301 1.00 29.67 337 ASN A C 1
ATOM 2744 O O . ASN A 1 337 ? -17.733 43.493 -7.209 1.00 29.36 337 ASN A O 1
ATOM 2749 N N . ILE A 1 338 ? -15.521 43.221 -6.843 1.00 29.15 338 ILE A N 1
ATOM 2750 C CA . ILE A 1 338 ? -15.662 41.939 -6.148 1.00 28.49 338 ILE A CA 1
ATOM 2751 C C . ILE A 1 338 ? -14.563 41.803 -5.112 1.00 28.65 338 ILE A C 1
ATOM 2752 O O . ILE A 1 338 ? -13.398 42.163 -5.361 1.00 28.19 338 ILE A O 1
ATOM 2757 N N . THR A 1 339 ? -14.951 41.312 -3.936 1.00 28.68 339 THR A N 1
ATOM 2758 C CA . THR A 1 339 ? -13.997 40.930 -2.910 1.00 29.05 339 THR A CA 1
ATOM 2759 C C . THR A 1 339 ? -14.239 39.468 -2.550 1.00 29.23 339 THR A C 1
ATOM 2760 O O . THR A 1 339 ? -15.380 39.067 -2.275 1.00 29.17 339 THR A O 1
ATOM 2764 N N . PHE A 1 340 ? -13.162 38.682 -2.567 1.00 28.64 340 PHE A N 1
ATOM 2765 C CA . PHE A 1 340 ? -13.211 37.291 -2.148 1.00 28.69 340 PHE A CA 1
ATOM 2766 C C . PHE A 1 340 ? -12.913 37.212 -0.656 1.00 28.31 340 PHE A C 1
ATOM 2767 O O . PHE A 1 340 ? -11.920 37.778 -0.183 1.00 28.42 340 PHE A O 1
ATOM 2775 N N . VAL A 1 341 ? -13.767 36.513 0.078 1.00 27.58 341 VAL A N 1
ATOM 2776 C CA . VAL A 1 341 ? -13.632 36.442 1.539 1.00 27.91 341 VAL A CA 1
ATOM 2777 C C . VAL A 1 341 ? -13.812 35.039 2.112 1.00 27.73 341 VAL A C 1
ATOM 2778 O O . VAL A 1 341 ? -14.357 34.148 1.456 1.00 27.89 341 VAL A O 1
ATOM 2782 N N . GLY A 1 342 ? -13.365 34.852 3.349 1.00 28.21 342 GLY A N 1
ATOM 2783 C CA . GLY A 1 342 ? -13.666 33.632 4.081 1.00 28.33 342 GLY A CA 1
ATOM 2784 C C . GLY A 1 342 ? -12.745 32.464 3.797 1.00 28.61 342 GLY A C 1
ATOM 2785 O O . GLY A 1 342 ? -11.817 32.572 3.014 1.00 28.36 342 GLY A O 1
ATOM 2786 N N . ARG A 1 343 ? -13.029 31.342 4.453 1.00 29.56 343 ARG A N 1
ATOM 2787 C CA . ARG A 1 343 ? -12.263 30.102 4.332 1.00 29.90 343 ARG A CA 1
ATOM 2788 C C . ARG A 1 343 ? -12.146 29.642 2.871 1.00 29.85 343 ARG A C 1
ATOM 2789 O O . ARG A 1 343 ? -11.067 29.250 2.410 1.00 29.75 343 ARG A O 1
ATOM 2797 N N . LEU A 1 344 ? -13.246 29.729 2.126 1.00 29.60 344 LEU A N 1
ATOM 2798 C CA . LEU A 1 344 ? -13.269 29.225 0.762 1.00 29.32 344 LEU A CA 1
ATOM 2799 C C . LEU A 1 344 ? -12.773 30.247 -0.261 1.00 29.38 344 LEU A C 1
ATOM 2800 O O . LEU A 1 344 ? -12.047 29.907 -1.216 1.00 29.09 344 LEU A O 1
ATOM 2805 N N . GLY A 1 345 ? -13.163 31.500 -0.055 1.00 28.98 345 GLY A N 1
ATOM 2806 C CA . GLY A 1 345 ? -12.809 32.583 -0.959 1.00 28.52 345 GLY A CA 1
ATOM 2807 C C . GLY A 1 345 ? -11.330 32.902 -0.959 1.00 28.36 345 GLY A C 1
ATOM 2808 O O . GLY A 1 345 ? -10.802 33.416 -1.946 1.00 27.57 345 GLY A O 1
ATOM 2809 N N . THR A 1 346 ? -10.663 32.597 0.150 1.00 28.33 346 THR A N 1
ATOM 2810 C CA . THR A 1 346 ? -9.261 32.962 0.316 1.00 29.21 346 THR A CA 1
ATOM 2811 C C . THR A 1 346 ? -8.351 31.747 0.557 1.00 29.16 346 THR A C 1
ATOM 2812 O O . THR A 1 346 ? -7.155 31.910 0.789 1.00 29.57 346 THR A O 1
ATOM 2816 N N . TYR A 1 347 ? -8.927 30.548 0.492 1.00 29.17 347 TYR A N 1
ATOM 2817 C CA . TYR A 1 347 ? -8.186 29.285 0.614 1.00 30.52 347 TYR A CA 1
ATOM 2818 C C . TYR A 1 347 ? -7.350 29.221 1.889 1.00 30.52 347 TYR A C 1
ATOM 2819 O O . TYR A 1 347 ? -6.155 29.002 1.835 1.00 31.08 347 TYR A O 1
ATOM 2828 N N . ARG A 1 348 ? -7.991 29.434 3.034 1.00 31.55 348 ARG A N 1
ATOM 2829 C CA . ARG A 1 348 ? -7.285 29.416 4.323 1.00 31.91 348 ARG A CA 1
ATOM 2830 C C . ARG A 1 348 ? -8.169 28.751 5.330 1.00 32.27 348 ARG A C 1
ATOM 2831 O O . ARG A 1 348 ? -9.394 28.875 5.248 1.00 32.44 348 ARG A O 1
ATOM 2839 N N . TYR A 1 349 ? -7.582 28.033 6.285 1.00 32.60 349 TYR A N 1
ATOM 2840 C CA . TYR A 1 349 ? -8.401 27.551 7.405 1.00 32.56 349 TYR A CA 1
ATOM 2841 C C . TYR A 1 349 ? -8.612 28.731 8.338 1.00 31.91 349 TYR A C 1
ATOM 2842 O O . TYR A 1 349 ? -7.639 29.371 8.727 1.00 31.94 349 TYR A O 1
ATOM 2851 N N . LEU A 1 350 ? -9.872 29.037 8.672 1.00 31.38 350 LEU A N 1
ATOM 2852 C CA . LEU A 1 350 ? -10.170 30.121 9.610 1.00 30.83 350 LEU A CA 1
ATOM 2853 C C . LEU A 1 350 ? -11.138 29.693 10.679 1.00 30.43 350 LEU A C 1
ATOM 2854 O O . LEU A 1 350 ? -12.141 29.055 10.379 1.00 30.11 350 LEU A O 1
ATOM 2859 N N . ASP A 1 351 ? -10.847 30.079 11.917 1.00 29.68 351 ASP A N 1
ATOM 2860 C CA . ASP A 1 351 ? -11.765 29.890 13.013 1.00 29.97 351 ASP A CA 1
ATOM 2861 C C . ASP A 1 351 ? -12.919 30.880 12.892 1.00 29.08 351 ASP A C 1
ATOM 2862 O O . ASP A 1 351 ? -12.816 31.885 12.178 1.00 28.46 351 ASP A O 1
ATOM 2867 N N . MET A 1 352 ? -14.011 30.568 13.583 1.00 28.79 352 MET A N 1
ATOM 2868 C CA . MET A 1 352 ? -15.214 31.396 13.595 1.00 29.35 352 MET A CA 1
ATOM 2869 C C . MET A 1 352 ? -14.898 32.811 14.023 1.00 29.29 352 MET A C 1
ATOM 2870 O O . MET A 1 352 ? -15.269 33.750 13.335 1.00 29.99 352 MET A O 1
ATOM 2875 N N . ASP A 1 353 ? -14.172 32.964 15.131 1.00 29.72 353 ASP A N 1
ATOM 2876 C CA . ASP A 1 353 ? -13.836 34.302 15.638 1.00 29.64 353 ASP A CA 1
ATOM 2877 C C . ASP A 1 353 ? -12.970 35.110 14.657 1.00 29.49 353 ASP A C 1
ATOM 2878 O O . ASP A 1 353 ? -13.214 36.298 14.448 1.00 29.83 353 ASP A O 1
ATOM 2883 N N . VAL A 1 354 ? -11.983 34.462 14.048 1.00 29.05 354 VAL A N 1
ATOM 2884 C CA . VAL A 1 354 ? -11.141 35.112 13.027 1.00 28.78 354 VAL A CA 1
ATOM 2885 C C . VAL A 1 354 ? -12.007 35.506 11.814 1.00 28.35 354 VAL A C 1
ATOM 2886 O O . VAL A 1 354 ? -11.909 36.625 11.301 1.00 28.74 354 VAL A O 1
ATOM 2890 N N . THR A 1 355 ? -12.880 34.598 11.389 1.00 27.18 355 THR A N 1
ATOM 2891 C CA . THR A 1 355 ? -13.780 34.852 10.276 1.00 26.58 355 THR A CA 1
ATOM 2892 C C . THR A 1 355 ? -14.601 36.120 10.525 1.00 26.52 355 THR A C 1
ATOM 2893 O O . THR A 1 355 ? -14.679 37.000 9.671 1.00 26.15 355 THR A O 1
ATOM 2897 N N . ILE A 1 356 ? -15.205 36.199 11.705 1.00 26.39 356 ILE A N 1
ATOM 2898 C CA . ILE A 1 356 ? -15.974 37.356 12.090 1.00 26.11 356 ILE A CA 1
ATOM 2899 C C . ILE A 1 356 ? -15.073 38.593 12.148 1.00 26.91 356 ILE A C 1
ATOM 2900 O O . ILE A 1 356 ? -15.452 39.639 11.648 1.00 26.93 356 ILE A O 1
ATOM 2905 N N . ALA A 1 357 ? -13.873 38.467 12.735 1.00 27.54 357 ALA A N 1
ATOM 2906 C CA . ALA A 1 357 ? -12.931 39.596 12.765 1.00 27.75 357 ALA A CA 1
ATOM 2907 C C . ALA A 1 357 ? -12.647 40.115 11.359 1.00 27.62 357 ALA A C 1
ATOM 2908 O O . ALA A 1 357 ? -12.689 41.327 11.120 1.00 28.05 357 ALA A O 1
ATOM 2910 N N . GLU A 1 358 ? -12.379 39.212 10.421 1.00 27.69 358 GLU A N 1
ATOM 2911 C CA . GLU A 1 358 ? -12.063 39.609 9.037 1.00 28.30 358 GLU A CA 1
ATOM 2912 C C . GLU A 1 358 ? -13.271 40.232 8.311 1.00 27.97 358 GLU A C 1
ATOM 2913 O O . GLU A 1 358 ? -13.108 41.138 7.491 1.00 28.11 358 GLU A O 1
ATOM 2919 N N . ALA A 1 359 ? -14.462 39.730 8.620 1.00 28.04 359 ALA A N 1
ATOM 2920 C CA . ALA A 1 359 ? -15.697 40.190 7.983 1.00 28.21 359 ALA A CA 1
ATOM 2921 C C . ALA A 1 359 ? -16.009 41.607 8.425 1.00 28.62 359 ALA A C 1
ATOM 2922 O O . ALA A 1 359 ? -16.357 42.462 7.598 1.00 28.94 359 ALA A O 1
ATOM 2924 N N . LEU A 1 360 ? -15.888 41.858 9.726 1.00 29.15 360 LEU A N 1
ATOM 2925 C CA . LEU A 1 360 ? -16.032 43.217 10.253 1.00 30.50 360 LEU A CA 1
ATOM 2926 C C . LEU A 1 360 ? -15.044 44.203 9.599 1.00 30.46 360 LEU A C 1
ATOM 2927 O O . LEU A 1 360 ? -15.403 45.337 9.280 1.00 30.93 360 LEU A O 1
ATOM 2932 N N . LYS A 1 361 ? -13.806 43.766 9.387 1.00 30.98 361 LYS A N 1
ATOM 2933 C CA . LYS A 1 361 ? -12.797 44.619 8.756 1.00 31.19 361 LYS A CA 1
ATOM 2934 C C . LYS A 1 361 ? -13.107 44.841 7.271 1.00 30.57 361 LYS A C 1
ATOM 2935 O O . LYS A 1 361 ? -13.035 45.960 6.782 1.00 30.20 361 LYS A O 1
ATOM 2941 N N . THR A 1 362 ? -13.454 43.768 6.565 1.00 29.73 362 THR A N 1
ATOM 2942 C CA . THR A 1 362 ? -13.850 43.865 5.170 1.00 29.52 362 THR A CA 1
ATOM 2943 C C . THR A 1 362 ? -14.939 44.928 4.962 1.00 28.83 362 THR A C 1
ATOM 2944 O O . THR A 1 362 ? -14.846 45.750 4.048 1.00 28.09 362 THR A O 1
ATOM 2948 N N . ALA A 1 363 ? -15.970 44.898 5.810 1.00 28.38 363 ALA A N 1
ATOM 2949 C CA . ALA A 1 363 ? -17.070 45.861 5.702 1.00 28.70 363 ALA A CA 1
ATOM 2950 C C . ALA A 1 363 ? -16.579 47.278 5.966 1.00 28.65 363 ALA A C 1
ATOM 2951 O O . ALA A 1 363 ? -16.929 48.188 5.226 1.00 28.37 363 ALA A O 1
ATOM 2953 N N . GLU A 1 364 ? -15.763 47.447 7.009 1.00 29.30 364 GLU A N 1
ATOM 2954 C CA . GLU A 1 364 ? -15.132 48.744 7.347 1.00 29.71 364 GLU A CA 1
ATOM 2955 C C . GLU A 1 364 ? -14.338 49.276 6.146 1.00 28.97 364 GLU A C 1
ATOM 2956 O O . GLU A 1 364 ? -14.453 50.452 5.790 1.00 29.34 364 GLU A O 1
ATOM 2962 N N . VAL A 1 365 ? -13.563 48.402 5.502 1.00 28.50 365 VAL A N 1
ATOM 2963 C CA . VAL A 1 365 ? -12.779 48.783 4.310 1.00 28.04 365 VAL A CA 1
ATOM 2964 C C . VAL A 1 365 ? -13.688 49.226 3.142 1.00 27.55 365 VAL A C 1
ATOM 2965 O O . VAL A 1 365 ? -13.459 50.280 2.543 1.00 26.88 365 VAL A O 1
ATOM 2969 N N . TYR A 1 366 ? -14.724 48.437 2.844 1.00 27.12 366 TYR A N 1
ATOM 2970 C CA . TYR A 1 366 ? -15.717 48.828 1.833 1.00 27.53 366 TYR A CA 1
ATOM 2971 C C . TYR A 1 366 ? -16.413 50.147 2.165 1.00 27.66 366 TYR A C 1
ATOM 2972 O O . TYR A 1 366 ? -16.541 51.010 1.304 1.00 27.65 366 TYR A O 1
ATOM 2981 N N . LEU A 1 367 ? -16.873 50.289 3.408 1.00 27.77 367 LEU A N 1
ATOM 2982 C CA . LEU A 1 367 ? -17.545 51.518 3.823 1.00 27.95 367 LEU A CA 1
ATOM 2983 C C . LEU A 1 367 ? -16.618 52.745 3.692 1.00 28.65 367 LEU A C 1
ATOM 2984 O O . LEU A 1 367 ? -17.042 53.790 3.190 1.00 28.26 367 LEU A O 1
ATOM 2989 N N . ASN A 1 368 ? -15.355 52.599 4.112 1.00 29.38 368 ASN A N 1
ATOM 2990 C CA . ASN A 1 368 ? -14.339 53.653 3.940 1.00 30.65 368 ASN A CA 1
ATOM 2991 C C . ASN A 1 368 ? -14.137 54.014 2.471 1.00 31.08 368 ASN A C 1
ATOM 2992 O O . ASN A 1 368 ? -14.041 55.201 2.109 1.00 31.47 368 ASN A O 1
ATOM 2997 N N . SER A 1 369 ? -14.059 52.991 1.624 1.00 31.65 369 SER A N 1
ATOM 2998 C CA . SER A 1 369 ? -13.875 53.208 0.191 1.00 32.22 369 SER A CA 1
ATOM 2999 C C . SER A 1 369 ? -15.011 54.056 -0.390 1.00 32.81 369 SER A C 1
ATOM 3000 O O . SER A 1 369 ? -14.837 54.723 -1.397 1.00 32.25 369 SER A O 1
ATOM 3003 N N . LEU A 1 370 ? -16.174 54.022 0.252 1.00 33.80 370 LEU A N 1
ATOM 3004 C CA . LEU A 1 370 ? -17.313 54.810 -0.218 1.00 34.86 370 LEU A CA 1
ATOM 3005 C C . LEU A 1 370 ? -17.190 56.299 0.145 1.00 36.11 370 LEU A C 1
ATOM 3006 O O . LEU A 1 370 ? -17.334 57.163 -0.728 1.00 35.62 370 LEU A O 1
ATOM 3011 N N . THR A 1 371 ? -16.898 56.597 1.415 1.00 37.63 371 THR A N 1
ATOM 3012 C CA . THR A 1 371 ? -16.915 57.992 1.897 1.00 39.23 371 THR A CA 1
ATOM 3013 C C . THR A 1 371 ? -16.011 58.901 1.072 1.00 39.99 371 THR A C 1
ATOM 3014 O O . THR A 1 371 ? -16.449 59.957 0.594 1.00 40.39 371 THR A O 1
ATOM 3018 N N . GLU A 1 372 ? -14.759 58.486 0.900 1.00 40.74 372 GLU A N 1
ATOM 3019 C CA . GLU A 1 372 ? -13.800 59.291 0.161 1.00 41.65 372 GLU A CA 1
ATOM 3020 C C . GLU A 1 372 ? -13.631 58.813 -1.280 1.00 42.00 372 GLU A C 1
ATOM 3021 O O . GLU A 1 372 ? -12.692 59.223 -1.965 1.00 42.47 372 GLU A O 1
ATOM 3023 N N . ASN A 1 373 ? -14.540 57.953 -1.736 1.00 42.06 373 ASN A N 1
ATOM 3024 C CA . ASN A 1 373 ? -14.564 57.494 -3.133 1.00 42.13 373 ASN A CA 1
ATOM 3025 C C . ASN A 1 373 ? -13.256 56.799 -3.540 1.00 41.82 373 ASN A C 1
ATOM 3026 O O . ASN A 1 373 ? -12.485 57.325 -4.349 1.00 41.69 373 ASN A O 1
ATOM 3031 N N . GLN A 1 374 ? -13.019 55.621 -2.960 1.00 41.12 374 GLN A N 1
ATOM 3032 C CA . GLN A 1 374 ? -11.772 54.864 -3.143 1.00 40.80 374 GLN A CA 1
ATOM 3033 C C . GLN A 1 374 ? -12.064 53.463 -3.718 1.00 39.95 374 GLN A C 1
ATOM 3034 O O . GLN A 1 374 ? -13.161 52.952 -3.534 1.00 40.09 374 GLN A O 1
ATOM 3040 N N . PRO A 1 375 ? -11.097 52.845 -4.433 1.00 39.02 375 PRO A N 1
ATOM 3041 C CA . PRO A 1 375 ? -11.407 51.574 -5.116 1.00 38.18 375 PRO A CA 1
ATOM 3042 C C . PRO A 1 375 ? -11.257 50.325 -4.231 1.00 37.10 375 PRO A C 1
ATOM 3043 O O . PRO A 1 375 ? -10.147 49.997 -3.820 1.00 37.43 375 PRO A O 1
ATOM 3047 N N . MET A 1 376 ? -12.369 49.636 -3.966 1.00 35.38 376 MET A N 1
ATOM 3048 C CA . MET A 1 376 ? -12.394 48.464 -3.081 1.00 34.06 376 MET A CA 1
ATOM 3049 C C . MET A 1 376 ? -11.437 47.356 -3.531 1.00 33.64 376 MET A C 1
ATOM 3050 O O . MET A 1 376 ? -11.500 46.922 -4.675 1.00 33.58 376 MET A O 1
ATOM 3055 N N . PRO A 1 377 ? -10.539 46.912 -2.630 1.00 33.53 377 PRO A N 1
ATOM 3056 C CA . PRO A 1 377 ? -9.622 45.792 -2.891 1.00 33.17 377 PRO A CA 1
ATOM 3057 C C . PRO A 1 377 ? -10.313 44.438 -3.101 1.00 32.67 377 PRO A C 1
ATOM 3058 O O . PRO A 1 377 ? -11.366 44.174 -2.514 1.00 31.93 377 PRO A O 1
ATOM 3062 N N . VAL A 1 378 ? -9.709 43.587 -3.929 1.00 32.04 378 VAL A N 1
ATOM 3063 C CA . VAL A 1 378 ? -10.215 42.229 -4.150 1.00 32.00 378 VAL A CA 1
ATOM 3064 C C . VAL A 1 378 ? -9.990 41.338 -2.928 1.00 32.04 378 VAL A C 1
ATOM 3065 O O . VAL A 1 378 ? -10.757 40.400 -2.700 1.00 32.19 378 VAL A O 1
ATOM 3069 N N . PHE A 1 379 ? -8.933 41.618 -2.161 1.00 31.78 379 PHE A N 1
ATOM 3070 C CA . PHE A 1 379 ? -8.683 40.932 -0.893 1.00 32.56 379 PHE A CA 1
ATOM 3071 C C . PHE A 1 379 ? -8.370 41.956 0.179 1.00 33.31 379 PHE A C 1
ATOM 3072 O O . PHE A 1 379 ? -7.653 42.920 -0.073 1.00 33.72 379 PHE A O 1
ATOM 3080 N N . THR A 1 380 ? -8.886 41.740 1.380 1.00 34.03 380 THR A N 1
ATOM 3081 C CA . THR A 1 380 ? -8.613 42.666 2.479 1.00 35.35 380 THR A CA 1
ATOM 3082 C C . THR A 1 380 ? -7.659 42.035 3.485 1.00 36.36 380 THR A C 1
ATOM 3083 O O . THR A 1 380 ? -7.437 42.563 4.573 1.00 37.21 380 THR A O 1
ATOM 3087 N N . VAL A 1 381 ? -7.101 40.895 3.100 1.00 37.39 381 VAL A N 1
ATOM 3088 C CA . VAL A 1 381 ? -6.062 40.225 3.860 1.00 38.69 381 VAL A CA 1
ATOM 3089 C C . VAL A 1 381 ? -5.065 39.677 2.839 1.00 39.05 381 VAL A C 1
ATOM 3090 O O . VAL A 1 381 ? -5.401 39.510 1.665 1.00 39.14 381 VAL A O 1
ATOM 3094 N N . SER A 1 382 ? -3.830 39.430 3.260 1.00 40.13 382 SER A N 1
ATOM 3095 C CA . SER A 1 382 ? -2.888 38.738 2.386 1.00 40.35 382 SER A CA 1
ATOM 3096 C C . SER A 1 382 ? -3.205 37.246 2.402 1.00 40.60 382 SER A C 1
ATOM 3097 O O . SER A 1 382 ? -3.486 36.663 3.447 1.00 40.28 382 SER A O 1
ATOM 3100 N N . VAL A 1 383 ? -3.162 36.655 1.216 1.00 41.67 383 VAL A N 1
ATOM 3101 C CA . VAL A 1 383 ? -3.611 35.291 0.956 1.00 42.73 383 VAL A CA 1
ATOM 3102 C C . VAL A 1 383 ? -2.420 34.363 0.632 1.00 43.31 383 VAL A C 1
ATOM 3103 O O . VAL A 1 383 ? -2.567 33.139 0.568 1.00 43.54 383 VAL A O 1
ATOM 3107 N N . ARG A 1 384 ? -1.243 34.960 0.453 1.00 43.94 384 ARG A N 1
ATOM 3108 C CA . ARG A 1 384 ? -0.029 34.223 0.095 1.00 44.56 384 ARG A CA 1
ATOM 3109 C C . ARG A 1 384 ? 0.710 33.674 1.319 1.00 44.92 384 ARG A C 1
ATO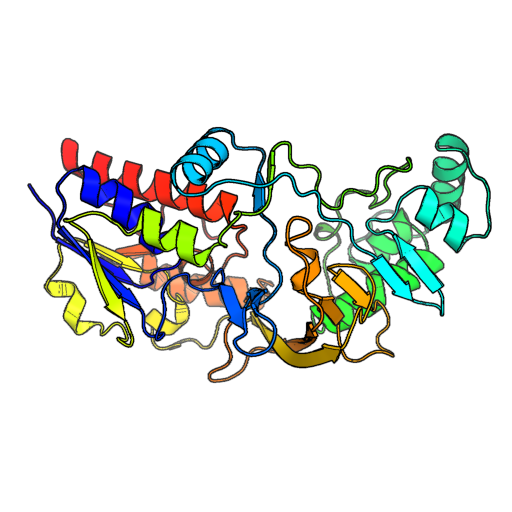M 3110 O O . ARG A 1 384 ? 1.609 32.833 1.201 1.00 45.21 384 ARG A O 1
#